Protein AF-A0AAD8ITE6-F1 (afdb_monomer_lite)

Sequence (537 aa):
MILILLFLSFSNVHRLISLLLCALVCVPQLCLFVGTVYSATFTLVNQCSYPVWPSLLSGAGTSPLSTTGFLLSPGTSNSLFVPLSWSGRIWGRTLCTLDSANKFTCATADCGSGTVECAGSGAIPPATLAEFTLNGADGLDFYDVSLVDGYNLPMIIVPSGGTAGNCSATGCSAELNGPCPMELKVIGGEGGSESVACKSACLAFGDAKYCCNGEYGTPDTCKPTMYSEFFKNACPHAYSYAYDDGTSTFMCASADYTITFCPSPAPRNLVCVYSKKHMNDDPELVDMKKRANTRSLKEMAMLLRYKKMEACITPYAKSNTEAETYLEDNRNWRKHIHAYKRINKIIDSGSTFQRITMVCSVSRTGRHLQKFNKGRRLVVGCIPYRYKNGKDGNMLIEDNGEYELEVLVVSSQKGQKMMFPKGGWELDESVEEAASRESLEEAGVLGHVQNELGTWCYKSKSSEIYHEGYMFPLLVTEQLELWPEKDLRQRVWMSVDEAKEACEHSSWMKEALDILVNRLSLSRKQKREDVSVTVSS

pLDDT: mean 75.16, std 21.62, range [26.98, 98.75]

Foldseek 3Di:
DVVVVVVVVVVVVVVVVVVVVCCVVVVVVPDDPPVVQDWFKEKEFEQDPAKWKKAWAWDPPADDFPFGIDIDGHGDMDIGTHGQQTWTKMWIFPPWDQDPVRFIAGLAQGQPPSDRTNPNGGTDDPTWMWTWGGLPPPGKIKIFIACQRFYQFWKKKQWDPFDDFPRDIFTFLDDAFQVADPLQFDAPDDPGPGGRTGGQPCRRPVDCLQQCDDQSVDLVRNDDAPRLVSVCVRGVQHHSHDNNPPRHMTITHSIHMYMYTNDDPPPPLALEADDPVRLPPDVVCNVVNVVSNVVSVVVVVVVVVVPDDPRDYDYDDDPDDDPVVVVVVVVVVVVVVVVVVVVVVVVPPDDDDDDADDDPDAQDDDCPFFDDDPNAFEKEAEFEKEWDDDPDPDPDPDPDDDGFIKTKWKAALVRDAIDTQMDTDGNNDDRQVRHQSSCCAGFVFHFDWDDWLDWDWDADPPDNHIHIYIYTYGHTPDHHPDGNCVVRMDMDIDGLVVQCVRHVVDPVSNVSSVSVVVVVVVVVVVVVVVVVVVVVD

Radius of gyration: 33.75 Å; chains: 1; bounding box: 87×79×126 Å

Organism: NCBI:txid360622

Structure (mmCIF, N/CA/C/O backbone):
data_AF-A0AAD8ITE6-F1
#
_entry.id   AF-A0AAD8ITE6-F1
#
loop_
_atom_site.group_PDB
_atom_site.id
_atom_site.type_symbol
_atom_site.label_atom_id
_atom_site.label_alt_id
_atom_site.label_comp_id
_atom_site.label_asym_id
_atom_site.label_entity_id
_atom_site.label_seq_id
_atom_site.pdbx_PDB_ins_code
_atom_site.Cartn_x
_atom_site.Cartn_y
_atom_site.Cartn_z
_atom_site.occupancy
_atom_site.B_iso_or_equiv
_atom_site.auth_seq_id
_atom_site.auth_comp_id
_atom_site.auth_asym_id
_atom_site.auth_atom_id
_atom_site.pdbx_PDB_model_num
ATOM 1 N N . MET A 1 1 ? 47.480 -8.122 -87.153 1.00 53.44 1 MET A N 1
ATOM 2 C CA . MET A 1 1 ? 46.849 -9.024 -86.157 1.00 53.44 1 MET A CA 1
ATOM 3 C C . MET A 1 1 ? 47.410 -8.875 -84.742 1.00 53.44 1 MET A C 1
ATOM 5 O O . MET A 1 1 ? 46.613 -8.834 -83.819 1.00 53.44 1 MET A O 1
ATOM 9 N N . ILE A 1 2 ? 48.728 -8.732 -84.543 1.00 52.56 2 ILE A N 1
ATOM 10 C CA . ILE A 1 2 ? 49.341 -8.659 -83.197 1.00 52.56 2 ILE A CA 1
ATOM 11 C C . ILE A 1 2 ? 48.968 -7.373 -82.422 1.00 52.56 2 ILE A C 1
ATOM 13 O O . ILE A 1 2 ? 48.702 -7.439 -81.227 1.00 52.56 2 ILE A O 1
ATOM 17 N N . LEU A 1 3 ? 48.830 -6.221 -83.095 1.00 49.69 3 LEU A N 1
ATOM 18 C CA . LEU A 1 3 ? 48.419 -4.967 -82.437 1.00 49.69 3 LEU A CA 1
ATOM 19 C C . LEU A 1 3 ? 46.972 -4.987 -81.903 1.00 49.69 3 LEU A C 1
ATOM 21 O O . LEU A 1 3 ? 46.692 -4.388 -80.873 1.00 49.69 3 LEU A O 1
ATOM 25 N N . ILE A 1 4 ? 46.055 -5.696 -82.568 1.00 53.94 4 ILE A N 1
ATOM 26 C CA . ILE A 1 4 ? 44.634 -5.747 -82.172 1.00 53.94 4 ILE A CA 1
ATOM 27 C C . ILE A 1 4 ? 44.448 -6.641 -80.934 1.00 53.94 4 ILE A C 1
ATOM 29 O O . ILE A 1 4 ? 43.652 -6.323 -80.053 1.00 53.94 4 ILE A O 1
ATOM 33 N N . LEU A 1 5 ? 45.242 -7.710 -80.817 1.00 49.47 5 LEU A N 1
ATOM 34 C CA . LEU A 1 5 ? 45.255 -8.582 -79.638 1.00 49.47 5 LEU A CA 1
ATOM 35 C C . LEU A 1 5 ? 45.836 -7.878 -78.399 1.00 49.47 5 LEU A C 1
ATOM 37 O O . LEU A 1 5 ? 45.335 -8.080 -77.295 1.00 49.47 5 LEU A O 1
ATOM 41 N N . LEU A 1 6 ? 46.819 -6.988 -78.575 1.00 50.34 6 LEU A N 1
ATOM 42 C CA . LEU A 1 6 ? 47.362 -6.169 -77.483 1.00 50.34 6 LEU A CA 1
ATOM 43 C C . LEU A 1 6 ? 46.348 -5.127 -76.977 1.00 50.34 6 LEU A C 1
ATOM 45 O O . LEU A 1 6 ? 46.189 -4.974 -75.767 1.00 50.34 6 LEU A O 1
ATOM 49 N N . PHE A 1 7 ? 45.589 -4.478 -77.867 1.00 50.41 7 PHE A N 1
ATOM 50 C CA . PHE A 1 7 ? 44.542 -3.522 -77.471 1.00 50.41 7 PHE A CA 1
ATOM 51 C C . PHE A 1 7 ? 43.363 -4.184 -76.735 1.00 50.41 7 PHE A C 1
ATOM 53 O O . PHE A 1 7 ? 42.853 -3.629 -75.759 1.00 50.41 7 PHE A O 1
ATOM 60 N N . LEU A 1 8 ? 42.965 -5.395 -77.141 1.00 46.78 8 LEU A N 1
ATOM 61 C CA . LEU A 1 8 ? 41.923 -6.173 -76.457 1.00 46.78 8 LEU A CA 1
ATOM 62 C C . LEU A 1 8 ? 42.376 -6.683 -75.076 1.00 46.78 8 LEU A C 1
ATOM 64 O O . LEU A 1 8 ? 41.562 -6.771 -74.156 1.00 46.78 8 LEU A O 1
ATOM 68 N N . SER A 1 9 ? 43.673 -6.954 -74.897 1.00 52.03 9 SER A N 1
ATOM 69 C CA . SER A 1 9 ? 44.238 -7.347 -73.600 1.00 52.03 9 SER A CA 1
ATOM 70 C C . SER A 1 9 ? 44.327 -6.167 -72.623 1.00 52.03 9 SER A C 1
ATOM 72 O O . SER A 1 9 ? 44.008 -6.326 -71.448 1.00 52.03 9 SER A O 1
ATOM 74 N N . PHE A 1 10 ? 44.674 -4.962 -73.091 1.00 53.38 10 PHE A N 1
ATOM 75 C CA . PHE A 1 10 ? 44.729 -3.762 -72.241 1.00 53.38 10 PHE A CA 1
ATOM 76 C C . PHE A 1 10 ? 43.342 -3.289 -71.778 1.00 53.38 10 PHE A C 1
ATOM 78 O O . PHE A 1 10 ? 43.182 -2.892 -70.624 1.00 53.38 10 PHE A O 1
ATOM 85 N N . SER A 1 11 ? 42.318 -3.379 -72.634 1.00 56.38 11 SER A N 1
ATOM 86 C CA . SER A 1 11 ? 40.951 -2.956 -72.286 1.00 56.38 11 SER A CA 1
ATOM 87 C C . SER A 1 11 ? 40.293 -3.866 -71.236 1.00 56.38 11 SER A C 1
ATOM 89 O O . SER A 1 11 ? 39.580 -3.390 -70.351 1.00 56.38 11 SER A O 1
ATOM 91 N N . ASN A 1 12 ? 40.583 -5.172 -71.278 1.00 55.59 12 ASN A N 1
ATOM 92 C CA . ASN A 1 12 ? 40.082 -6.130 -70.290 1.00 55.59 12 ASN A CA 1
ATOM 93 C C . ASN A 1 12 ? 40.799 -6.018 -68.941 1.00 55.59 12 ASN A C 1
ATOM 95 O O . ASN A 1 12 ? 40.142 -6.104 -67.906 1.00 55.59 12 ASN A O 1
ATOM 99 N N . VAL A 1 13 ? 42.107 -5.743 -68.930 1.00 63.72 13 VAL A N 1
ATOM 100 C CA . VAL A 1 13 ? 42.869 -5.516 -67.690 1.00 63.72 13 VAL A CA 1
ATOM 101 C C . VAL A 1 13 ? 42.415 -4.229 -66.996 1.00 63.72 13 VAL A C 1
ATOM 103 O O . VAL A 1 13 ? 42.231 -4.228 -65.782 1.00 63.72 13 VAL A O 1
ATOM 106 N N . HIS A 1 14 ? 42.122 -3.163 -67.747 1.00 61.31 14 HIS A N 1
ATOM 107 C CA . HIS A 1 14 ? 41.606 -1.920 -67.165 1.00 61.31 14 HIS A CA 1
ATOM 108 C C . HIS A 1 14 ? 40.203 -2.084 -66.560 1.00 61.31 14 HIS A C 1
ATOM 110 O O . HIS A 1 14 ? 39.928 -1.530 -65.496 1.00 61.31 14 HIS A O 1
ATOM 116 N N . ARG A 1 15 ? 39.330 -2.880 -67.196 1.00 59.78 15 ARG A N 1
ATOM 117 C CA . ARG A 1 15 ? 38.008 -3.231 -66.648 1.00 59.78 15 ARG A CA 1
ATOM 118 C C . ARG A 1 15 ? 38.116 -4.124 -65.413 1.00 59.78 15 ARG A C 1
ATOM 120 O O . ARG A 1 15 ? 37.386 -3.889 -64.457 1.00 59.78 15 ARG A O 1
ATOM 127 N N . LEU A 1 16 ? 39.046 -5.083 -65.395 1.00 62.12 16 LEU A N 1
ATOM 128 C CA . LEU A 1 16 ? 39.289 -5.948 -64.235 1.00 62.12 16 LEU A CA 1
ATOM 129 C C . LEU A 1 16 ? 39.842 -5.157 -63.044 1.00 62.12 16 LEU A C 1
ATOM 131 O O . LEU A 1 16 ? 39.359 -5.322 -61.931 1.00 62.12 16 LEU A O 1
ATOM 135 N N . ILE A 1 17 ? 40.804 -4.259 -63.282 1.00 66.12 17 ILE A N 1
ATOM 136 C CA . ILE A 1 17 ? 41.377 -3.371 -62.260 1.00 66.12 17 ILE A CA 1
ATOM 137 C C . ILE A 1 17 ? 40.318 -2.390 -61.749 1.00 66.12 17 ILE A C 1
ATOM 139 O O . ILE A 1 17 ? 40.236 -2.167 -60.547 1.00 66.12 17 ILE A O 1
ATOM 143 N N . SER A 1 18 ? 39.458 -1.858 -62.624 1.00 62.09 18 SER A N 1
ATOM 144 C CA . SER A 1 18 ? 38.356 -0.979 -62.216 1.00 62.09 18 SER A CA 1
ATOM 145 C C . SER A 1 18 ? 37.278 -1.719 -61.414 1.00 62.09 18 SER A C 1
ATOM 147 O O . SER A 1 18 ? 36.736 -1.140 -60.480 1.00 62.09 18 SER A O 1
ATOM 149 N N . LEU A 1 19 ? 36.985 -2.988 -61.729 1.00 61.09 19 LEU A N 1
ATOM 150 C CA . LEU A 1 19 ? 36.067 -3.842 -60.960 1.00 61.09 19 LEU A CA 1
ATOM 151 C C . LEU A 1 19 ? 36.669 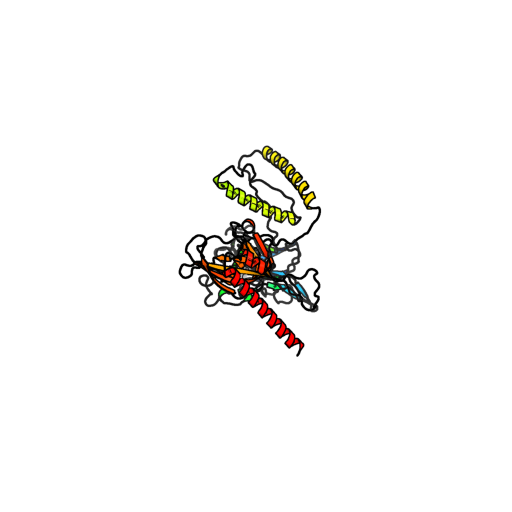-4.275 -59.613 1.00 61.09 19 LEU A C 1
ATOM 153 O O . LEU A 1 19 ? 35.961 -4.269 -58.612 1.00 61.09 19 LEU A O 1
ATOM 157 N N . LEU A 1 20 ? 37.970 -4.583 -59.562 1.00 62.59 20 LEU A N 1
ATOM 158 C CA . LEU A 1 20 ? 38.701 -4.903 -58.328 1.00 62.59 20 LEU A CA 1
ATOM 159 C C . LEU A 1 20 ? 38.855 -3.683 -57.412 1.00 62.59 20 LEU A C 1
ATOM 161 O O . LEU A 1 20 ? 38.669 -3.815 -56.208 1.00 62.59 20 LEU A O 1
ATOM 165 N N . LEU A 1 21 ? 39.128 -2.495 -57.961 1.00 61.28 21 LEU A N 1
ATOM 166 C CA . LEU A 1 21 ? 39.141 -1.234 -57.209 1.00 61.28 21 LEU A CA 1
ATOM 167 C C . LEU A 1 21 ? 37.739 -0.856 -56.724 1.00 61.28 21 LEU A C 1
ATOM 169 O O . LEU A 1 21 ? 37.596 -0.413 -55.592 1.00 61.28 21 LEU A O 1
ATOM 173 N N . CYS A 1 22 ? 36.694 -1.080 -57.528 1.00 57.38 22 CYS A N 1
ATOM 174 C CA . CYS A 1 22 ? 35.315 -0.856 -57.096 1.00 57.38 22 CYS A CA 1
ATOM 175 C C . CYS A 1 22 ? 34.907 -1.855 -55.998 1.00 57.38 22 CYS A C 1
ATOM 177 O O . CYS A 1 22 ? 34.295 -1.449 -55.021 1.00 57.38 22 CYS A O 1
ATOM 179 N N . ALA A 1 23 ? 35.335 -3.121 -56.067 1.00 58.88 23 ALA A N 1
ATOM 180 C CA . ALA A 1 23 ? 35.134 -4.095 -54.991 1.00 58.88 23 ALA A CA 1
ATOM 181 C C . ALA A 1 23 ? 35.944 -3.756 -53.721 1.00 58.88 23 ALA A C 1
ATOM 183 O O . ALA A 1 23 ? 35.414 -3.851 -52.622 1.00 58.88 23 ALA A O 1
ATOM 184 N N . LEU A 1 24 ? 37.191 -3.287 -53.839 1.00 57.56 24 LEU A N 1
ATOM 185 C CA . LEU A 1 24 ? 38.019 -2.871 -52.694 1.00 57.56 24 LEU A CA 1
ATOM 186 C C . LEU A 1 24 ? 37.531 -1.570 -52.032 1.00 57.56 24 LEU A C 1
ATOM 188 O O . LEU A 1 24 ? 37.723 -1.398 -50.832 1.00 57.56 24 LEU A O 1
ATOM 192 N N . VAL A 1 25 ? 36.877 -0.677 -52.784 1.00 58.16 25 VAL A N 1
ATOM 193 C CA . VAL A 1 25 ? 36.300 0.581 -52.270 1.00 58.16 25 VAL A CA 1
ATOM 194 C C . VAL A 1 25 ? 34.849 0.407 -51.794 1.00 58.16 25 VAL A C 1
ATOM 196 O O . VAL A 1 25 ? 34.407 1.143 -50.918 1.00 58.16 25 VAL A O 1
ATOM 199 N N . CYS A 1 26 ? 34.102 -0.573 -52.315 1.00 50.72 26 CYS A N 1
ATOM 200 C CA . CYS A 1 26 ? 32.691 -0.792 -51.965 1.00 50.72 26 CYS A CA 1
ATOM 201 C C . CYS A 1 26 ? 32.488 -1.837 -50.844 1.00 50.72 26 CYS A C 1
ATOM 203 O O . CYS A 1 26 ? 31.409 -1.900 -50.262 1.00 50.72 26 CYS A O 1
ATOM 205 N N . VAL A 1 27 ? 33.519 -2.615 -50.479 1.00 53.34 27 VAL A N 1
ATOM 206 C CA . VAL A 1 27 ? 33.436 -3.647 -49.423 1.00 53.34 27 VAL A CA 1
ATOM 207 C C . VAL A 1 27 ? 33.623 -3.144 -47.970 1.00 53.34 27 VAL A C 1
ATOM 209 O O . VAL A 1 27 ? 33.107 -3.826 -47.090 1.00 53.34 27 VAL A O 1
ATOM 212 N N . PRO A 1 28 ? 34.200 -1.963 -47.636 1.00 47.16 28 PRO A N 1
ATOM 213 C CA . PRO A 1 28 ? 34.154 -1.456 -46.260 1.00 47.16 28 PRO A CA 1
ATOM 214 C C . PRO A 1 28 ? 33.043 -0.417 -46.009 1.00 47.16 28 PRO A C 1
ATOM 216 O O . PRO A 1 28 ? 32.981 0.138 -44.917 1.00 47.16 28 PRO A O 1
ATOM 219 N N . GLN A 1 29 ? 32.156 -0.139 -46.978 1.00 52.53 29 GLN A N 1
ATOM 220 C CA . GLN A 1 29 ? 31.023 0.788 -46.781 1.00 52.53 29 GLN A CA 1
ATOM 221 C C . GLN A 1 29 ? 29.728 0.074 -46.346 1.00 52.53 29 GLN A C 1
ATOM 223 O O . GLN A 1 29 ? 28.713 0.719 -46.081 1.00 52.53 29 GLN A O 1
ATOM 228 N N . LEU A 1 30 ? 29.756 -1.258 -46.254 1.00 53.41 30 LEU A N 1
ATOM 229 C CA . LEU A 1 30 ? 28.695 -2.063 -45.665 1.00 53.41 30 LEU A CA 1
ATOM 230 C C . LEU A 1 30 ? 29.196 -2.557 -44.300 1.00 53.41 30 LEU A C 1
ATOM 232 O O . LEU A 1 30 ? 30.154 -3.318 -44.239 1.00 53.41 30 LEU A O 1
ATOM 236 N N . CYS A 1 31 ? 28.532 -2.111 -43.231 1.00 54.12 31 CYS A N 1
ATOM 237 C CA . CYS A 1 31 ? 28.765 -2.459 -41.820 1.00 54.12 31 CYS A CA 1
ATOM 238 C C . CYS A 1 31 ? 29.818 -1.647 -41.048 1.00 54.12 31 CYS A C 1
ATOM 240 O O . CYS A 1 31 ? 30.783 -2.215 -40.562 1.00 54.12 31 CYS A O 1
ATOM 242 N N . LEU A 1 32 ? 29.537 -0.365 -40.788 1.00 48.56 32 LEU A N 1
ATOM 243 C CA . LEU A 1 32 ? 29.718 0.240 -39.454 1.00 48.56 32 LEU A CA 1
ATOM 244 C C . LEU A 1 32 ? 28.668 1.350 -39.237 1.00 48.56 32 LEU A C 1
ATOM 246 O O . LEU A 1 32 ? 28.990 2.477 -38.874 1.00 48.56 32 LEU A O 1
ATOM 250 N N . PHE A 1 33 ? 27.378 1.037 -39.411 1.00 42.12 33 PHE A N 1
ATOM 251 C CA . PHE A 1 33 ? 26.389 1.701 -38.561 1.00 42.12 33 PHE A CA 1
ATOM 252 C C . PHE A 1 33 ? 26.541 1.060 -37.185 1.00 42.12 33 PHE A C 1
ATOM 254 O O . PHE A 1 33 ? 25.854 0.096 -36.856 1.00 42.12 33 PHE A O 1
ATOM 261 N N . VAL A 1 34 ? 27.488 1.561 -36.390 1.00 47.31 34 VAL A N 1
ATOM 262 C CA . VAL A 1 34 ? 27.401 1.399 -34.941 1.00 47.31 34 VAL A CA 1
ATOM 263 C C . VAL A 1 34 ? 26.216 2.272 -34.552 1.00 47.31 34 VAL A C 1
ATOM 265 O O . VAL A 1 34 ? 26.373 3.451 -34.253 1.00 47.31 34 VAL A O 1
ATOM 268 N N . GLY A 1 35 ? 25.004 1.732 -34.701 1.00 42.75 35 GLY A N 1
ATOM 269 C CA . GLY A 1 35 ? 23.836 2.331 -34.086 1.00 42.75 35 GLY A CA 1
ATOM 270 C C . GLY A 1 35 ? 24.186 2.435 -32.616 1.00 42.75 35 GLY A C 1
ATOM 271 O O . GLY A 1 35 ? 24.403 1.415 -31.964 1.00 42.75 35 GLY A O 1
ATOM 272 N N . THR A 1 36 ? 24.362 3.655 -32.123 1.00 44.84 36 THR A N 1
ATOM 273 C CA . THR A 1 36 ? 24.462 3.899 -30.693 1.00 44.84 36 THR A CA 1
ATOM 274 C C . THR A 1 36 ? 23.188 3.323 -30.099 1.00 44.84 36 THR A C 1
ATOM 276 O O . THR A 1 36 ? 22.103 3.861 -30.314 1.00 44.84 36 THR A O 1
ATOM 279 N N . VAL A 1 37 ? 23.299 2.162 -29.451 1.00 53.50 37 VAL A N 1
ATOM 280 C CA . VAL A 1 37 ? 22.182 1.571 -28.724 1.00 53.50 37 VAL A CA 1
ATOM 281 C C . VAL A 1 37 ? 21.980 2.481 -27.530 1.00 53.50 37 VAL A C 1
ATOM 283 O O . VAL A 1 37 ? 22.724 2.418 -26.555 1.00 53.50 37 VAL A O 1
ATOM 286 N N . TYR A 1 38 ? 21.038 3.406 -27.656 1.00 65.88 38 TYR A N 1
ATOM 287 C CA . TYR A 1 38 ? 20.618 4.205 -26.527 1.00 65.88 38 TYR A CA 1
ATOM 288 C C . TYR A 1 38 ? 19.899 3.274 -25.544 1.00 65.88 38 TYR A C 1
ATOM 290 O O . TYR A 1 38 ? 19.067 2.449 -25.936 1.00 65.88 38 TYR A O 1
ATOM 298 N N . SER A 1 39 ? 20.251 3.386 -24.271 1.00 79.56 39 SER A N 1
ATOM 299 C CA . SER A 1 39 ? 19.659 2.628 -23.172 1.00 79.56 39 SER A CA 1
ATOM 300 C C . SER A 1 39 ? 19.475 3.555 -21.982 1.00 79.56 39 SER A C 1
ATOM 302 O O . SER A 1 39 ? 20.355 4.375 -21.721 1.00 79.56 39 SER A O 1
ATOM 304 N N . ALA A 1 40 ? 18.380 3.388 -21.250 1.00 91.06 40 ALA A N 1
ATOM 305 C CA . ALA A 1 40 ? 18.212 4.000 -19.942 1.00 91.06 40 ALA A CA 1
ATOM 306 C C . ALA A 1 40 ? 18.988 3.190 -18.895 1.00 91.06 40 ALA A C 1
ATOM 308 O O . ALA A 1 40 ? 19.090 1.962 -18.993 1.00 91.06 40 ALA A O 1
ATOM 309 N N . THR A 1 41 ? 19.523 3.858 -17.880 1.00 95.12 41 THR A N 1
ATOM 310 C CA . THR A 1 41 ? 20.177 3.199 -16.747 1.00 95.12 41 THR A CA 1
ATOM 311 C C . THR A 1 41 ? 19.189 3.056 -15.603 1.00 95.12 41 THR A C 1
ATOM 313 O O . THR A 1 41 ? 18.670 4.040 -15.078 1.00 95.12 41 THR A O 1
ATOM 316 N N . PHE A 1 42 ? 18.943 1.819 -15.185 1.00 97.19 42 PHE A N 1
ATOM 317 C CA . PHE A 1 42 ? 18.116 1.512 -14.025 1.00 97.19 42 PHE A CA 1
ATOM 318 C C . PHE A 1 42 ? 19.026 1.147 -12.859 1.00 97.19 42 PHE A C 1
ATOM 320 O O . PHE A 1 42 ? 19.764 0.169 -12.934 1.00 97.19 42 PHE A O 1
ATOM 327 N N . THR A 1 43 ? 18.976 1.917 -11.776 1.00 97.31 43 THR A N 1
ATOM 328 C CA . THR A 1 43 ? 19.739 1.664 -10.549 1.00 97.31 43 THR A CA 1
ATOM 329 C C . THR A 1 43 ? 18.807 1.152 -9.465 1.00 97.31 43 THR A C 1
ATOM 331 O O . THR A 1 43 ? 17.969 1.891 -8.956 1.00 97.31 43 THR A O 1
ATOM 334 N N . LEU A 1 44 ? 18.958 -0.116 -9.097 1.00 98.25 44 LEU A N 1
ATOM 335 C CA . LEU A 1 44 ? 18.201 -0.745 -8.024 1.00 98.25 44 LEU A CA 1
ATOM 336 C C . LEU A 1 44 ? 18.999 -0.631 -6.725 1.00 98.25 44 LEU A C 1
ATOM 338 O O . LEU A 1 44 ? 20.148 -1.065 -6.668 1.00 98.25 44 LEU A O 1
ATOM 342 N N . VAL A 1 45 ? 18.399 -0.057 -5.685 1.00 96.94 45 VAL A N 1
ATOM 343 C CA . VAL A 1 45 ? 19.045 0.235 -4.397 1.00 96.94 45 VAL A CA 1
ATOM 344 C C . VAL A 1 45 ? 18.295 -0.473 -3.277 1.00 96.94 45 VAL A C 1
ATOM 346 O O . VAL A 1 45 ? 17.091 -0.281 -3.122 1.00 96.94 45 VAL A O 1
ATOM 349 N N . ASN A 1 46 ? 19.000 -1.252 -2.459 1.00 95.44 46 ASN A N 1
ATOM 350 C CA . ASN A 1 46 ? 18.427 -1.846 -1.257 1.00 95.44 46 ASN A CA 1
ATOM 351 C C . ASN A 1 46 ? 18.777 -0.998 -0.026 1.00 95.44 46 ASN A C 1
ATOM 353 O O . ASN A 1 46 ? 19.912 -1.024 0.447 1.00 95.44 46 ASN A O 1
ATOM 357 N N . GLN A 1 47 ? 17.803 -0.265 0.515 1.00 92.12 47 GLN A N 1
ATOM 358 C CA . GLN A 1 47 ? 17.929 0.446 1.796 1.00 92.12 47 GLN A CA 1
ATOM 359 C C . GLN A 1 47 ? 17.251 -0.295 2.959 1.00 92.12 47 GLN A C 1
ATOM 361 O O . GLN A 1 47 ? 17.229 0.207 4.084 1.00 92.12 47 GLN A O 1
ATOM 366 N N . CYS A 1 48 ? 16.728 -1.498 2.718 1.00 85.69 48 CYS A N 1
ATOM 367 C CA . CYS A 1 48 ? 16.205 -2.357 3.768 1.00 85.69 48 CYS A CA 1
ATOM 368 C C . CYS A 1 48 ? 17.347 -2.823 4.686 1.00 85.69 48 CYS A C 1
ATOM 370 O O . CYS A 1 48 ? 18.509 -2.920 4.286 1.00 85.69 48 CYS A O 1
ATOM 372 N N . SER A 1 49 ? 17.013 -3.178 5.928 1.00 86.75 49 SER A N 1
ATOM 373 C CA . SER A 1 49 ? 17.952 -3.808 6.869 1.00 86.75 49 SER A CA 1
ATOM 374 C C . SER A 1 49 ? 18.213 -5.293 6.570 1.00 86.75 49 SER A C 1
ATOM 376 O O . SER A 1 49 ? 18.996 -5.932 7.270 1.00 86.75 49 SER A O 1
ATOM 378 N N . TYR A 1 50 ? 17.566 -5.840 5.539 1.00 84.75 50 TYR A N 1
ATOM 379 C CA . TYR A 1 50 ? 17.581 -7.247 5.149 1.00 84.75 50 TYR A CA 1
ATOM 380 C C . TYR A 1 50 ? 17.824 -7.404 3.635 1.00 84.75 50 TYR A C 1
ATOM 382 O O . TYR A 1 50 ? 17.607 -6.457 2.871 1.00 84.75 50 TYR A O 1
ATOM 390 N N . PRO A 1 51 ? 18.322 -8.570 3.179 1.00 89.38 51 PRO A N 1
ATOM 391 C CA . PRO A 1 51 ? 18.521 -8.824 1.756 1.00 89.38 51 PRO A CA 1
ATOM 392 C C . PRO A 1 51 ? 17.188 -8.851 1.002 1.00 89.38 51 PRO A C 1
ATOM 394 O O . PRO A 1 51 ? 16.196 -9.402 1.483 1.00 89.38 51 PRO A O 1
ATOM 397 N N . VAL A 1 52 ? 17.195 -8.281 -0.199 1.00 97.94 52 VAL A N 1
ATOM 398 C CA . VAL A 1 52 ? 16.082 -8.317 -1.153 1.00 97.94 52 VAL A CA 1
ATOM 399 C C . VAL A 1 52 ? 16.578 -9.034 -2.401 1.00 97.94 52 VAL A C 1
ATOM 401 O O . VAL A 1 52 ? 17.749 -8.907 -2.764 1.00 97.94 52 VAL A O 1
ATOM 404 N N . TRP A 1 53 ? 15.702 -9.773 -3.076 1.00 98.44 53 TRP A N 1
ATOM 405 C CA . TRP A 1 53 ? 16.007 -10.372 -4.375 1.00 98.44 53 TRP A CA 1
ATOM 406 C C . TRP A 1 53 ? 15.175 -9.704 -5.467 1.00 98.44 53 TRP A C 1
ATOM 408 O O . TRP A 1 53 ? 14.076 -10.195 -5.773 1.00 98.44 53 TRP A O 1
ATOM 418 N N . PRO A 1 54 ? 15.658 -8.579 -6.035 1.00 98.38 54 PRO A N 1
ATOM 419 C CA . PRO A 1 54 ? 14.996 -7.933 -7.152 1.00 98.38 54 PRO A CA 1
ATOM 420 C C . PRO A 1 54 ? 14.751 -8.912 -8.290 1.00 98.38 54 PRO A C 1
ATOM 422 O O . PRO A 1 54 ? 15.561 -9.808 -8.538 1.00 98.38 54 PRO A O 1
ATOM 425 N N . SER A 1 55 ? 13.618 -8.740 -8.953 1.00 97.88 55 SER A N 1
ATOM 426 C CA . SER A 1 55 ? 13.190 -9.544 -10.090 1.00 97.88 55 SER A CA 1
ATOM 427 C C . SER A 1 55 ? 12.610 -8.634 -11.156 1.00 97.88 55 SER A C 1
ATOM 429 O O . SER A 1 55 ? 12.006 -7.609 -10.834 1.00 97.88 55 SER A O 1
ATOM 431 N N . LEU A 1 56 ? 12.846 -8.989 -12.414 1.00 97.12 56 LEU A N 1
ATOM 432 C CA . LEU A 1 56 ? 12.506 -8.173 -13.569 1.00 97.12 56 LEU A CA 1
ATOM 433 C C . LEU A 1 56 ? 11.785 -9.029 -14.602 1.00 97.12 56 LEU A C 1
ATOM 435 O O . LEU A 1 56 ? 12.237 -10.125 -14.943 1.00 97.12 56 LEU A O 1
ATOM 439 N N . LEU A 1 57 ? 10.690 -8.495 -15.130 1.00 96.38 57 LEU A N 1
ATOM 440 C CA . LEU A 1 57 ? 9.903 -9.113 -16.184 1.00 96.38 57 LEU A CA 1
ATOM 441 C C . LEU A 1 57 ? 9.783 -8.149 -17.362 1.00 96.38 57 LEU A C 1
ATOM 443 O O . LEU A 1 57 ? 9.157 -7.099 -17.235 1.00 96.38 57 LEU A O 1
ATOM 447 N N . SER A 1 58 ? 10.348 -8.523 -18.512 1.00 95.06 58 SER A N 1
ATOM 448 C CA . SER A 1 58 ? 10.069 -7.849 -19.784 1.00 95.06 58 SER A CA 1
ATOM 449 C C . SER A 1 58 ? 8.658 -8.195 -20.261 1.00 95.06 58 SER A C 1
ATOM 451 O O . SER A 1 58 ? 8.274 -9.365 -20.286 1.00 95.06 58 SER A O 1
ATOM 453 N N . GLY A 1 59 ? 7.893 -7.180 -20.656 1.00 90.69 59 GLY A N 1
ATOM 454 C CA . GLY A 1 59 ? 6.582 -7.329 -21.277 1.00 90.69 59 GLY A CA 1
ATOM 455 C C . GLY A 1 59 ? 6.652 -7.961 -22.671 1.00 90.69 59 GLY A C 1
ATOM 456 O O . GLY A 1 59 ? 7.706 -8.036 -23.305 1.00 90.69 59 GLY A O 1
ATOM 457 N N . ALA A 1 60 ? 5.502 -8.415 -23.169 1.00 84.81 60 ALA A N 1
ATOM 458 C CA . ALA A 1 60 ? 5.414 -9.017 -24.494 1.00 84.81 60 ALA A CA 1
ATOM 459 C C . ALA A 1 60 ? 5.867 -8.030 -25.586 1.00 84.81 60 ALA A C 1
ATOM 461 O O . ALA A 1 60 ? 5.446 -6.877 -25.611 1.00 84.81 60 ALA A O 1
ATOM 462 N N . GLY A 1 61 ? 6.712 -8.501 -26.507 1.00 81.44 61 GLY A N 1
ATOM 463 C CA . GLY A 1 61 ? 7.203 -7.693 -27.627 1.00 81.44 61 GLY A CA 1
ATOM 464 C C . GLY A 1 61 ? 8.401 -6.794 -27.307 1.00 81.44 61 GLY A C 1
ATOM 465 O O . GLY A 1 61 ? 8.840 -6.066 -28.195 1.00 81.44 61 GLY A O 1
ATOM 466 N N . THR A 1 62 ? 8.962 -6.856 -26.095 1.00 86.06 62 THR A N 1
ATOM 467 C CA . THR A 1 62 ? 10.176 -6.111 -25.727 1.00 86.06 62 THR A CA 1
ATOM 468 C C . THR A 1 62 ? 11.365 -7.046 -25.528 1.00 86.06 62 THR A C 1
ATOM 470 O O . THR A 1 62 ? 11.212 -8.235 -25.237 1.00 86.06 62 THR A O 1
ATOM 473 N N . SER A 1 63 ? 12.577 -6.528 -25.739 1.00 85.50 63 SER A N 1
ATOM 474 C CA . SER A 1 63 ? 13.791 -7.329 -25.582 1.00 85.50 63 SER A CA 1
ATOM 475 C C . SER A 1 63 ? 13.956 -7.801 -24.129 1.00 85.50 63 SER A C 1
ATOM 477 O O . SER A 1 63 ? 13.720 -7.023 -23.194 1.00 85.50 63 SER A O 1
ATOM 479 N N . PRO A 1 64 ? 14.386 -9.055 -23.905 1.00 85.69 64 PRO A N 1
ATOM 480 C CA . PRO A 1 64 ? 14.722 -9.523 -22.569 1.00 85.69 64 PRO A CA 1
ATOM 481 C C . PRO A 1 64 ? 15.913 -8.733 -22.016 1.00 85.69 64 PRO A C 1
ATOM 483 O O . PRO A 1 64 ? 16.821 -8.346 -22.755 1.00 85.69 64 PRO A O 1
ATOM 486 N N . LEU A 1 65 ? 15.901 -8.498 -20.707 1.00 91.12 65 LEU A N 1
ATOM 487 C CA . LEU A 1 65 ? 17.032 -7.908 -19.997 1.00 91.12 65 LEU A CA 1
ATOM 488 C C . LEU A 1 65 ? 18.131 -8.954 -19.760 1.00 91.12 65 LEU A C 1
ATOM 490 O O . LEU A 1 65 ? 17.904 -10.157 -19.875 1.00 91.12 65 LEU A O 1
ATOM 494 N N . SER A 1 66 ? 19.334 -8.492 -19.410 1.00 90.88 66 SER A N 1
ATOM 495 C CA . SER A 1 66 ? 20.490 -9.361 -19.1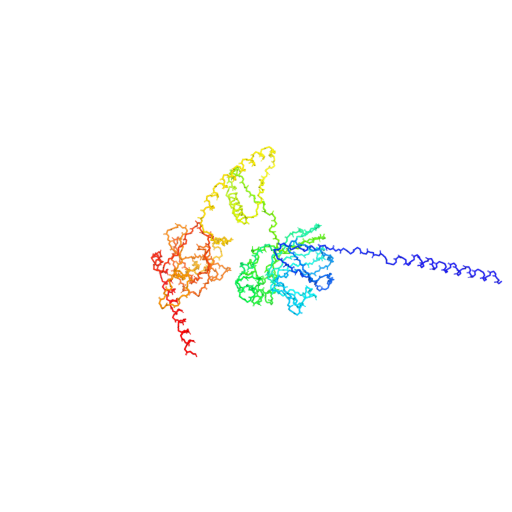38 1.00 90.88 66 SER A CA 1
ATOM 496 C C . SER A 1 66 ? 20.322 -10.255 -17.903 1.00 90.88 66 SER A C 1
ATOM 498 O O . SER A 1 66 ? 21.026 -11.252 -17.776 1.00 90.88 66 SER A O 1
ATOM 500 N N . THR A 1 67 ? 19.403 -9.901 -17.005 1.00 95.06 67 THR A N 1
ATOM 501 C CA . THR A 1 67 ? 19.012 -10.671 -15.822 1.00 95.06 67 THR A CA 1
ATOM 502 C C . THR A 1 67 ? 17.525 -10.458 -15.547 1.00 95.06 67 THR A C 1
ATOM 504 O O . THR A 1 67 ? 16.966 -9.395 -15.829 1.00 95.06 67 THR A O 1
ATOM 507 N N . THR A 1 68 ? 16.887 -11.478 -14.994 1.00 96.56 68 THR A N 1
ATOM 508 C CA . THR A 1 68 ? 15.497 -11.494 -14.519 1.00 96.56 68 THR A CA 1
ATOM 509 C C . THR A 1 68 ? 15.407 -11.616 -12.998 1.00 96.56 68 THR A C 1
ATOM 511 O O . THR A 1 68 ? 14.313 -11.514 -12.447 1.00 96.56 68 THR A O 1
ATOM 514 N N . GLY A 1 69 ? 16.530 -11.796 -12.298 1.00 96.88 69 GLY A N 1
ATOM 515 C CA . GLY A 1 69 ? 16.585 -11.718 -10.846 1.00 96.88 69 GLY A CA 1
ATOM 516 C C . GLY A 1 69 ? 17.979 -11.935 -10.265 1.00 96.88 69 GLY A C 1
ATOM 517 O O . GLY A 1 69 ? 18.774 -12.715 -10.777 1.00 96.88 69 GLY A O 1
ATOM 518 N N . PHE A 1 70 ? 18.275 -11.253 -9.161 1.00 97.31 70 PHE A N 1
ATOM 519 C CA . PHE A 1 70 ? 19.571 -11.326 -8.476 1.00 97.31 70 PHE A CA 1
ATOM 520 C C . PHE A 1 70 ? 19.431 -11.014 -6.982 1.00 97.31 70 PHE A C 1
ATOM 522 O O . PHE A 1 70 ? 18.390 -10.543 -6.535 1.00 97.31 70 PHE A O 1
ATOM 529 N N . LEU A 1 71 ? 20.477 -11.283 -6.195 1.00 97.06 71 LEU A N 1
ATOM 530 C CA . LEU A 1 71 ? 20.557 -10.891 -4.784 1.00 97.06 71 LEU A CA 1
ATOM 531 C C . LEU A 1 71 ? 21.034 -9.440 -4.661 1.00 97.06 71 LEU A C 1
ATOM 533 O O . LEU A 1 71 ? 22.053 -9.069 -5.245 1.00 97.06 71 LEU A O 1
ATOM 537 N N . LEU A 1 72 ? 20.359 -8.655 -3.826 1.00 96.75 72 LEU A N 1
ATOM 538 C CA . LEU A 1 72 ? 20.775 -7.312 -3.446 1.00 96.75 72 LEU A CA 1
ATOM 539 C C . LEU A 1 72 ? 20.873 -7.203 -1.915 1.00 96.75 72 LEU A C 1
ATOM 541 O O . LEU A 1 72 ? 19.869 -7.178 -1.200 1.00 96.75 72 LEU A O 1
ATOM 545 N N . SER A 1 73 ? 22.102 -7.166 -1.400 1.00 93.75 73 SER A N 1
ATOM 546 C CA . SER A 1 73 ? 22.395 -7.070 0.037 1.00 93.75 73 SER A CA 1
ATOM 547 C C . SER A 1 73 ? 21.991 -5.711 0.639 1.00 93.75 73 SER A C 1
ATOM 549 O O . SER A 1 73 ? 21.888 -4.723 -0.088 1.00 93.75 73 SER A O 1
ATOM 551 N N . PRO A 1 74 ? 21.788 -5.618 1.969 1.00 91.94 74 PRO A N 1
ATOM 552 C CA . PRO A 1 74 ? 21.502 -4.347 2.636 1.00 91.94 74 PRO A CA 1
ATOM 553 C C . PRO A 1 74 ? 22.531 -3.258 2.310 1.00 91.94 74 PRO A C 1
ATOM 555 O O . PRO A 1 74 ? 23.738 -3.477 2.433 1.00 91.94 74 PRO A O 1
ATOM 558 N N . GLY A 1 75 ? 22.056 -2.074 1.925 1.00 86.38 75 GLY A N 1
ATOM 559 C CA . GLY A 1 75 ? 22.883 -0.904 1.624 1.00 86.38 75 GLY A CA 1
ATOM 560 C C . GLY A 1 75 ? 23.607 -0.946 0.276 1.00 86.38 75 GLY A C 1
ATOM 561 O O . GLY A 1 75 ? 24.361 -0.018 -0.019 1.00 86.38 75 GLY A O 1
ATOM 562 N N . THR A 1 76 ? 23.414 -1.988 -0.540 1.00 90.75 76 THR A N 1
ATOM 563 C CA . THR A 1 76 ? 24.050 -2.092 -1.858 1.00 90.75 76 THR A CA 1
ATOM 564 C C . THR A 1 76 ? 23.123 -1.634 -2.982 1.00 90.75 76 THR A C 1
ATOM 566 O O . THR A 1 76 ? 21.913 -1.462 -2.811 1.00 90.75 76 THR A O 1
ATOM 569 N N . SER A 1 77 ? 23.713 -1.409 -4.155 1.00 95.56 77 SER A N 1
ATOM 570 C CA . SER A 1 77 ? 22.987 -1.089 -5.380 1.00 95.56 77 SER A CA 1
ATOM 571 C C . SER A 1 77 ? 23.535 -1.886 -6.558 1.00 95.56 77 SER A C 1
ATOM 573 O O . SER A 1 77 ? 24.668 -2.370 -6.510 1.00 95.56 77 SER A O 1
ATOM 575 N N . ASN A 1 78 ? 22.714 -2.048 -7.591 1.00 95.31 78 ASN A N 1
ATOM 576 C CA . ASN A 1 78 ? 23.099 -2.648 -8.860 1.00 95.31 78 ASN A CA 1
ATOM 577 C C . ASN A 1 78 ? 22.481 -1.848 -10.010 1.00 95.31 78 ASN A C 1
ATOM 579 O O . ASN A 1 78 ? 21.340 -1.398 -9.896 1.00 95.31 78 ASN A O 1
ATOM 583 N N . SER A 1 79 ? 23.215 -1.694 -11.107 1.00 96.25 79 SER A N 1
ATOM 584 C CA . SER A 1 79 ? 22.785 -0.899 -12.257 1.00 96.25 79 SER A CA 1
ATOM 585 C C . SER A 1 79 ? 22.657 -1.772 -13.499 1.00 96.25 79 SER A C 1
ATOM 587 O O . SER A 1 79 ? 23.509 -2.616 -13.773 1.00 96.25 79 SER A O 1
ATOM 589 N N . LEU A 1 80 ? 21.582 -1.560 -14.252 1.00 94.00 80 LEU A N 1
ATOM 590 C CA . LEU A 1 80 ? 21.227 -2.316 -15.447 1.00 94.00 80 LEU A CA 1
ATOM 591 C C . LEU A 1 80 ? 20.998 -1.355 -16.611 1.00 94.00 80 LEU A C 1
ATOM 593 O O . LEU A 1 80 ? 20.405 -0.292 -16.437 1.00 94.00 80 LEU A O 1
ATOM 597 N N . PHE A 1 81 ? 21.429 -1.759 -17.802 1.00 94.06 81 PHE A N 1
ATOM 598 C CA . PHE A 1 81 ? 21.108 -1.056 -19.039 1.00 94.06 81 PHE A CA 1
ATOM 599 C C . PHE A 1 81 ? 19.807 -1.611 -19.611 1.00 94.06 81 PHE A C 1
ATOM 601 O O . PHE A 1 81 ? 19.702 -2.807 -19.893 1.00 94.06 81 PHE A O 1
ATOM 608 N N . VAL A 1 82 ? 18.822 -0.736 -19.772 1.00 93.75 82 VAL A N 1
ATOM 609 C CA . VAL A 1 82 ? 17.473 -1.067 -20.226 1.00 93.75 82 VAL A CA 1
ATOM 610 C C . VAL A 1 82 ? 17.250 -0.451 -21.613 1.00 93.75 82 VAL A C 1
ATOM 612 O O . VAL A 1 82 ? 17.512 0.739 -21.794 1.00 93.75 82 VAL A O 1
ATOM 615 N N . PRO A 1 83 ? 16.794 -1.220 -22.620 1.00 92.44 83 PRO A N 1
ATOM 616 C CA . PRO A 1 83 ? 16.494 -0.676 -23.945 1.00 92.44 83 PRO A CA 1
ATOM 617 C C . PRO A 1 83 ? 15.473 0.470 -23.879 1.00 92.44 83 PRO A C 1
ATOM 619 O O . PRO A 1 83 ? 14.504 0.374 -23.134 1.00 92.44 83 PRO A O 1
ATOM 622 N N . LEU A 1 84 ? 15.632 1.522 -24.692 1.00 86.44 84 LEU A N 1
ATOM 623 C CA . LEU A 1 84 ? 14.725 2.685 -24.655 1.00 86.44 84 LEU A CA 1
ATOM 624 C C . LEU A 1 84 ? 13.260 2.383 -25.002 1.00 86.44 84 LEU A C 1
ATOM 626 O O . LEU A 1 84 ? 12.401 3.193 -24.702 1.00 86.44 84 LEU A O 1
ATOM 630 N N . SER A 1 85 ? 12.964 1.250 -25.637 1.00 88.69 85 SER A N 1
ATOM 631 C CA . SER A 1 85 ? 11.598 0.808 -25.951 1.00 88.69 85 SER A CA 1
ATOM 632 C C . SER A 1 85 ? 11.136 -0.335 -25.040 1.00 88.69 85 SER A C 1
ATOM 634 O O . SER A 1 85 ? 10.371 -1.206 -25.462 1.00 88.69 85 SER A O 1
ATOM 636 N N . TRP A 1 86 ? 11.703 -0.432 -23.837 1.00 94.31 86 TRP A N 1
ATOM 637 C CA . TRP A 1 86 ? 11.371 -1.492 -22.896 1.00 94.31 86 TRP A CA 1
ATOM 638 C C . TRP A 1 86 ? 10.095 -1.156 -22.127 1.00 94.31 86 TRP A C 1
ATOM 640 O O . TRP A 1 86 ? 9.875 -0.031 -21.689 1.00 94.31 86 TRP A O 1
ATOM 650 N N . SER A 1 87 ? 9.270 -2.172 -21.933 1.00 95.19 87 SER A N 1
ATOM 651 C CA . SER A 1 87 ? 8.096 -2.140 -21.075 1.00 95.19 87 SER A CA 1
ATOM 652 C C . SER A 1 87 ? 8.126 -3.401 -20.237 1.00 95.19 87 SER A C 1
ATOM 654 O O . SER A 1 87 ? 8.480 -4.472 -20.746 1.00 95.19 87 SER A O 1
ATOM 656 N N . GLY A 1 88 ? 7.806 -3.275 -18.959 1.00 95.75 88 GLY A N 1
ATOM 657 C CA . GLY A 1 88 ? 7.928 -4.373 -18.021 1.00 95.75 88 GLY A CA 1
ATOM 658 C C . GLY A 1 88 ? 7.757 -3.944 -16.577 1.00 95.75 88 GLY A C 1
ATOM 659 O O . GLY A 1 88 ? 7.359 -2.817 -16.277 1.00 95.75 88 GLY A O 1
ATOM 660 N N . ARG A 1 89 ? 8.041 -4.885 -15.678 1.00 96.75 89 ARG A N 1
ATOM 661 C CA . ARG A 1 89 ? 7.804 -4.735 -14.241 1.00 96.75 89 ARG A CA 1
ATOM 662 C C . ARG A 1 89 ? 9.011 -5.173 -13.433 1.00 96.75 89 ARG A C 1
ATOM 664 O O . ARG A 1 89 ? 9.718 -6.108 -13.816 1.00 96.75 89 ARG A O 1
ATOM 671 N N . ILE A 1 90 ? 9.212 -4.517 -12.299 1.00 98.44 90 ILE A N 1
ATOM 672 C CA . ILE A 1 90 ? 10.279 -4.799 -11.342 1.00 98.44 90 ILE A CA 1
ATOM 673 C C . ILE A 1 90 ? 9.662 -4.936 -9.953 1.00 98.44 90 ILE A C 1
ATOM 675 O O . ILE A 1 90 ? 8.819 -4.133 -9.564 1.00 98.44 90 ILE A O 1
ATOM 679 N N . TRP A 1 91 ? 10.091 -5.935 -9.187 1.00 98.75 91 TRP A N 1
ATOM 680 C CA . TRP A 1 91 ? 9.662 -6.120 -7.799 1.00 98.75 91 TRP A CA 1
ATOM 681 C C . TRP A 1 91 ? 10.789 -6.686 -6.938 1.00 98.75 91 TRP A C 1
ATOM 683 O O . TRP A 1 91 ? 11.802 -7.163 -7.450 1.00 98.75 91 TRP A O 1
ATOM 693 N N . GLY A 1 92 ? 10.629 -6.629 -5.617 1.00 98.38 92 GLY A N 1
ATOM 694 C CA . GLY A 1 92 ? 11.571 -7.220 -4.667 1.00 98.38 92 GLY A CA 1
ATOM 695 C C . GLY A 1 92 ? 10.966 -8.429 -3.962 1.00 98.38 92 GLY A C 1
ATOM 696 O O . GLY A 1 92 ? 9.887 -8.323 -3.385 1.00 98.38 92 GLY A O 1
ATOM 697 N N . ARG A 1 93 ? 11.664 -9.568 -3.978 1.00 98.44 93 ARG A N 1
ATOM 698 C CA . ARG A 1 93 ? 11.310 -10.745 -3.167 1.00 98.44 93 ARG A CA 1
ATOM 699 C C . ARG A 1 93 ? 11.961 -10.669 -1.790 1.00 98.44 93 ARG A C 1
ATOM 701 O O . ARG A 1 93 ? 13.102 -10.207 -1.678 1.00 98.44 93 ARG A O 1
ATOM 708 N N . THR A 1 94 ? 11.271 -11.159 -0.761 1.00 95.31 94 THR A N 1
ATOM 709 C CA . THR A 1 94 ? 11.784 -11.186 0.621 1.00 95.31 94 THR A CA 1
ATOM 710 C C . THR A 1 94 ? 11.661 -12.568 1.250 1.00 95.31 94 THR A C 1
ATOM 712 O O . THR A 1 94 ? 10.883 -13.411 0.796 1.00 95.31 94 THR A O 1
ATOM 715 N N . LEU A 1 95 ? 12.444 -12.785 2.315 1.00 92.06 95 LEU A N 1
ATOM 716 C CA . LEU A 1 95 ? 12.459 -14.030 3.092 1.00 92.06 95 LEU A CA 1
ATOM 717 C C . LEU A 1 95 ? 12.712 -15.259 2.204 1.00 92.06 95 LEU A C 1
ATOM 719 O O . LEU A 1 95 ? 12.018 -16.269 2.300 1.00 92.06 95 LEU A O 1
ATOM 723 N N . CYS A 1 96 ? 13.686 -15.135 1.302 1.00 93.69 96 CYS A N 1
ATOM 724 C CA . CYS A 1 96 ? 14.048 -16.196 0.381 1.00 93.69 96 CYS A CA 1
ATOM 725 C C . CYS A 1 96 ? 15.002 -17.200 1.018 1.00 93.69 96 CYS A C 1
ATOM 727 O O . CYS A 1 96 ? 15.958 -16.828 1.705 1.00 93.69 96 CYS A O 1
ATOM 729 N N . THR A 1 97 ? 14.762 -18.474 0.745 1.00 92.62 97 THR A N 1
ATOM 730 C CA . THR A 1 97 ? 15.560 -19.596 1.225 1.00 92.62 97 THR A CA 1
ATOM 731 C C . THR A 1 97 ? 15.891 -20.542 0.079 1.00 92.62 97 THR A C 1
ATOM 733 O O . THR A 1 97 ? 15.228 -20.568 -0.959 1.00 92.62 97 THR A O 1
ATOM 736 N N . LEU A 1 98 ? 16.964 -21.301 0.278 1.00 92.56 98 LEU A N 1
ATOM 737 C CA . LEU A 1 98 ? 17.337 -22.422 -0.567 1.00 92.56 98 LEU A CA 1
ATOM 738 C C . LEU A 1 98 ? 17.048 -23.696 0.226 1.00 92.56 98 LEU A C 1
ATOM 740 O O . LEU A 1 98 ? 17.555 -23.843 1.342 1.00 92.56 98 LEU A O 1
ATOM 744 N N . ASP A 1 99 ? 16.213 -24.581 -0.308 1.00 88.06 99 ASP A N 1
ATOM 745 C CA . ASP A 1 99 ? 15.932 -25.858 0.343 1.00 88.06 99 ASP A CA 1
ATOM 746 C C . ASP A 1 99 ? 17.067 -26.881 0.133 1.00 88.06 99 ASP A C 1
ATOM 748 O O . ASP A 1 99 ? 18.059 -26.636 -0.560 1.00 88.06 99 ASP A O 1
ATOM 752 N N . SER A 1 100 ? 16.929 -28.060 0.743 1.00 87.62 100 SER A N 1
ATOM 753 C CA . SER A 1 100 ? 17.906 -29.152 0.627 1.00 87.62 100 SER A CA 1
ATOM 754 C C . SER A 1 100 ? 18.035 -29.729 -0.790 1.00 87.62 100 SER A C 1
ATOM 756 O O . SER A 1 100 ? 19.002 -30.439 -1.066 1.00 87.62 100 SER A O 1
ATOM 758 N N . ALA A 1 101 ? 17.098 -29.419 -1.690 1.00 90.56 101 ALA A N 1
ATOM 759 C CA . ALA A 1 101 ? 17.120 -29.789 -3.100 1.00 90.56 101 ALA A CA 1
ATOM 760 C C . ALA A 1 101 ? 17.663 -28.661 -4.003 1.00 90.56 101 ALA A C 1
ATOM 762 O O . ALA A 1 101 ? 17.589 -28.773 -5.227 1.00 90.56 101 ALA A O 1
ATOM 763 N N . ASN A 1 102 ? 18.237 -27.597 -3.425 1.00 90.31 102 ASN A N 1
ATOM 764 C CA . ASN A 1 102 ? 18.670 -26.379 -4.118 1.00 90.31 102 ASN A CA 1
ATOM 765 C C . ASN A 1 102 ? 17.540 -25.632 -4.844 1.00 90.31 102 ASN A C 1
ATOM 767 O O . ASN A 1 102 ? 17.798 -24.878 -5.786 1.00 90.31 102 ASN A O 1
ATOM 771 N N . LYS A 1 103 ? 16.290 -25.809 -4.415 1.00 94.12 103 LYS A N 1
ATOM 772 C CA . LYS A 1 103 ? 15.167 -25.019 -4.907 1.00 94.12 103 LYS A CA 1
ATOM 773 C C . LYS A 1 103 ? 15.119 -23.703 -4.142 1.00 94.12 103 LYS A C 1
ATOM 775 O O . LYS A 1 103 ? 15.082 -23.678 -2.912 1.00 94.12 103 LYS A O 1
ATOM 780 N N . PHE A 1 104 ? 15.132 -22.608 -4.886 1.00 95.81 104 PHE A N 1
ATOM 781 C CA . PHE A 1 104 ? 15.013 -21.261 -4.349 1.00 95.81 104 PHE A CA 1
ATOM 782 C C . PHE A 1 104 ? 13.538 -20.866 -4.249 1.00 95.81 104 PHE A C 1
ATOM 784 O O . PHE A 1 104 ? 12.812 -20.946 -5.242 1.00 95.81 104 PHE A O 1
ATOM 791 N N . THR A 1 105 ? 13.104 -20.445 -3.062 1.00 95.88 105 THR A N 1
ATOM 792 C CA . THR A 1 105 ? 11.722 -20.020 -2.792 1.00 95.88 105 THR A CA 1
ATOM 793 C C . THR A 1 105 ? 11.691 -18.828 -1.851 1.00 95.88 105 THR A C 1
ATOM 795 O O . THR A 1 105 ? 12.455 -18.788 -0.888 1.00 95.88 105 THR A O 1
ATOM 798 N N . CYS A 1 106 ? 10.777 -17.894 -2.082 1.00 95.69 106 CYS A N 1
ATOM 799 C CA . CYS A 1 106 ? 10.565 -16.713 -1.250 1.00 95.69 106 CYS A CA 1
ATOM 800 C C . CYS A 1 106 ? 9.191 -16.717 -0.579 1.00 95.69 106 CYS A C 1
ATOM 802 O O . CYS A 1 106 ? 8.218 -17.213 -1.141 1.00 95.69 106 CYS A O 1
ATOM 804 N N . ALA A 1 107 ? 9.095 -16.135 0.621 1.00 92.69 107 ALA A N 1
ATOM 805 C CA . ALA A 1 107 ? 7.806 -16.029 1.310 1.00 92.69 107 ALA A CA 1
ATOM 806 C C . ALA A 1 107 ? 6.891 -14.968 0.680 1.00 92.69 107 ALA A C 1
ATOM 808 O O . ALA A 1 107 ? 5.671 -15.093 0.750 1.00 92.69 107 ALA A O 1
ATOM 809 N N . THR A 1 108 ? 7.465 -13.920 0.077 1.00 96.06 108 THR A N 1
ATOM 810 C CA . THR A 1 108 ? 6.700 -12.866 -0.605 1.00 96.06 108 THR A CA 1
ATOM 811 C C . THR A 1 108 ? 7.212 -12.635 -2.020 1.00 96.06 108 THR A C 1
ATOM 813 O O . THR A 1 108 ? 8.421 -12.701 -2.273 1.00 96.06 108 THR A O 1
ATOM 816 N N . ALA A 1 109 ? 6.274 -12.346 -2.926 1.00 97.62 109 ALA A N 1
ATOM 817 C CA . ALA A 1 109 ? 6.516 -12.005 -4.325 1.00 97.62 109 ALA A CA 1
ATOM 818 C C . ALA A 1 109 ? 7.361 -13.026 -5.119 1.00 97.62 109 ALA A C 1
ATOM 820 O O . ALA A 1 109 ? 8.004 -12.663 -6.109 1.00 97.62 109 ALA A O 1
ATOM 821 N N . ASP A 1 110 ? 7.392 -14.292 -4.684 1.00 97.69 110 ASP A N 1
ATOM 822 C CA . ASP A 1 110 ? 8.119 -15.369 -5.363 1.00 97.69 110 ASP A CA 1
ATOM 823 C C . ASP A 1 110 ? 7.672 -15.500 -6.820 1.00 97.69 110 ASP A C 1
ATOM 825 O O . ASP A 1 110 ? 6.523 -15.226 -7.134 1.00 97.69 110 ASP A O 1
ATOM 829 N N . CYS A 1 111 ? 8.557 -15.911 -7.722 1.00 97.00 111 CYS A N 1
ATOM 830 C CA . CYS A 1 111 ? 8.217 -16.045 -9.141 1.00 97.00 111 CYS A CA 1
ATOM 831 C C . CYS A 1 111 ? 8.054 -17.495 -9.603 1.00 97.00 111 CYS A C 1
ATOM 833 O O . CYS A 1 111 ? 7.906 -17.749 -10.794 1.00 97.00 111 CYS A O 1
ATOM 835 N N . GLY A 1 112 ? 8.107 -18.464 -8.687 1.00 95.75 112 GLY A N 1
ATOM 836 C CA . GLY A 1 112 ? 7.825 -19.871 -8.962 1.00 95.75 112 GLY A CA 1
ATOM 837 C C . GLY A 1 112 ? 8.856 -20.591 -9.834 1.00 95.75 112 GLY A C 1
ATOM 838 O O . GLY A 1 112 ? 8.677 -21.774 -10.114 1.00 95.75 112 GLY A O 1
ATOM 839 N N . SER A 1 113 ? 9.944 -19.930 -10.245 1.00 95.81 113 SER A N 1
ATOM 840 C CA . SER A 1 113 ? 10.970 -20.527 -11.113 1.00 95.81 113 SER A CA 1
ATOM 841 C C . SER A 1 113 ? 11.823 -21.582 -10.402 1.00 95.81 113 SER A C 1
ATOM 843 O O . SER A 1 113 ? 12.506 -22.371 -11.052 1.00 95.81 113 SER A O 1
ATOM 845 N N . GLY A 1 114 ? 11.822 -21.586 -9.064 1.00 95.56 114 GLY A N 1
ATOM 846 C CA . GLY A 1 114 ? 12.699 -22.430 -8.255 1.00 95.56 114 GLY A CA 1
ATOM 847 C C . GLY A 1 114 ? 14.167 -21.995 -8.276 1.00 95.56 114 GLY A C 1
ATOM 848 O O . GLY A 1 114 ? 15.009 -22.709 -7.734 1.00 95.56 114 GLY A O 1
ATOM 849 N N . THR A 1 115 ? 14.494 -20.847 -8.882 1.00 96.00 115 THR A N 1
ATOM 850 C CA . THR A 1 115 ? 15.852 -20.285 -8.931 1.00 96.00 115 THR A CA 1
ATOM 851 C C . THR A 1 115 ? 15.834 -18.779 -8.650 1.00 96.00 115 THR A C 1
ATOM 853 O O . THR A 1 115 ? 14.778 -18.150 -8.572 1.00 96.00 115 THR A O 1
ATOM 856 N N . VAL A 1 116 ? 17.012 -18.171 -8.488 1.00 96.19 116 VAL A N 1
ATOM 857 C CA . VAL A 1 116 ? 17.112 -16.713 -8.320 1.00 96.19 116 VAL A CA 1
ATOM 858 C C . VAL A 1 116 ? 16.625 -15.978 -9.575 1.00 96.19 116 VAL A C 1
ATOM 860 O O . VAL A 1 116 ? 15.967 -14.951 -9.457 1.00 96.19 116 VAL A O 1
ATOM 863 N N . GLU A 1 117 ? 16.876 -16.510 -10.766 1.00 96.94 117 GLU A N 1
ATOM 864 C CA . GLU A 1 117 ? 16.368 -15.953 -12.021 1.00 96.94 117 GLU A CA 1
ATOM 865 C C . GLU A 1 117 ? 14.886 -16.329 -12.204 1.00 96.94 117 GLU A C 1
ATOM 867 O O . GLU A 1 117 ? 14.494 -17.480 -12.005 1.00 96.94 117 GLU A O 1
ATOM 872 N N . CYS A 1 118 ? 14.033 -15.377 -12.584 1.00 96.00 118 CYS A N 1
ATOM 873 C CA . CYS A 1 118 ? 12.599 -15.631 -12.771 1.00 96.00 118 CYS A CA 1
ATOM 874 C C . CYS A 1 118 ? 12.245 -16.177 -14.160 1.00 96.00 118 CYS A C 1
ATOM 876 O O . CYS A 1 118 ? 11.146 -16.698 -14.346 1.00 96.00 118 CYS A O 1
ATOM 878 N N . ALA A 1 119 ? 13.168 -16.102 -15.124 1.00 88.81 119 ALA A N 1
ATOM 879 C CA . ALA A 1 119 ? 13.051 -16.727 -16.444 1.00 88.81 119 ALA A CA 1
ATOM 880 C C . ALA A 1 119 ? 11.732 -16.395 -17.179 1.00 88.81 119 ALA A C 1
ATOM 882 O O . ALA A 1 119 ? 11.140 -17.248 -17.835 1.00 88.81 119 ALA A O 1
ATOM 883 N N . GLY A 1 120 ? 11.258 -15.150 -17.049 1.00 86.56 120 GLY A N 1
ATOM 884 C CA . GLY A 1 120 ? 10.009 -14.683 -17.663 1.00 86.56 120 GLY A CA 1
ATOM 885 C C . GLY A 1 120 ? 8.739 -14.960 -16.849 1.00 86.56 120 GLY A C 1
ATOM 886 O O . GLY A 1 120 ? 7.649 -14.620 -17.303 1.00 86.56 120 GLY A O 1
ATOM 887 N N . SER A 1 121 ? 8.857 -15.533 -15.649 1.00 92.38 121 SER A N 1
ATOM 888 C CA . SER A 1 121 ? 7.737 -15.678 -14.711 1.00 92.38 121 SER A CA 1
ATOM 889 C C . SER A 1 121 ? 7.522 -14.383 -13.923 1.00 92.38 121 SER A C 1
ATOM 891 O O . SER A 1 121 ? 8.482 -13.755 -13.474 1.00 92.38 121 SER A O 1
ATOM 893 N N . GLY A 1 122 ? 6.261 -13.978 -13.758 1.00 94.44 122 GLY A N 1
ATOM 894 C CA . GLY A 1 122 ? 5.886 -12.823 -12.938 1.00 94.44 122 GLY A CA 1
ATOM 895 C C . GLY A 1 122 ? 5.884 -13.126 -11.440 1.00 94.44 122 GLY A C 1
ATOM 896 O O . GLY A 1 122 ? 6.006 -14.278 -11.026 1.00 94.44 122 GLY A O 1
ATOM 897 N N . ALA A 1 123 ? 5.729 -12.080 -10.629 1.00 97.25 123 ALA A N 1
ATOM 898 C CA . ALA A 1 123 ? 5.536 -12.220 -9.191 1.00 97.25 123 ALA A CA 1
ATOM 899 C C . ALA A 1 123 ? 4.239 -12.981 -8.883 1.00 97.25 123 ALA A C 1
ATOM 901 O O . ALA A 1 123 ? 3.201 -12.712 -9.486 1.00 97.25 123 ALA A O 1
ATOM 902 N N . ILE A 1 124 ? 4.283 -13.875 -7.899 1.00 97.81 124 ILE A N 1
ATOM 903 C CA . ILE A 1 124 ? 3.114 -14.426 -7.220 1.00 97.81 124 ILE A CA 1
ATOM 904 C C . ILE A 1 124 ? 2.712 -13.402 -6.148 1.00 97.81 124 ILE A C 1
ATOM 906 O O . ILE A 1 124 ? 3.478 -13.190 -5.201 1.00 97.81 124 ILE A O 1
ATOM 910 N N . PRO A 1 125 ? 1.549 -12.739 -6.275 1.00 97.31 125 PRO A N 1
ATOM 911 C CA . PRO A 1 125 ? 1.148 -11.692 -5.344 1.00 97.31 125 PRO A CA 1
ATOM 912 C C . PRO A 1 125 ? 0.920 -12.209 -3.907 1.00 97.31 125 PRO A C 1
ATOM 914 O O . PRO A 1 125 ? 0.595 -13.386 -3.721 1.00 97.31 125 PRO A O 1
ATOM 917 N N . PRO A 1 126 ? 1.005 -11.347 -2.874 1.00 97.88 126 PRO A N 1
ATOM 918 C CA . PRO A 1 126 ? 1.144 -9.892 -2.958 1.00 97.88 126 PRO A CA 1
ATOM 919 C C . PRO A 1 126 ? 2.562 -9.388 -3.257 1.00 97.88 126 PRO A C 1
ATOM 921 O O . PRO A 1 126 ? 3.540 -9.890 -2.697 1.00 97.88 126 PRO A O 1
ATOM 924 N N . ALA A 1 127 ? 2.660 -8.361 -4.102 1.00 98.31 127 ALA A N 1
ATOM 925 C CA . ALA A 1 127 ? 3.923 -7.746 -4.497 1.00 98.31 127 ALA A CA 1
ATOM 926 C C . ALA A 1 127 ? 3.749 -6.255 -4.813 1.00 98.31 127 ALA A C 1
ATOM 928 O O . ALA A 1 127 ? 2.911 -5.894 -5.633 1.00 98.31 127 ALA A O 1
ATOM 929 N N . THR A 1 128 ? 4.593 -5.406 -4.220 1.00 98.62 128 THR A N 1
ATOM 930 C CA . THR A 1 128 ? 4.737 -4.012 -4.660 1.00 98.62 128 THR A CA 1
ATOM 931 C C . THR A 1 128 ? 5.462 -4.001 -6.007 1.00 98.62 128 THR A C 1
ATOM 933 O O . THR A 1 128 ? 6.576 -4.531 -6.101 1.00 98.62 128 THR A O 1
ATOM 936 N N . LEU A 1 129 ? 4.868 -3.398 -7.037 1.00 98.44 129 LEU A N 1
ATOM 937 C CA . LEU A 1 129 ? 5.415 -3.398 -8.398 1.00 98.44 129 LEU A CA 1
ATOM 938 C C . LEU A 1 129 ? 5.897 -2.005 -8.800 1.00 98.44 129 LEU A C 1
ATOM 940 O O . LEU A 1 129 ? 5.223 -1.021 -8.529 1.00 98.44 129 LEU A O 1
ATOM 944 N N . ALA A 1 130 ? 7.043 -1.927 -9.468 1.00 98.12 130 ALA A N 1
ATOM 945 C CA . ALA A 1 130 ? 7.447 -0.775 -10.264 1.00 98.12 130 ALA A CA 1
ATOM 946 C C . ALA A 1 130 ? 7.209 -1.102 -11.741 1.00 98.12 130 ALA A C 1
ATOM 948 O O . ALA A 1 130 ? 7.800 -2.054 -12.262 1.00 98.12 130 ALA A O 1
ATOM 949 N N . GLU A 1 131 ? 6.345 -0.341 -12.401 1.00 96.62 131 GLU A N 1
ATOM 950 C CA . GLU A 1 131 ? 5.926 -0.574 -13.783 1.00 96.62 131 GLU A CA 1
ATOM 951 C C . GLU A 1 131 ? 6.485 0.519 -14.692 1.00 96.62 131 GLU A C 1
ATOM 953 O O . GLU A 1 131 ? 6.584 1.683 -14.302 1.00 96.62 131 GLU A O 1
ATOM 958 N N . PHE A 1 132 ? 6.907 0.130 -15.897 1.00 95.69 132 PHE A N 1
ATOM 959 C CA . PHE A 1 132 ? 7.507 1.038 -16.869 1.00 95.69 132 PHE A CA 1
ATOM 960 C C . PHE A 1 132 ? 7.010 0.747 -18.281 1.00 95.69 132 PHE A C 1
ATOM 962 O O . PHE A 1 132 ? 6.846 -0.406 -18.684 1.00 95.69 132 PHE A O 1
ATOM 969 N N . THR A 1 133 ? 6.865 1.808 -19.065 1.00 94.44 133 THR A N 1
ATOM 970 C CA . THR A 1 133 ? 6.769 1.794 -20.524 1.00 94.44 133 THR A CA 1
ATOM 971 C C . THR A 1 133 ? 7.630 2.933 -21.053 1.00 94.44 133 THR A C 1
ATOM 973 O O . THR A 1 133 ? 7.216 4.089 -21.024 1.00 94.44 133 THR A O 1
ATOM 976 N N . LEU A 1 134 ? 8.847 2.612 -21.486 1.00 93.75 134 LEU A N 1
ATOM 977 C CA . LEU A 1 134 ? 9.815 3.585 -21.989 1.00 93.75 134 LEU A CA 1
ATOM 978 C C . LEU A 1 134 ? 9.525 3.945 -23.447 1.00 93.75 134 LEU A C 1
ATOM 980 O O . LEU A 1 134 ? 9.144 3.076 -24.240 1.00 93.75 134 LEU A O 1
ATOM 984 N N . ASN A 1 135 ? 9.722 5.221 -23.788 1.00 90.06 135 ASN A N 1
ATOM 985 C CA . ASN A 1 135 ? 9.468 5.781 -25.117 1.00 90.06 135 ASN A CA 1
ATOM 986 C C . ASN A 1 135 ? 8.085 5.379 -25.678 1.00 90.06 135 ASN A C 1
ATOM 988 O O . ASN A 1 135 ? 7.963 4.899 -26.809 1.00 90.06 135 ASN A O 1
ATOM 992 N N . GLY A 1 136 ? 7.055 5.523 -24.841 1.00 87.69 136 GLY A N 1
ATOM 993 C CA . GLY A 1 136 ? 5.659 5.250 -25.156 1.00 87.69 136 GLY A CA 1
ATOM 994 C C . GLY A 1 136 ? 5.010 6.371 -25.973 1.00 87.69 136 GLY A C 1
ATOM 995 O O . GLY A 1 136 ? 5.580 6.885 -26.937 1.00 87.69 136 GLY A O 1
ATOM 996 N N . ALA A 1 137 ? 3.781 6.744 -25.605 1.00 85.75 137 ALA A N 1
ATOM 997 C CA . ALA A 1 137 ? 3.063 7.831 -26.268 1.00 85.75 137 ALA A CA 1
ATOM 998 C C . ALA A 1 137 ? 3.868 9.143 -26.218 1.00 85.75 137 ALA A C 1
ATOM 1000 O O . ALA A 1 137 ? 4.454 9.487 -25.194 1.00 85.75 137 ALA A O 1
ATOM 1001 N N . ASP A 1 138 ? 3.919 9.847 -27.350 1.00 87.44 138 ASP A N 1
ATOM 1002 C CA . ASP A 1 138 ? 4.660 11.104 -27.533 1.00 87.44 138 ASP A CA 1
ATOM 1003 C C . ASP A 1 138 ? 6.168 11.032 -27.212 1.00 87.44 138 ASP A C 1
ATOM 1005 O O . ASP A 1 138 ? 6.813 12.056 -26.985 1.00 87.44 138 ASP A O 1
ATOM 1009 N N . GLY A 1 139 ? 6.752 9.827 -27.216 1.00 87.38 139 GLY A N 1
ATOM 1010 C CA . GLY A 1 139 ? 8.153 9.611 -26.847 1.00 87.38 139 GLY A CA 1
ATOM 1011 C C . GLY A 1 139 ? 8.430 9.802 -25.352 1.00 87.38 139 GLY A C 1
ATOM 1012 O O . GLY A 1 139 ? 9.580 9.997 -24.958 1.00 87.38 139 GLY A O 1
ATOM 1013 N N . LEU A 1 140 ? 7.381 9.774 -24.524 1.00 91.00 140 LEU A N 1
ATOM 1014 C CA . LEU A 1 140 ? 7.476 9.844 -23.071 1.00 91.00 140 LEU A CA 1
ATOM 1015 C C . LEU A 1 140 ? 7.582 8.445 -22.466 1.00 91.00 140 LEU A C 1
ATOM 1017 O O . LEU A 1 140 ? 6.929 7.496 -22.897 1.00 91.00 140 LEU A O 1
ATOM 1021 N N . ASP A 1 141 ? 8.375 8.345 -21.416 1.00 93.50 141 ASP A N 1
ATOM 1022 C CA . ASP A 1 141 ? 8.395 7.223 -20.501 1.00 93.50 141 ASP A CA 1
ATOM 1023 C C . ASP A 1 141 ? 7.220 7.350 -19.529 1.00 93.50 141 ASP A C 1
ATOM 1025 O O . ASP A 1 141 ? 7.033 8.399 -18.910 1.00 93.50 141 ASP A O 1
ATOM 1029 N N . PHE A 1 142 ? 6.468 6.269 -19.359 1.00 93.19 142 PHE A N 1
ATOM 1030 C CA . PHE A 1 142 ? 5.409 6.138 -18.363 1.00 93.19 142 PHE A CA 1
ATOM 1031 C C . PHE A 1 142 ? 5.898 5.204 -17.270 1.00 93.19 142 PHE A C 1
ATOM 1033 O O . PHE A 1 142 ? 6.366 4.104 -17.569 1.00 93.19 142 PHE A O 1
ATOM 1040 N N . TYR A 1 143 ? 5.815 5.639 -16.019 1.00 94.38 143 TYR A N 1
ATOM 1041 C CA . TYR A 1 143 ? 6.244 4.833 -14.887 1.00 94.38 143 TYR A CA 1
ATOM 1042 C C . TYR A 1 143 ? 5.404 5.104 -13.648 1.00 94.38 143 TYR A C 1
ATOM 1044 O O . TYR A 1 143 ? 4.907 6.214 -13.423 1.00 94.38 143 TYR A O 1
ATOM 1052 N N . ASP A 1 144 ? 5.291 4.078 -12.819 1.00 95.31 144 ASP A N 1
ATOM 1053 C CA . ASP A 1 144 ? 4.525 4.124 -11.589 1.00 95.31 144 ASP A CA 1
ATOM 1054 C C . ASP A 1 144 ? 4.953 3.027 -10.614 1.00 95.31 144 ASP A C 1
ATOM 1056 O O . ASP A 1 144 ? 5.663 2.078 -10.957 1.00 95.31 144 ASP A O 1
ATOM 1060 N N . VAL A 1 145 ? 4.538 3.199 -9.361 1.00 97.00 145 VAL A N 1
ATOM 1061 C CA . VAL A 1 145 ? 4.514 2.109 -8.392 1.00 97.00 145 VAL A CA 1
ATOM 1062 C C . VAL A 1 145 ? 3.067 1.698 -8.188 1.00 97.00 145 VAL A C 1
ATOM 1064 O O . VAL A 1 145 ? 2.210 2.543 -7.914 1.00 97.00 145 VAL A O 1
ATOM 1067 N N . SER A 1 146 ? 2.821 0.398 -8.248 1.00 97.19 146 SER A N 1
ATOM 1068 C CA . SER A 1 146 ? 1.496 -0.190 -8.206 1.00 97.19 146 SER A CA 1
ATOM 1069 C C . SER A 1 146 ? 1.336 -1.141 -7.028 1.00 97.19 146 SER A C 1
ATOM 1071 O O . SER A 1 146 ? 2.177 -2.006 -6.769 1.00 97.19 146 SER A O 1
ATOM 1073 N N . LEU A 1 147 ? 0.238 -0.940 -6.298 1.00 97.44 147 LEU A N 1
ATOM 1074 C CA . LEU A 1 147 ? -0.244 -1.769 -5.191 1.00 97.44 147 LEU A CA 1
ATOM 1075 C C . LEU A 1 147 ? -1.512 -2.545 -5.582 1.00 97.44 147 LEU A C 1
ATOM 1077 O O . LEU A 1 147 ? -2.191 -3.113 -4.725 1.00 97.44 147 LEU A O 1
ATOM 1081 N N . VAL A 1 148 ? -1.839 -2.581 -6.880 1.00 96.94 148 VAL A N 1
ATOM 1082 C CA . VAL A 1 148 ? -2.965 -3.354 -7.432 1.00 96.94 148 VAL A CA 1
ATOM 1083 C C . VAL A 1 148 ? -2.800 -4.842 -7.117 1.00 96.94 148 VAL A C 1
ATOM 1085 O O . VAL A 1 148 ? -3.755 -5.501 -6.698 1.00 96.94 148 VAL A O 1
ATOM 1088 N N . ASP A 1 149 ? -1.562 -5.331 -7.196 1.00 97.56 149 ASP A N 1
ATOM 1089 C CA . ASP A 1 149 ? -1.167 -6.691 -6.823 1.00 97.56 149 ASP A CA 1
ATOM 1090 C C . ASP A 1 149 ? -0.757 -6.786 -5.339 1.00 97.56 149 ASP A C 1
ATOM 1092 O O . ASP A 1 149 ? -0.085 -7.723 -4.918 1.00 97.56 149 ASP A O 1
ATOM 1096 N N . GLY A 1 150 ? -1.191 -5.841 -4.504 1.00 97.56 150 GLY A N 1
ATOM 1097 C CA . GLY A 1 150 ? -0.889 -5.795 -3.078 1.00 97.56 150 GLY A CA 1
ATOM 1098 C C . GLY A 1 150 ? 0.469 -5.170 -2.759 1.00 97.56 150 GLY A C 1
ATOM 1099 O O . GLY A 1 150 ? 1.072 -4.461 -3.556 1.00 97.56 150 GLY A O 1
ATOM 1100 N N . TYR A 1 151 ? 0.934 -5.403 -1.539 1.00 98.31 151 TYR A N 1
ATOM 1101 C CA . TYR A 1 151 ? 2.135 -4.799 -0.978 1.00 98.31 151 TYR A CA 1
ATOM 1102 C C . TYR A 1 151 ? 2.943 -5.855 -0.234 1.00 98.31 151 TYR A C 1
ATOM 1104 O O . TYR A 1 151 ? 2.379 -6.643 0.520 1.00 98.31 151 TYR A O 1
ATOM 1112 N N . ASN A 1 152 ? 4.263 -5.845 -0.375 1.00 97.69 152 ASN A N 1
ATOM 1113 C CA . ASN A 1 152 ? 5.151 -6.648 0.474 1.00 97.69 152 ASN A CA 1
ATOM 1114 C C . ASN A 1 152 ? 6.270 -5.821 1.115 1.00 97.69 152 ASN A C 1
ATOM 1116 O O . ASN A 1 152 ? 6.665 -6.096 2.247 1.00 97.69 152 ASN A O 1
ATOM 1120 N N . LEU A 1 153 ? 6.770 -4.800 0.418 1.00 96.81 153 LEU A N 1
ATOM 1121 C CA . LEU A 1 153 ? 7.820 -3.914 0.917 1.00 96.81 153 LEU A CA 1
ATOM 1122 C C . LEU A 1 153 ? 7.709 -2.502 0.303 1.00 96.81 153 LEU A C 1
ATOM 1124 O O . LEU A 1 153 ? 7.165 -2.360 -0.800 1.00 96.81 153 LEU A O 1
ATOM 1128 N N . PRO A 1 154 ? 8.226 -1.451 0.972 1.00 96.62 154 PRO A N 1
ATOM 1129 C CA . PRO A 1 154 ? 8.140 -0.085 0.467 1.00 96.62 154 PRO A CA 1
ATOM 1130 C C . PRO A 1 154 ? 9.078 0.140 -0.725 1.00 96.62 154 PRO A C 1
ATOM 1132 O O . PRO A 1 154 ? 10.223 -0.316 -0.723 1.00 96.62 154 PRO A O 1
ATOM 1135 N N . MET A 1 155 ? 8.624 0.884 -1.732 1.00 97.81 155 MET A N 1
ATOM 1136 C CA . MET A 1 155 ? 9.361 1.107 -2.977 1.00 97.81 155 MET A CA 1
ATOM 1137 C C . MET A 1 155 ? 9.113 2.507 -3.530 1.00 97.81 155 MET A C 1
ATOM 1139 O O . MET A 1 155 ? 7.978 2.978 -3.520 1.00 97.81 155 MET A O 1
ATOM 1143 N N . ILE A 1 156 ? 10.156 3.163 -4.040 1.00 96.12 156 ILE A N 1
ATOM 1144 C CA . ILE A 1 156 ? 10.031 4.412 -4.809 1.00 96.12 156 ILE A CA 1
ATOM 1145 C C . ILE A 1 156 ? 10.820 4.345 -6.111 1.00 96.12 156 ILE A C 1
ATOM 1147 O O . ILE A 1 156 ? 11.847 3.667 -6.185 1.00 96.12 156 ILE A O 1
ATOM 1151 N N . ILE A 1 157 ? 10.369 5.116 -7.093 1.00 96.50 157 ILE A N 1
ATOM 1152 C CA . ILE A 1 157 ? 11.048 5.376 -8.358 1.00 96.50 157 ILE A CA 1
ATOM 1153 C C . ILE A 1 157 ? 11.387 6.864 -8.403 1.00 96.50 157 ILE A C 1
ATOM 1155 O O . ILE A 1 157 ? 10.521 7.719 -8.197 1.00 96.50 157 ILE A O 1
ATOM 1159 N N . VAL A 1 158 ? 12.650 7.176 -8.679 1.00 94.94 158 VAL A N 1
ATOM 1160 C CA . VAL A 1 158 ? 13.133 8.547 -8.855 1.00 94.94 158 VAL A CA 1
ATOM 1161 C C . VAL A 1 158 ? 13.815 8.656 -10.220 1.00 94.94 158 VAL A C 1
ATOM 1163 O O . VAL A 1 158 ? 14.864 8.033 -10.406 1.00 94.94 158 VAL A O 1
ATOM 1166 N N . PRO A 1 159 ? 13.254 9.419 -11.174 1.00 93.88 159 PRO A N 1
ATOM 1167 C CA . PRO A 1 159 ? 13.920 9.698 -12.442 1.00 93.88 159 PRO A CA 1
ATOM 1168 C C . PRO A 1 159 ? 15.067 10.707 -12.264 1.00 93.88 159 PRO A C 1
ATOM 1170 O O . PRO A 1 159 ? 15.049 11.551 -11.365 1.00 93.88 159 PRO A O 1
ATOM 1173 N N . SER A 1 160 ? 16.055 10.654 -13.152 1.00 92.56 160 SER A N 1
ATOM 1174 C CA . SER A 1 160 ? 17.213 11.549 -13.198 1.00 92.56 160 SER A CA 1
ATOM 1175 C C . SER A 1 160 ? 17.552 11.912 -14.643 1.00 92.56 160 SER A C 1
ATOM 1177 O O . SER A 1 160 ? 17.444 11.081 -15.538 1.00 92.56 160 SER A O 1
ATOM 1179 N N . GLY A 1 161 ? 17.962 13.162 -14.880 1.00 87.25 161 GLY A N 1
ATOM 1180 C CA . GLY A 1 161 ? 18.395 13.632 -16.205 1.00 87.25 161 GLY A CA 1
ATOM 1181 C C . GLY A 1 161 ? 17.275 13.843 -17.233 1.00 87.25 161 GLY A C 1
ATOM 1182 O O . GLY A 1 161 ? 17.565 14.187 -18.374 1.00 87.25 161 GLY A O 1
ATOM 1183 N N . GLY A 1 162 ? 16.014 13.672 -16.830 1.00 88.00 162 GLY A N 1
ATOM 1184 C CA . GLY A 1 162 ? 14.860 13.797 -17.711 1.00 88.00 162 GLY A CA 1
ATOM 1185 C C . GLY A 1 162 ? 14.693 15.178 -18.346 1.00 88.00 162 GLY A C 1
ATOM 1186 O O . GLY A 1 162 ? 15.004 16.209 -17.749 1.00 88.00 162 GLY A O 1
ATOM 1187 N N . THR A 1 163 ? 14.165 15.184 -19.566 1.00 86.31 163 THR A N 1
ATOM 1188 C CA . THR A 1 163 ? 14.090 16.366 -20.442 1.00 86.31 163 THR A CA 1
ATOM 1189 C C . THR A 1 163 ? 12.674 16.931 -20.610 1.00 86.31 163 THR A C 1
ATOM 1191 O O . THR A 1 163 ? 12.526 18.096 -20.976 1.00 86.31 163 THR A O 1
ATOM 1194 N N . ALA A 1 164 ? 11.633 16.144 -20.311 1.00 85.12 164 ALA A N 1
ATOM 1195 C CA . ALA A 1 164 ? 10.218 16.531 -20.377 1.00 85.12 164 ALA A CA 1
ATOM 1196 C C . ALA A 1 164 ? 9.354 15.625 -19.473 1.00 85.12 164 ALA A C 1
ATOM 1198 O O . ALA A 1 164 ? 9.845 14.606 -19.009 1.00 85.12 164 ALA A O 1
ATOM 1199 N N . GLY A 1 165 ? 8.079 15.969 -19.226 1.00 78.81 165 GLY A N 1
ATOM 1200 C CA . GLY A 1 165 ? 7.102 15.074 -18.568 1.00 78.81 165 GLY A CA 1
ATOM 1201 C C . GLY A 1 165 ? 6.839 15.283 -17.066 1.00 78.81 165 GLY A C 1
ATOM 1202 O O . GLY A 1 165 ? 6.065 14.533 -16.493 1.00 78.81 165 GLY A O 1
ATOM 1203 N N . ASN A 1 166 ? 7.401 16.319 -16.428 1.00 81.62 166 ASN A N 1
ATOM 1204 C CA . ASN A 1 166 ? 7.346 16.593 -14.972 1.00 81.62 166 ASN A CA 1
ATOM 1205 C C . ASN A 1 166 ? 8.254 15.688 -14.111 1.00 81.62 166 ASN A C 1
ATOM 1207 O O . ASN A 1 166 ? 8.632 16.114 -13.022 1.00 81.62 166 ASN A O 1
ATOM 1211 N N . CYS A 1 167 ? 8.666 14.503 -14.591 1.00 88.94 167 CYS A N 1
ATOM 1212 C CA . CYS A 1 167 ? 9.749 13.676 -14.027 1.00 88.94 167 CYS A CA 1
ATOM 1213 C C . CYS A 1 167 ? 9.742 13.610 -12.491 1.00 88.94 167 CYS A C 1
ATOM 1215 O O . CYS A 1 167 ? 10.757 13.821 -11.827 1.00 88.94 167 CYS A O 1
ATOM 1217 N N . SER A 1 168 ? 8.566 13.392 -11.908 1.00 89.69 168 SER A N 1
ATOM 1218 C CA . SER A 1 168 ? 8.402 13.399 -10.458 1.00 89.69 168 SER A CA 1
ATOM 1219 C C . SER A 1 168 ? 8.684 12.020 -9.873 1.00 89.69 168 SER A C 1
ATOM 1221 O O . SER A 1 168 ? 8.484 10.995 -10.526 1.00 89.69 168 SER A O 1
ATOM 1223 N N . ALA A 1 169 ? 9.152 11.995 -8.626 1.00 90.00 169 ALA A N 1
ATOM 1224 C CA . ALA A 1 169 ? 9.281 10.752 -7.884 1.00 90.00 169 ALA A CA 1
ATOM 1225 C C . ALA A 1 169 ? 7.896 10.172 -7.563 1.00 90.00 169 ALA A C 1
ATOM 1227 O O . ALA A 1 169 ? 6.973 10.912 -7.218 1.00 90.00 169 ALA A O 1
ATOM 1228 N N . THR A 1 170 ? 7.783 8.851 -7.632 1.00 91.06 170 THR A N 1
ATOM 1229 C CA . THR A 1 170 ? 6.549 8.094 -7.389 1.00 91.06 170 THR A CA 1
ATOM 1230 C C . THR A 1 170 ? 6.835 6.907 -6.481 1.00 91.06 170 THR A C 1
ATOM 1232 O O . THR A 1 170 ? 7.983 6.459 -6.397 1.00 91.06 170 THR A O 1
ATOM 1235 N N . GLY A 1 171 ? 5.834 6.425 -5.747 1.00 92.19 171 GLY A N 1
ATOM 1236 C CA . GLY A 1 171 ? 6.021 5.288 -4.857 1.00 92.19 171 GLY A CA 1
ATOM 1237 C C . GLY A 1 171 ? 5.310 5.321 -3.521 1.00 92.19 171 GLY A C 1
ATOM 1238 O O . GLY A 1 171 ? 4.490 6.180 -3.199 1.00 92.19 171 GLY A O 1
ATOM 1239 N N . CYS A 1 172 ? 5.693 4.334 -2.723 1.00 91.88 172 CYS A N 1
ATOM 1240 C CA . CYS A 1 172 ? 5.157 4.024 -1.418 1.00 91.88 172 CYS A CA 1
ATOM 1241 C C . CYS A 1 172 ? 6.310 3.841 -0.426 1.00 91.88 172 CYS A C 1
ATOM 1243 O O . CYS A 1 172 ? 6.956 2.797 -0.389 1.00 91.88 172 CYS A O 1
ATOM 1245 N N . SER A 1 173 ? 6.588 4.871 0.380 1.00 91.06 173 SER A N 1
ATOM 1246 C CA . SER A 1 173 ? 7.619 4.821 1.430 1.00 91.06 173 SER A CA 1
ATOM 1247 C C . SER A 1 173 ? 7.084 4.371 2.794 1.00 91.06 173 SER A C 1
ATOM 1249 O O . SER A 1 173 ? 7.854 4.273 3.745 1.00 91.06 173 SER A O 1
ATOM 1251 N N . ALA A 1 174 ? 5.769 4.179 2.924 1.00 83.44 174 ALA A N 1
ATOM 1252 C CA . ALA A 1 174 ? 5.136 3.748 4.165 1.00 83.44 174 ALA A CA 1
ATOM 1253 C C . ALA A 1 174 ? 5.313 2.238 4.385 1.00 83.44 174 ALA A C 1
ATOM 1255 O O . ALA A 1 174 ? 5.361 1.476 3.422 1.00 83.44 174 ALA A O 1
ATOM 1256 N N . GLU A 1 175 ? 5.379 1.818 5.652 1.00 85.00 175 GLU A N 1
ATOM 1257 C CA . GLU A 1 175 ? 5.343 0.408 6.060 1.00 85.00 175 GLU A CA 1
ATOM 1258 C C . GLU A 1 175 ? 3.885 -0.033 6.241 1.00 85.00 175 GLU A C 1
ATOM 1260 O O . GLU A 1 175 ? 3.212 0.430 7.167 1.00 85.00 175 GLU A O 1
ATOM 1265 N N . LEU A 1 176 ? 3.387 -0.894 5.345 1.00 84.75 176 LEU A N 1
ATOM 1266 C CA . LEU A 1 176 ? 1.972 -1.289 5.318 1.00 84.75 176 LEU A CA 1
ATOM 1267 C C . LEU A 1 176 ? 1.701 -2.660 5.932 1.00 84.75 176 LEU A C 1
ATOM 1269 O O . LEU A 1 176 ? 0.545 -2.953 6.231 1.00 84.75 176 LEU A O 1
ATOM 1273 N N . ASN A 1 177 ? 2.716 -3.493 6.171 1.00 82.75 177 ASN A N 1
ATOM 1274 C CA . ASN A 1 177 ? 2.492 -4.864 6.630 1.00 82.75 177 ASN A CA 1
ATOM 1275 C C . ASN A 1 177 ? 1.871 -4.897 8.034 1.00 82.75 177 ASN A C 1
ATOM 1277 O O . ASN A 1 177 ? 0.892 -5.607 8.269 1.00 82.75 177 ASN A O 1
ATOM 1281 N N . GLY A 1 178 ? 2.376 -4.070 8.953 1.00 76.50 178 GLY A N 1
ATOM 1282 C CA . GLY A 1 178 ? 1.825 -3.915 10.305 1.00 76.50 178 GLY A CA 1
ATOM 1283 C C . GLY A 1 178 ? 0.351 -3.471 10.333 1.00 76.50 178 GLY A C 1
ATOM 1284 O O . GLY A 1 178 ? -0.483 -4.207 10.881 1.00 76.50 178 GLY A O 1
ATOM 1285 N N . PRO A 1 179 ? 0.017 -2.297 9.753 1.00 75.88 179 PRO A N 1
ATOM 1286 C CA . PRO A 1 179 ? -1.342 -1.748 9.750 1.00 75.88 179 PRO A CA 1
ATOM 1287 C C . PRO A 1 179 ? -2.292 -2.392 8.727 1.00 75.88 179 PRO A C 1
ATOM 1289 O O . PRO A 1 179 ? -3.457 -2.008 8.690 1.00 75.88 179 PRO A O 1
ATOM 1292 N N . CYS A 1 180 ? -1.826 -3.341 7.908 1.00 80.00 180 CYS A N 1
ATOM 1293 C CA . CYS A 1 180 ? -2.650 -4.058 6.935 1.00 80.00 180 CYS A CA 1
ATOM 1294 C C . CYS A 1 180 ? -3.951 -4.589 7.578 1.00 80.00 180 CYS A C 1
ATOM 1296 O O . CYS A 1 180 ? -3.877 -5.181 8.659 1.00 80.00 180 CYS A O 1
ATOM 1298 N N . PRO A 1 181 ? -5.133 -4.419 6.956 1.00 80.62 181 PRO A N 1
ATOM 1299 C CA . PRO A 1 181 ? -6.380 -5.014 7.439 1.00 80.62 181 PRO A CA 1
ATOM 1300 C C . PRO A 1 181 ? -6.256 -6.530 7.617 1.00 80.62 181 PRO A C 1
ATOM 1302 O O . PRO A 1 181 ? -5.596 -7.197 6.820 1.00 80.62 181 PRO A O 1
ATOM 1305 N N . MET A 1 182 ? -6.862 -7.084 8.669 1.00 80.88 182 MET A N 1
ATOM 1306 C CA . MET A 1 182 ? -6.645 -8.481 9.078 1.00 80.88 182 MET A CA 1
ATOM 1307 C C . MET A 1 182 ? -6.974 -9.491 7.974 1.00 80.88 182 MET A C 1
ATOM 1309 O O . MET A 1 182 ? -6.262 -10.476 7.803 1.00 80.88 182 MET A O 1
ATOM 1313 N N . GLU A 1 183 ? -8.011 -9.212 7.199 1.00 82.62 183 GLU A N 1
ATOM 1314 C CA . GLU A 1 183 ? -8.501 -10.005 6.081 1.00 82.62 183 GLU A CA 1
ATOM 1315 C C . GLU A 1 183 ? -7.595 -9.936 4.839 1.00 82.62 183 GLU A C 1
ATOM 1317 O O . GLU A 1 183 ? -7.698 -10.778 3.949 1.00 82.62 183 GLU A O 1
ATOM 1322 N N . LEU A 1 184 ? -6.666 -8.976 4.801 1.00 88.00 184 LEU A N 1
ATOM 1323 C CA . LEU A 1 184 ? -5.670 -8.812 3.742 1.00 88.00 184 LEU A CA 1
ATOM 1324 C C . LEU A 1 184 ? -4.270 -9.297 4.155 1.00 88.00 184 LEU A C 1
ATOM 1326 O O . LEU A 1 184 ? -3.392 -9.423 3.299 1.00 88.00 184 LEU A O 1
ATOM 1330 N N . LYS A 1 185 ? -4.030 -9.582 5.442 1.00 89.81 185 LYS A N 1
ATOM 1331 C CA . LYS A 1 185 ? -2.702 -9.967 5.946 1.00 89.81 185 LYS A CA 1
ATOM 1332 C C . LYS A 1 185 ? -2.227 -11.301 5.374 1.00 89.81 185 LYS A C 1
ATOM 1334 O O . LYS A 1 185 ? -2.967 -12.282 5.311 1.00 89.81 185 LYS A O 1
ATOM 1339 N N . VAL A 1 186 ? -0.938 -11.358 5.050 1.00 88.31 186 VAL A N 1
ATOM 1340 C CA . VAL A 1 186 ? -0.200 -12.604 4.824 1.00 88.31 186 VAL A CA 1
ATOM 1341 C C . VAL A 1 186 ? 0.703 -12.835 6.025 1.00 88.31 186 VAL A C 1
ATOM 1343 O O . VAL A 1 186 ? 1.591 -12.032 6.295 1.00 88.31 186 VAL A O 1
ATOM 1346 N N . ILE A 1 187 ? 0.472 -13.921 6.759 1.00 82.81 187 ILE A N 1
ATOM 1347 C CA . ILE A 1 187 ? 1.247 -14.272 7.954 1.00 82.81 187 ILE A CA 1
ATOM 1348 C C . ILE A 1 187 ? 2.453 -15.124 7.546 1.00 82.81 187 ILE A C 1
ATOM 1350 O O . ILE A 1 187 ? 2.310 -16.090 6.796 1.00 82.81 187 ILE A O 1
ATOM 1354 N N . GLY A 1 188 ? 3.643 -14.768 8.034 1.00 67.75 188 GLY A N 1
ATOM 1355 C CA . GLY A 1 188 ? 4.866 -15.524 7.762 1.00 67.75 188 GLY A CA 1
ATOM 1356 C C . GLY A 1 188 ? 5.031 -16.747 8.673 1.00 67.75 188 GLY A C 1
ATOM 1357 O O . GLY A 1 188 ? 5.190 -16.585 9.879 1.00 67.75 188 GLY A O 1
ATOM 1358 N N . GLY A 1 189 ? 5.080 -17.951 8.089 1.00 57.75 189 GLY A N 1
ATOM 1359 C CA . GLY A 1 189 ? 5.477 -19.203 8.758 1.00 57.75 189 GLY A CA 1
ATOM 1360 C C . GLY A 1 189 ? 4.439 -19.834 9.704 1.00 57.75 189 GLY A C 1
ATOM 1361 O O . GLY A 1 189 ? 3.467 -19.202 10.114 1.00 57.75 189 GLY A O 1
ATOM 1362 N N . GLU A 1 190 ? 4.654 -21.104 10.068 1.00 42.38 190 GLU A N 1
ATOM 1363 C CA . GLU A 1 190 ? 3.840 -21.809 11.070 1.00 42.38 190 GLU A CA 1
ATOM 1364 C C . GLU A 1 190 ? 4.102 -21.216 12.468 1.00 42.38 190 GLU A C 1
ATOM 1366 O O . GLU A 1 190 ? 5.144 -21.452 13.076 1.00 42.38 190 GLU A O 1
ATOM 1371 N N . GLY A 1 191 ? 3.164 -20.402 12.968 1.00 45.59 191 GLY A N 1
ATOM 1372 C CA . GLY A 1 191 ? 3.227 -19.784 14.301 1.00 45.59 191 GLY A CA 1
ATOM 1373 C C . GLY A 1 191 ? 3.670 -18.314 14.341 1.00 45.59 191 GLY A C 1
ATOM 1374 O O . GLY A 1 191 ? 3.814 -17.757 15.431 1.00 45.59 191 GLY A O 1
ATOM 1375 N N . GLY A 1 192 ? 3.868 -17.661 13.191 1.00 48.84 192 GLY A N 1
ATOM 1376 C CA . GLY A 1 192 ? 4.144 -16.223 13.134 1.00 48.84 192 GLY A CA 1
ATOM 1377 C C . GLY A 1 192 ? 2.920 -15.376 13.502 1.00 48.84 192 GLY A C 1
ATOM 1378 O O . GLY A 1 192 ? 1.794 -15.703 13.147 1.00 48.84 192 GLY A O 1
ATOM 1379 N N . SER A 1 193 ? 3.132 -14.266 14.214 1.00 53.16 193 SER A N 1
ATOM 1380 C CA . SER A 1 193 ? 2.087 -13.265 14.517 1.00 53.16 193 SER A CA 1
ATOM 1381 C C . SER A 1 193 ? 2.236 -11.976 13.698 1.00 53.16 193 SER A C 1
ATOM 1383 O O . SER A 1 193 ? 1.402 -11.075 13.795 1.00 53.16 193 SER A O 1
ATOM 1385 N N . GLU A 1 194 ? 3.291 -11.881 12.885 1.00 65.75 194 GLU A N 1
ATOM 1386 C CA . GLU A 1 194 ? 3.644 -10.688 12.122 1.00 65.75 194 GLU A CA 1
ATOM 1387 C C . GLU A 1 194 ? 3.274 -10.863 10.645 1.00 65.75 194 GLU A C 1
ATOM 1389 O O . GLU A 1 194 ? 3.546 -11.893 10.022 1.00 65.75 194 GLU A O 1
ATOM 1394 N N . SER A 1 195 ? 2.606 -9.846 10.102 1.00 82.00 195 SER A N 1
ATOM 1395 C CA . SER A 1 195 ? 2.264 -9.787 8.686 1.00 82.00 195 SER A CA 1
ATOM 1396 C C . SER A 1 195 ? 3.534 -9.540 7.880 1.00 82.00 195 SER A C 1
ATOM 1398 O O . SER A 1 195 ? 4.272 -8.606 8.186 1.00 82.00 195 SER A O 1
ATOM 1400 N N . VAL A 1 196 ? 3.785 -10.351 6.858 1.00 87.69 196 VAL A N 1
ATOM 1401 C CA . VAL A 1 196 ? 4.946 -10.213 5.962 1.00 87.69 196 VAL A CA 1
ATOM 1402 C C . VAL A 1 196 ? 4.585 -9.562 4.629 1.00 87.69 196 VAL A C 1
ATOM 1404 O O . VAL A 1 196 ? 5.475 -9.132 3.902 1.00 87.69 196 VAL A O 1
ATOM 1407 N N . ALA A 1 197 ? 3.292 -9.507 4.307 1.00 95.00 197 ALA A N 1
ATOM 1408 C CA . ALA A 1 197 ? 2.755 -8.843 3.129 1.00 95.00 197 ALA A CA 1
ATOM 1409 C C . ALA A 1 197 ? 1.263 -8.509 3.320 1.00 95.00 197 ALA A C 1
ATOM 1411 O O . ALA A 1 197 ? 0.597 -9.050 4.206 1.00 95.00 197 ALA A O 1
ATOM 1412 N N . CYS A 1 198 ? 0.722 -7.647 2.468 1.00 94.44 198 CYS A N 1
ATOM 1413 C CA . CYS A 1 198 ? -0.672 -7.224 2.457 1.00 94.44 198 CYS A CA 1
ATOM 1414 C C . CYS A 1 198 ? -1.280 -7.454 1.068 1.00 94.44 198 CYS A C 1
ATOM 1416 O O . CYS A 1 198 ? -0.840 -6.867 0.080 1.00 94.44 198 CYS A O 1
ATOM 1418 N N . LYS A 1 199 ? -2.291 -8.318 0.973 1.00 97.69 199 LYS A N 1
ATOM 1419 C CA . LYS A 1 199 ? -3.052 -8.553 -0.261 1.00 97.69 199 LYS A CA 1
ATOM 1420 C C . LYS A 1 199 ? -3.828 -7.303 -0.659 1.00 97.69 199 LYS A C 1
ATOM 1422 O O . LYS A 1 199 ? -4.293 -6.565 0.201 1.00 97.69 199 LYS A O 1
ATOM 1427 N N . SER A 1 200 ? -4.042 -7.101 -1.954 1.00 96.69 200 SER A N 1
ATOM 1428 C CA . SER A 1 200 ? -5.110 -6.210 -2.408 1.00 96.69 200 SER A CA 1
ATOM 1429 C C . SER A 1 200 ? -6.476 -6.878 -2.218 1.00 96.69 200 SER A C 1
ATOM 1431 O O . SER A 1 200 ? -6.578 -8.100 -2.071 1.00 96.69 200 SER A O 1
ATOM 1433 N N . ALA A 1 201 ? -7.551 -6.091 -2.254 1.00 92.50 201 ALA A N 1
ATOM 1434 C CA . ALA A 1 201 ? -8.905 -6.633 -2.148 1.00 92.50 201 ALA A CA 1
ATOM 1435 C C . ALA A 1 201 ? -9.251 -7.593 -3.297 1.00 92.50 201 ALA A C 1
ATOM 1437 O O . ALA A 1 201 ? -9.915 -8.601 -3.071 1.00 92.50 201 ALA A O 1
ATOM 1438 N N . CYS A 1 202 ? -8.755 -7.334 -4.513 1.00 97.00 202 CYS A N 1
ATOM 1439 C CA . CYS A 1 202 ? -8.947 -8.258 -5.629 1.00 97.00 202 CYS A CA 1
ATOM 1440 C C . CYS A 1 202 ? -8.335 -9.632 -5.319 1.00 97.00 202 CYS A C 1
ATOM 1442 O O . CYS A 1 202 ? -8.994 -10.653 -5.486 1.00 97.00 202 CYS A O 1
ATOM 1444 N N . LEU A 1 203 ? -7.112 -9.659 -4.780 1.00 96.44 203 LEU A N 1
ATOM 1445 C CA . LEU A 1 203 ? -6.428 -10.901 -4.411 1.00 96.44 203 LEU A CA 1
ATOM 1446 C C . LEU A 1 203 ? -7.073 -11.623 -3.224 1.00 96.44 203 LEU A C 1
ATOM 1448 O O . LEU A 1 203 ? -6.971 -12.845 -3.120 1.00 96.44 203 LEU A O 1
ATOM 1452 N N . ALA A 1 204 ? -7.681 -10.882 -2.299 1.00 94.81 204 ALA A N 1
ATOM 1453 C CA . ALA A 1 204 ? -8.309 -11.460 -1.117 1.00 94.81 204 ALA A CA 1
ATOM 1454 C C . ALA A 1 204 ? -9.712 -12.017 -1.398 1.00 94.81 204 ALA A C 1
ATOM 1456 O O . ALA A 1 204 ? -10.041 -13.089 -0.893 1.00 94.81 204 ALA A O 1
ATOM 1457 N N . PHE A 1 205 ? -10.518 -11.314 -2.198 1.00 93.69 205 PHE A N 1
ATOM 1458 C CA . PHE A 1 205 ? -11.944 -11.621 -2.360 1.00 93.69 205 PHE A CA 1
ATOM 1459 C C . PHE A 1 205 ? -12.327 -12.084 -3.767 1.00 93.69 205 PHE A C 1
ATOM 1461 O O . PHE A 1 205 ? -13.299 -12.815 -3.919 1.00 93.69 205 PHE A O 1
ATOM 1468 N N . GLY A 1 206 ? -11.597 -11.667 -4.805 1.00 95.38 206 GLY A N 1
ATOM 1469 C CA . GLY A 1 206 ? -11.897 -12.014 -6.199 1.00 95.38 206 GLY A CA 1
ATOM 1470 C C . GLY A 1 206 ? -13.153 -11.356 -6.788 1.00 95.38 206 GLY A C 1
ATOM 1471 O O . GLY A 1 206 ? -13.475 -11.613 -7.947 1.00 95.38 206 GLY A O 1
ATOM 1472 N N . ASP A 1 207 ? -13.865 -10.510 -6.033 1.00 93.69 207 ASP A N 1
ATOM 1473 C CA . ASP A 1 207 ? -15.078 -9.852 -6.526 1.00 93.69 207 ASP A CA 1
ATOM 1474 C C . ASP A 1 207 ? -14.782 -8.898 -7.692 1.00 93.69 207 ASP A C 1
ATOM 1476 O O . ASP A 1 207 ? -13.820 -8.123 -7.670 1.00 93.69 207 ASP A O 1
ATOM 1480 N N . ALA A 1 208 ? -15.698 -8.861 -8.664 1.00 93.44 208 ALA A N 1
ATOM 1481 C CA . ALA A 1 208 ? -15.598 -8.017 -9.856 1.00 93.44 208 ALA A CA 1
ATOM 1482 C C . ALA A 1 208 ? -15.391 -6.526 -9.535 1.00 93.44 208 ALA A C 1
ATOM 1484 O O . ALA A 1 208 ? -14.619 -5.852 -10.213 1.00 93.44 208 ALA A O 1
ATOM 1485 N N . LYS A 1 209 ? -16.009 -6.032 -8.451 1.00 91.56 209 LYS A N 1
ATOM 1486 C CA . LYS A 1 209 ? -15.862 -4.647 -7.968 1.00 91.56 209 LYS A CA 1
ATOM 1487 C C . LYS A 1 209 ? -14.451 -4.303 -7.479 1.00 91.56 209 LYS A C 1
ATOM 1489 O O . LYS A 1 209 ? -14.075 -3.141 -7.522 1.00 91.56 209 LYS A O 1
ATOM 1494 N N . TYR A 1 210 ? -13.686 -5.283 -6.991 1.00 93.00 210 TYR A N 1
ATOM 1495 C CA . TYR A 1 210 ? -12.308 -5.074 -6.531 1.00 93.00 210 TYR A CA 1
ATOM 1496 C C . TYR A 1 210 ? -11.298 -5.330 -7.647 1.00 93.00 210 TYR A C 1
ATOM 1498 O O . TYR A 1 210 ? -10.256 -4.684 -7.695 1.00 93.00 210 TYR A O 1
ATOM 1506 N N . CYS A 1 211 ? -11.608 -6.274 -8.536 1.00 96.12 211 CYS A N 1
ATOM 1507 C CA . CYS A 1 211 ? -10.759 -6.648 -9.663 1.00 96.12 211 CYS A CA 1
ATOM 1508 C C . CYS A 1 211 ? -11.018 -5.833 -10.936 1.00 96.12 211 CYS A C 1
ATOM 1510 O O . CYS A 1 211 ? -10.341 -6.055 -11.936 1.00 96.12 211 CYS A O 1
ATOM 1512 N N . CYS A 1 212 ? -11.999 -4.927 -10.913 1.00 95.25 212 CYS A N 1
ATOM 1513 C CA . CYS A 1 212 ? -12.398 -4.088 -12.038 1.00 95.25 212 CYS A CA 1
ATOM 1514 C C . CYS A 1 212 ? -12.613 -4.874 -13.340 1.00 95.25 212 CYS A C 1
ATOM 1516 O O . CYS A 1 212 ? -12.020 -4.584 -14.377 1.00 95.25 212 CYS A O 1
ATOM 1518 N N . ASN A 1 213 ? -13.452 -5.907 -13.278 1.00 94.56 213 ASN A N 1
ATOM 1519 C CA . ASN A 1 213 ? -13.791 -6.737 -14.433 1.00 94.56 213 ASN A CA 1
ATOM 1520 C C . ASN A 1 213 ? -15.313 -6.885 -14.594 1.00 94.56 213 ASN A C 1
ATOM 1522 O O . ASN A 1 213 ? -16.093 -6.458 -13.741 1.00 94.56 213 ASN A O 1
ATOM 1526 N N . GLY A 1 214 ? -15.747 -7.454 -15.723 1.00 94.00 214 GLY A N 1
ATOM 1527 C CA . GLY A 1 214 ? -17.170 -7.616 -16.029 1.00 94.00 214 GLY A CA 1
ATOM 1528 C C . GLY A 1 214 ? -17.908 -6.273 -16.044 1.00 94.00 214 GLY A C 1
ATOM 1529 O O . GLY A 1 214 ? -17.504 -5.352 -16.752 1.00 94.00 214 GLY A O 1
ATOM 1530 N N . GLU A 1 215 ? -18.966 -6.151 -15.239 1.00 92.38 215 GLU A N 1
ATOM 1531 C CA . GLU A 1 215 ? -19.752 -4.912 -15.095 1.00 92.38 215 GLU A CA 1
ATOM 1532 C C . GLU A 1 215 ? -18.959 -3.743 -14.485 1.00 92.38 215 GLU A C 1
ATOM 1534 O O . GLU A 1 215 ? -19.362 -2.594 -14.635 1.00 92.38 215 GLU A O 1
ATOM 1539 N N . TYR A 1 216 ? -17.820 -4.028 -13.846 1.00 93.38 216 TYR A N 1
ATOM 1540 C CA . TYR A 1 216 ? -16.895 -3.049 -13.271 1.00 93.38 216 TYR A CA 1
ATOM 1541 C C . TYR A 1 216 ? -15.657 -2.830 -14.158 1.00 93.38 216 TYR A C 1
ATOM 1543 O O . TYR A 1 216 ? -14.627 -2.354 -13.693 1.00 93.38 216 TYR A O 1
ATOM 1551 N N . GLY A 1 217 ? -15.713 -3.214 -15.436 1.00 92.88 217 GLY A N 1
ATOM 1552 C CA . GLY A 1 217 ? -14.587 -3.147 -16.375 1.00 92.88 217 GLY A CA 1
ATOM 1553 C C . GLY A 1 217 ? -14.288 -1.758 -16.946 1.00 92.88 217 GLY A C 1
ATOM 1554 O O . GLY A 1 217 ? -13.654 -1.666 -17.995 1.00 92.88 217 GLY A O 1
ATOM 1555 N N . THR A 1 218 ? -14.790 -0.681 -16.337 1.00 91.44 218 THR A N 1
ATOM 1556 C CA . THR A 1 218 ? -14.515 0.695 -16.776 1.00 91.44 218 THR A CA 1
ATOM 1557 C C . THR A 1 218 ? -14.210 1.610 -15.586 1.00 91.44 218 THR A C 1
ATOM 1559 O O . THR A 1 218 ? -14.725 1.368 -14.491 1.00 91.44 218 THR A O 1
ATOM 1562 N N . PRO A 1 219 ? -13.458 2.712 -15.779 1.00 89.00 219 PRO A N 1
ATOM 1563 C CA . PRO A 1 219 ? -13.240 3.718 -14.728 1.00 89.00 219 PRO A CA 1
ATOM 1564 C C . PRO A 1 219 ? -14.544 4.331 -14.180 1.00 89.00 219 PRO A C 1
ATOM 1566 O O . PRO A 1 219 ? -14.641 4.755 -13.024 1.00 89.00 219 PRO A O 1
ATOM 1569 N N . ASP A 1 220 ? -15.596 4.366 -15.002 1.00 90.25 220 ASP A N 1
ATOM 1570 C CA . ASP A 1 220 ? -16.908 4.873 -14.598 1.00 90.25 220 ASP A CA 1
ATOM 1571 C C . ASP A 1 220 ? -17.647 3.934 -13.644 1.00 90.25 220 ASP A C 1
ATOM 1573 O O . ASP A 1 220 ? -18.457 4.401 -12.844 1.00 90.25 220 ASP A O 1
ATOM 1577 N N . THR A 1 221 ? -17.351 2.637 -13.694 1.00 92.56 221 THR A N 1
ATOM 1578 C CA . THR A 1 221 ? -18.069 1.597 -12.948 1.00 92.56 221 THR A CA 1
ATOM 1579 C C . THR A 1 221 ? -17.251 1.038 -11.787 1.00 92.56 221 THR A C 1
ATOM 1581 O O . THR A 1 221 ? -17.809 0.835 -10.710 1.00 92.56 221 THR A O 1
ATOM 1584 N N . CYS A 1 222 ? -15.935 0.863 -11.939 1.00 92.56 222 CYS A N 1
ATOM 1585 C CA . CYS A 1 222 ? -15.050 0.499 -10.834 1.00 92.56 222 CYS A CA 1
ATOM 1586 C C . CYS A 1 222 ? -14.653 1.743 -10.040 1.00 92.56 222 CYS A C 1
ATOM 1588 O O . CYS A 1 222 ? -13.894 2.584 -10.522 1.00 92.56 222 CYS A O 1
ATOM 1590 N N . LYS A 1 223 ? -15.165 1.869 -8.817 1.00 91.06 223 LYS A N 1
ATOM 1591 C CA . LYS A 1 223 ? -14.862 2.996 -7.929 1.00 91.06 223 LYS A CA 1
ATOM 1592 C C . LYS A 1 223 ? -13.898 2.588 -6.815 1.00 91.06 223 LYS A C 1
ATOM 1594 O O . LYS A 1 223 ? -13.838 1.402 -6.484 1.00 91.06 223 LYS A O 1
ATOM 1599 N N . PRO A 1 224 ? -13.173 3.553 -6.216 1.00 87.75 224 PRO A N 1
ATOM 1600 C CA . PRO A 1 224 ? -12.395 3.301 -5.012 1.00 87.75 224 PRO A CA 1
ATOM 1601 C C . PRO A 1 224 ? -13.242 2.635 -3.921 1.00 87.75 224 PRO A C 1
ATOM 1603 O O . PRO A 1 224 ? -14.441 2.884 -3.792 1.00 87.75 224 PRO A O 1
ATOM 1606 N N . THR A 1 225 ? -12.603 1.775 -3.138 1.00 81.81 225 THR A N 1
ATOM 1607 C CA . THR A 1 225 ? -13.188 1.054 -2.002 1.00 81.81 225 THR A CA 1
ATOM 1608 C C . THR A 1 225 ? -12.375 1.333 -0.742 1.00 81.81 225 THR A C 1
ATOM 1610 O O . THR A 1 225 ? -11.230 1.770 -0.843 1.00 81.81 225 THR A O 1
ATOM 1613 N N . MET A 1 226 ? -12.900 0.990 0.439 1.00 80.69 226 MET A N 1
ATOM 1614 C CA . MET A 1 226 ? -12.162 1.108 1.710 1.00 80.69 226 MET A CA 1
ATOM 1615 C C . MET A 1 226 ? -10.750 0.492 1.652 1.00 80.69 226 MET A C 1
ATOM 1617 O O . MET A 1 226 ? -9.805 1.002 2.252 1.00 80.69 226 MET A O 1
ATOM 1621 N N . TYR A 1 227 ? -10.591 -0.598 0.893 1.00 78.31 227 TYR A N 1
ATOM 1622 C CA . TYR A 1 227 ? -9.329 -1.315 0.777 1.00 78.31 227 TYR A CA 1
ATOM 1623 C C . TYR A 1 227 ? -8.342 -0.601 -0.139 1.00 78.31 227 TYR A C 1
ATOM 1625 O O . TYR A 1 227 ? -7.172 -0.482 0.210 1.00 78.31 227 TYR A O 1
ATOM 1633 N N . SER A 1 228 ? -8.789 -0.086 -1.288 1.00 84.75 228 SER A N 1
ATOM 1634 C CA . SER A 1 228 ? -7.914 0.729 -2.139 1.00 84.75 228 SER A CA 1
ATOM 1635 C C . SER A 1 228 ? -7.583 2.059 -1.457 1.00 84.75 228 SER A C 1
ATOM 1637 O O . SER A 1 228 ? -6.446 2.514 -1.510 1.00 84.75 228 SER A O 1
ATOM 1639 N N . GLU A 1 229 ? -8.528 2.658 -0.729 1.00 82.44 229 GLU A N 1
ATOM 1640 C CA . GLU A 1 229 ? -8.284 3.877 0.047 1.00 82.44 229 GLU A CA 1
ATOM 1641 C C . GLU A 1 229 ? -7.274 3.666 1.178 1.00 82.44 229 GLU A C 1
ATOM 1643 O O . GLU A 1 229 ? -6.470 4.560 1.435 1.00 82.44 229 GLU A O 1
ATOM 1648 N N . PHE A 1 230 ? -7.234 2.489 1.813 1.00 83.56 230 PHE A N 1
ATOM 1649 C CA . PHE A 1 230 ? -6.170 2.142 2.761 1.00 83.56 230 PHE A CA 1
ATOM 1650 C C . PHE A 1 230 ? -4.778 2.289 2.122 1.00 83.56 230 PHE A C 1
ATOM 1652 O O . PHE A 1 230 ? -3.921 2.993 2.666 1.00 83.56 230 PHE A O 1
ATOM 1659 N N . PHE A 1 231 ? -4.569 1.697 0.941 1.00 86.25 231 PHE A N 1
ATOM 1660 C CA . PHE A 1 231 ? -3.309 1.828 0.206 1.00 86.25 231 PHE A CA 1
ATOM 1661 C C . PHE A 1 231 ? -3.066 3.271 -0.246 1.00 86.25 231 PHE A C 1
ATOM 1663 O O . PHE A 1 231 ? -1.963 3.792 -0.078 1.00 86.25 231 PHE A O 1
ATOM 1670 N N . LYS A 1 232 ? -4.099 3.949 -0.759 1.00 87.56 232 LYS A N 1
ATOM 1671 C CA . LYS A 1 232 ? -3.979 5.309 -1.294 1.00 87.56 232 LYS A CA 1
ATOM 1672 C C . LYS A 1 232 ? -3.638 6.342 -0.228 1.00 87.56 232 LYS A C 1
ATOM 1674 O O . LYS A 1 232 ? -2.795 7.206 -0.451 1.00 87.56 232 LYS A O 1
ATOM 1679 N N . ASN A 1 233 ? -4.261 6.244 0.942 1.00 80.44 233 ASN A N 1
ATOM 1680 C CA . ASN A 1 233 ? -4.026 7.164 2.052 1.00 80.44 233 ASN A CA 1
ATOM 1681 C C . ASN A 1 233 ? -2.600 7.044 2.591 1.00 80.44 233 ASN A C 1
ATOM 1683 O O . ASN A 1 233 ? -1.994 8.047 2.971 1.00 80.44 233 ASN A O 1
ATOM 1687 N N . ALA A 1 234 ? -2.052 5.829 2.610 1.00 80.94 234 ALA A N 1
ATOM 1688 C CA . ALA A 1 234 ? -0.676 5.613 3.024 1.00 80.94 234 ALA A CA 1
ATOM 1689 C C . ALA A 1 234 ? 0.333 5.983 1.923 1.00 80.94 234 ALA A C 1
ATOM 1691 O O . ALA A 1 234 ? 1.425 6.474 2.223 1.00 80.94 234 ALA A O 1
ATOM 1692 N N . CYS A 1 235 ? -0.035 5.768 0.658 1.00 87.56 235 CYS A N 1
ATOM 1693 C CA . CYS A 1 235 ? 0.827 5.929 -0.507 1.00 87.56 235 CYS A CA 1
ATOM 1694 C C . CYS A 1 235 ? 0.092 6.680 -1.636 1.00 87.56 235 CYS A C 1
ATOM 1696 O O . CYS A 1 235 ? -0.325 6.076 -2.623 1.00 87.56 235 CYS A O 1
ATOM 1698 N N . PRO A 1 236 ? -0.054 8.019 -1.523 1.00 86.88 236 PRO A N 1
ATOM 1699 C CA . PRO A 1 236 ? -0.859 8.824 -2.452 1.00 86.88 236 PRO A CA 1
ATOM 1700 C C . PRO A 1 236 ? -0.258 8.927 -3.858 1.00 86.88 236 PRO A C 1
ATOM 1702 O O . PRO A 1 236 ? -0.962 9.284 -4.797 1.00 86.88 236 PRO A O 1
ATOM 1705 N N . HIS A 1 237 ? 1.031 8.611 -3.994 1.00 86.25 237 HIS A N 1
ATOM 1706 C CA . HIS A 1 237 ? 1.769 8.584 -5.255 1.00 86.25 237 HIS A CA 1
ATOM 1707 C C . HIS A 1 237 ? 1.977 7.150 -5.761 1.00 86.25 237 HIS A C 1
ATOM 1709 O O . HIS A 1 237 ? 2.977 6.882 -6.406 1.00 86.25 237 HIS A O 1
ATOM 1715 N N . ALA A 1 238 ? 1.095 6.214 -5.423 1.00 91.88 238 ALA A N 1
ATOM 1716 C CA . ALA A 1 238 ? 1.090 4.863 -5.972 1.00 91.88 238 ALA A CA 1
ATOM 1717 C C . ALA A 1 238 ? -0.326 4.510 -6.445 1.00 91.88 238 ALA A C 1
ATOM 1719 O O . ALA A 1 238 ? -1.307 5.042 -5.907 1.00 91.88 238 ALA A O 1
ATOM 1720 N N . TYR A 1 239 ? -0.429 3.610 -7.425 1.00 92.44 239 TYR A N 1
ATOM 1721 C CA . TYR A 1 239 ? -1.707 3.017 -7.809 1.00 92.44 239 TYR A CA 1
ATOM 1722 C C . TYR A 1 239 ? -2.228 2.148 -6.672 1.00 92.44 239 TYR A C 1
ATOM 1724 O O . TYR A 1 239 ? -1.543 1.238 -6.208 1.00 92.44 239 TYR A O 1
ATOM 1732 N N . SER A 1 240 ? -3.455 2.408 -6.241 1.00 92.25 240 SER A N 1
ATOM 1733 C CA . SER A 1 240 ? -4.130 1.637 -5.193 1.00 92.25 240 SER A CA 1
ATOM 1734 C C . SER A 1 240 ? -5.131 0.604 -5.723 1.00 92.25 240 SER A C 1
ATOM 1736 O O . SER A 1 240 ? -5.481 -0.335 -5.008 1.00 92.25 240 SER A O 1
ATOM 1738 N N . TYR A 1 241 ? -5.606 0.777 -6.960 1.00 92.38 241 TYR A N 1
ATOM 1739 C CA . TYR A 1 241 ? -6.479 -0.142 -7.697 1.00 92.38 241 TYR A CA 1
ATOM 1740 C C . TYR A 1 241 ? -6.365 0.129 -9.212 1.00 92.38 241 TYR A C 1
ATOM 1742 O O . TYR A 1 241 ? -5.713 1.090 -9.622 1.00 92.38 241 TYR A O 1
ATOM 1750 N N . ALA A 1 242 ? -6.981 -0.717 -10.046 1.00 91.12 242 ALA A N 1
ATOM 1751 C CA . ALA A 1 242 ? -6.729 -0.761 -11.493 1.00 91.12 242 ALA A CA 1
ATOM 1752 C C . ALA A 1 242 ? -7.008 0.551 -12.261 1.00 91.12 242 ALA A C 1
ATOM 1754 O O . ALA A 1 242 ? -6.357 0.803 -13.270 1.00 91.12 242 ALA A O 1
ATOM 1755 N N . TYR A 1 243 ? -7.945 1.388 -11.798 1.00 87.81 243 TYR A N 1
ATOM 1756 C CA . TYR A 1 243 ? -8.313 2.653 -12.456 1.00 87.81 243 TYR A CA 1
ATOM 1757 C C . TYR A 1 243 ? -7.974 3.897 -11.610 1.00 87.81 243 TYR A C 1
ATOM 1759 O O . TYR A 1 243 ? -8.668 4.909 -11.658 1.00 87.81 243 TYR A O 1
ATOM 1767 N N . ASP A 1 244 ? -6.909 3.835 -10.807 1.00 83.25 244 ASP A N 1
ATOM 1768 C CA . ASP A 1 244 ? -6.402 4.962 -10.003 1.00 83.25 244 ASP A CA 1
ATOM 1769 C C . ASP A 1 244 ? -5.531 5.930 -10.834 1.00 83.25 244 ASP A C 1
ATOM 1771 O O . ASP A 1 244 ? -4.325 6.047 -10.621 1.00 83.25 244 ASP A O 1
ATOM 1775 N N . ASP A 1 245 ? -6.119 6.597 -11.826 1.00 69.81 245 ASP A N 1
ATOM 1776 C CA . ASP A 1 245 ? -5.390 7.344 -12.863 1.00 69.81 245 ASP A CA 1
ATOM 1777 C C . ASP A 1 245 ? -5.034 8.800 -12.496 1.00 69.81 245 ASP A C 1
ATOM 1779 O O . ASP A 1 245 ? -3.972 9.291 -12.874 1.00 69.81 245 ASP A O 1
ATOM 1783 N N . GLY A 1 246 ? -5.860 9.495 -11.711 1.00 61.97 246 GLY A N 1
ATOM 1784 C CA . GLY A 1 246 ? -5.738 10.949 -11.528 1.00 61.97 246 GLY A CA 1
ATOM 1785 C C . GLY A 1 246 ? -4.464 11.457 -10.829 1.00 61.97 246 GLY A C 1
ATOM 1786 O O . GLY A 1 246 ? -4.212 12.661 -10.849 1.00 61.97 246 GLY A O 1
ATOM 1787 N N . THR A 1 247 ? -3.668 10.589 -10.185 1.00 60.91 247 THR A N 1
ATOM 1788 C CA . THR A 1 247 ? -2.466 10.982 -9.403 1.00 60.91 247 THR A CA 1
ATOM 1789 C C . THR A 1 247 ? -1.289 9.998 -9.451 1.00 60.91 247 THR A C 1
ATOM 1791 O O . THR A 1 247 ? -0.278 10.246 -8.788 1.00 60.91 247 THR A O 1
ATOM 1794 N N . SER A 1 248 ? -1.405 8.890 -10.190 1.00 66.06 248 SER A N 1
ATOM 1795 C CA . SER A 1 248 ? -0.516 7.727 -10.019 1.00 66.06 248 SER A CA 1
ATOM 1796 C C . SER A 1 248 ? 0.354 7.401 -11.233 1.00 66.06 248 SER A C 1
ATOM 1798 O O . SER A 1 248 ? 1.364 6.725 -11.056 1.00 66.06 248 SER A O 1
ATOM 1800 N N . THR A 1 249 ? 0.023 7.897 -12.433 1.00 76.19 249 THR A N 1
ATOM 1801 C CA . THR A 1 249 ? 0.908 7.795 -13.607 1.00 76.19 249 THR A CA 1
ATOM 1802 C C . THR A 1 249 ? 1.859 8.975 -13.653 1.00 76.19 249 THR A C 1
ATOM 1804 O O . THR A 1 249 ? 1.431 10.133 -13.628 1.00 76.19 249 THR A O 1
ATOM 1807 N N . PHE A 1 250 ? 3.149 8.694 -13.796 1.00 82.88 250 PHE A N 1
ATOM 1808 C CA . PHE A 1 250 ? 4.163 9.722 -13.948 1.00 82.88 250 PHE A CA 1
ATOM 1809 C C . PHE A 1 250 ? 4.833 9.591 -15.302 1.00 82.88 250 PHE A C 1
ATOM 1811 O O . PHE A 1 250 ? 5.019 8.495 -15.827 1.00 82.88 250 PHE A O 1
ATOM 1818 N N . MET A 1 251 ? 5.153 10.745 -15.875 1.00 90.44 251 MET A N 1
ATOM 1819 C CA . MET A 1 251 ? 5.773 10.839 -17.182 1.00 90.44 251 MET A CA 1
ATOM 1820 C C . MET A 1 251 ? 7.172 11.426 -17.044 1.00 90.44 251 MET A C 1
ATOM 1822 O O . MET A 1 251 ? 7.446 12.269 -16.186 1.00 90.44 251 MET A O 1
ATOM 1826 N N . CYS A 1 252 ? 8.089 10.974 -17.880 1.00 91.31 252 CYS A N 1
ATOM 1827 C CA . CYS A 1 252 ? 9.391 11.603 -18.039 1.00 91.31 252 CYS A CA 1
ATOM 1828 C C . CYS A 1 252 ? 9.902 11.351 -19.462 1.00 91.31 252 CYS A C 1
ATOM 1830 O O . CYS A 1 252 ? 9.292 10.594 -20.201 1.00 91.31 252 CYS A O 1
ATOM 1832 N N . ALA A 1 253 ? 10.979 11.997 -19.896 1.00 90.25 253 ALA A N 1
ATOM 1833 C CA . ALA A 1 253 ? 11.547 11.758 -21.221 1.00 90.25 253 ALA A CA 1
ATOM 1834 C C . ALA A 1 253 ? 13.064 11.675 -21.144 1.00 90.25 253 ALA A C 1
ATOM 1836 O O . ALA A 1 253 ? 13.696 12.593 -20.612 1.00 90.25 253 ALA A O 1
ATOM 1837 N N . SER A 1 254 ? 13.645 10.637 -21.748 1.00 86.31 254 SER A N 1
ATOM 1838 C CA . SER A 1 254 ? 15.100 10.423 -21.797 1.00 86.31 254 SER A CA 1
ATOM 1839 C C . SER A 1 254 ? 15.752 10.444 -20.407 1.00 86.31 254 SER A C 1
ATOM 1841 O O . SER A 1 254 ? 16.732 11.158 -20.198 1.00 86.31 254 SER A O 1
ATOM 1843 N N . ALA A 1 255 ? 15.178 9.717 -19.446 1.00 91.75 255 ALA A N 1
ATOM 1844 C CA . ALA A 1 255 ? 15.673 9.682 -18.072 1.00 91.75 255 ALA A CA 1
ATOM 1845 C C . ALA A 1 255 ? 16.326 8.347 -17.701 1.00 91.75 255 ALA A C 1
ATOM 1847 O O . ALA A 1 255 ? 15.989 7.287 -18.225 1.00 91.75 255 ALA A O 1
ATOM 1848 N N . ASP A 1 256 ? 17.231 8.426 -16.731 1.00 94.94 256 ASP A N 1
ATOM 1849 C CA . ASP A 1 256 ? 17.670 7.285 -15.935 1.00 94.94 256 ASP A CA 1
ATOM 1850 C C . ASP A 1 256 ? 16.762 7.140 -14.708 1.00 94.94 256 ASP A C 1
ATOM 1852 O O . ASP A 1 256 ? 16.183 8.120 -14.236 1.00 94.94 256 ASP A O 1
ATOM 1856 N N . TYR A 1 257 ? 16.661 5.937 -14.144 1.00 96.50 257 TYR A N 1
ATOM 1857 C CA . TYR A 1 257 ? 15.730 5.652 -13.050 1.00 96.50 257 TYR A CA 1
ATOM 1858 C C . TYR A 1 257 ? 16.433 5.003 -11.867 1.00 96.50 257 TYR A C 1
ATOM 1860 O O . TYR A 1 257 ? 17.167 4.029 -12.012 1.00 96.50 257 TYR A O 1
ATOM 1868 N N . THR A 1 258 ? 16.178 5.517 -10.666 1.00 97.44 258 THR A N 1
ATOM 1869 C CA . THR A 1 258 ? 16.596 4.882 -9.413 1.00 97.44 258 THR A CA 1
ATOM 1870 C C . THR A 1 258 ? 15.388 4.266 -8.724 1.00 97.44 258 THR A C 1
ATOM 1872 O O . THR A 1 258 ? 14.484 4.984 -8.298 1.00 97.44 258 THR A O 1
ATOM 1875 N N . ILE A 1 259 ? 15.385 2.942 -8.587 1.00 98.38 259 ILE A N 1
ATOM 1876 C CA . ILE A 1 259 ? 14.362 2.174 -7.879 1.00 98.38 259 ILE A CA 1
ATOM 1877 C C . ILE A 1 259 ? 14.924 1.820 -6.507 1.00 98.38 259 ILE A C 1
ATOM 1879 O O . ILE A 1 259 ? 15.917 1.102 -6.401 1.00 98.38 259 ILE A O 1
ATOM 1883 N N . THR A 1 260 ? 14.317 2.339 -5.445 1.00 97.44 260 THR A N 1
ATOM 1884 C CA . THR A 1 260 ? 14.797 2.119 -4.074 1.00 97.44 260 THR A CA 1
ATOM 1885 C C . THR A 1 260 ? 13.814 1.262 -3.296 1.00 97.44 260 THR A C 1
ATOM 1887 O O . THR A 1 260 ? 12.655 1.643 -3.149 1.00 97.44 260 THR A O 1
ATOM 1890 N N . PHE A 1 261 ? 14.298 0.145 -2.756 1.00 97.31 261 PHE A N 1
ATOM 1891 C CA . PHE A 1 261 ? 13.590 -0.698 -1.795 1.00 97.31 261 PHE A CA 1
ATOM 1892 C C . PHE A 1 261 ? 13.828 -0.195 -0.371 1.00 97.31 261 PHE A C 1
ATOM 1894 O O . PHE A 1 261 ? 14.958 0.151 -0.018 1.00 97.31 261 PHE A O 1
ATOM 1901 N N . CYS A 1 262 ? 12.768 -0.169 0.437 1.00 91.94 262 CYS A N 1
ATOM 1902 C CA . CYS A 1 262 ? 12.724 0.437 1.768 1.00 91.94 262 CYS A CA 1
ATOM 1903 C C . CYS A 1 262 ? 13.393 1.816 1.806 1.00 91.94 262 CYS A C 1
ATOM 1905 O O . CYS A 1 262 ? 14.315 2.014 2.605 1.00 91.94 262 CYS A O 1
ATOM 1907 N N . PRO A 1 263 ? 12.988 2.762 0.934 1.00 88.19 263 PRO A N 1
ATOM 1908 C CA . PRO A 1 263 ? 13.560 4.092 0.960 1.00 88.19 263 PRO A CA 1
ATOM 1909 C C . PRO A 1 263 ? 13.456 4.624 2.380 1.00 88.19 263 PRO A C 1
ATOM 1911 O O . PRO A 1 263 ? 12.363 4.740 2.942 1.00 88.19 263 PRO A O 1
ATOM 1914 N N . SER A 1 264 ? 14.609 4.959 2.955 1.00 66.06 264 SER A N 1
ATOM 1915 C CA . SER A 1 264 ? 14.625 5.859 4.095 1.00 66.06 264 SER A CA 1
ATOM 1916 C C . SER A 1 264 ? 13.765 7.045 3.684 1.00 66.06 264 SER A C 1
ATOM 1918 O O . SER A 1 264 ? 13.919 7.498 2.541 1.00 66.06 264 SER A O 1
ATOM 1920 N N . PRO A 1 265 ? 12.857 7.544 4.541 1.00 52.28 265 PRO A N 1
ATOM 1921 C CA . PRO A 1 265 ? 12.177 8.791 4.249 1.00 52.28 265 PRO A CA 1
ATOM 1922 C C . PRO A 1 265 ? 13.271 9.752 3.796 1.00 52.28 265 PRO A C 1
ATOM 1924 O O . PRO A 1 265 ? 14.208 9.993 4.566 1.00 52.28 265 PRO A O 1
ATOM 1927 N N . ALA A 1 266 ? 13.236 10.190 2.524 1.00 34.34 266 ALA A N 1
ATOM 1928 C CA . ALA A 1 266 ? 14.183 11.180 2.015 1.00 34.34 266 ALA A CA 1
ATOM 1929 C C . ALA A 1 266 ? 14.307 12.241 3.105 1.00 34.34 266 ALA A C 1
ATOM 1931 O O . ALA A 1 266 ? 13.264 12.508 3.708 1.00 34.34 266 ALA A O 1
ATOM 1932 N N . PRO A 1 267 ? 15.495 12.788 3.428 1.00 34.59 267 PRO A N 1
ATOM 1933 C CA . PRO A 1 267 ? 15.648 13.699 4.551 1.00 34.59 267 PRO A CA 1
ATOM 1934 C C . PRO A 1 267 ? 14.768 14.941 4.350 1.00 34.59 267 PRO A C 1
ATOM 1936 O O . PRO A 1 267 ? 15.221 16.015 3.986 1.00 34.59 267 PRO A O 1
ATOM 1939 N N . ARG A 1 268 ? 13.496 14.810 4.715 1.00 35.47 268 ARG A N 1
ATOM 1940 C CA . ARG A 1 268 ? 12.593 15.832 5.204 1.00 35.47 268 ARG A CA 1
ATOM 1941 C C . ARG A 1 268 ? 12.906 16.063 6.683 1.00 35.47 268 ARG A C 1
ATOM 1943 O O . ARG A 1 268 ? 12.057 16.505 7.437 1.00 35.47 268 ARG A O 1
ATOM 1950 N N . ASN A 1 269 ? 14.147 15.805 7.105 1.00 40.62 269 ASN A N 1
ATOM 1951 C CA . ASN A 1 269 ? 14.652 16.192 8.416 1.00 40.62 269 ASN A CA 1
ATOM 1952 C C . ASN A 1 269 ? 14.985 17.693 8.462 1.00 40.62 269 ASN A C 1
ATOM 1954 O O . ASN A 1 269 ? 15.713 18.144 9.339 1.00 40.62 269 ASN A O 1
ATOM 1958 N N . LEU A 1 270 ? 14.438 18.484 7.537 1.00 35.81 270 LEU A N 1
ATOM 1959 C CA . LEU A 1 270 ? 14.164 19.888 7.782 1.00 35.81 270 LEU A CA 1
ATOM 1960 C C . LEU A 1 270 ? 12.757 19.991 8.366 1.00 35.81 270 LEU A C 1
ATOM 1962 O O . LEU A 1 270 ? 11.764 20.155 7.660 1.00 35.81 270 LEU A O 1
ATOM 1966 N N . VAL A 1 271 ? 12.686 19.898 9.691 1.00 42.38 271 VAL A N 1
ATOM 1967 C CA . VAL A 1 271 ? 11.491 20.319 10.411 1.00 42.38 271 VAL A CA 1
ATOM 1968 C C . VAL A 1 271 ? 11.516 21.843 10.487 1.00 42.38 271 VAL A C 1
ATOM 1970 O O . VAL A 1 271 ? 12.235 22.437 11.292 1.00 42.38 271 VAL A O 1
ATOM 1973 N N . CYS A 1 272 ? 10.739 22.486 9.621 1.00 40.28 272 CYS A N 1
ATOM 1974 C CA . CYS A 1 272 ? 10.586 23.935 9.618 1.00 40.28 272 CYS A CA 1
ATOM 1975 C C . CYS A 1 272 ? 9.670 24.363 10.772 1.00 40.28 272 CYS A C 1
ATOM 1977 O O . CYS A 1 272 ? 8.540 23.884 10.902 1.00 40.28 272 CYS A O 1
ATOM 1979 N N . VAL A 1 273 ? 10.153 25.288 11.605 1.00 46.22 273 VAL A N 1
ATOM 1980 C CA . VAL A 1 273 ? 9.365 25.930 12.663 1.00 46.22 273 VAL A CA 1
ATOM 1981 C C . VAL A 1 273 ? 9.423 27.448 12.519 1.00 46.22 273 VAL A C 1
ATOM 1983 O O . VAL A 1 273 ? 10.487 28.041 12.350 1.00 46.22 273 VAL A O 1
ATOM 1986 N N . TYR A 1 274 ? 8.269 28.098 12.620 1.00 48.47 274 TYR A N 1
ATOM 1987 C CA . TYR A 1 274 ? 8.154 29.541 12.761 1.00 48.47 274 TYR A CA 1
ATOM 1988 C C . TYR A 1 274 ? 8.766 29.971 14.099 1.00 48.47 274 TYR A C 1
ATOM 1990 O O . TYR A 1 274 ? 8.391 29.471 15.163 1.00 48.47 274 TYR A O 1
ATOM 1998 N N . SER A 1 275 ? 9.712 30.911 14.059 1.00 47.66 275 SER A N 1
ATOM 1999 C CA . SER A 1 275 ? 10.287 31.512 15.267 1.00 47.66 275 SER A CA 1
ATOM 2000 C C . SER A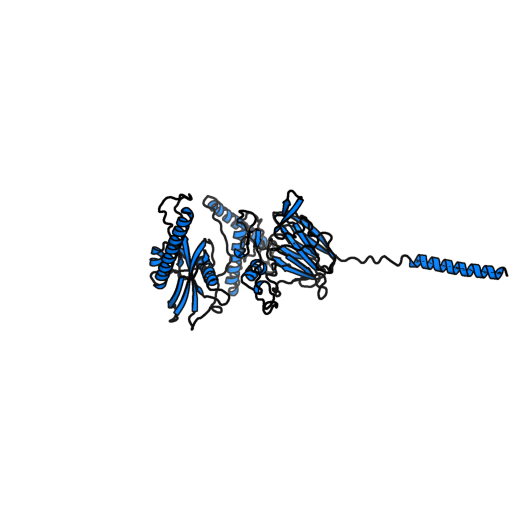 1 275 ? 9.209 32.223 16.087 1.00 47.66 275 SER A C 1
ATOM 2002 O O . SER A 1 275 ? 8.271 32.800 15.538 1.00 47.66 275 SER A O 1
ATOM 2004 N N . LYS A 1 276 ? 9.380 32.268 17.415 1.00 50.94 276 LYS A N 1
ATOM 2005 C CA . LYS A 1 276 ? 8.487 32.995 18.333 1.00 50.94 276 LYS A CA 1
ATOM 2006 C C . LYS A 1 276 ? 8.332 34.476 17.948 1.00 50.94 276 LYS A C 1
ATOM 2008 O O . LYS A 1 276 ? 7.269 35.045 18.174 1.00 50.94 276 LYS A O 1
ATOM 2013 N N . LYS A 1 277 ? 9.353 35.067 17.311 1.00 48.72 277 LYS A N 1
ATOM 2014 C CA . LYS A 1 277 ? 9.346 36.449 16.795 1.00 48.72 277 LYS A CA 1
ATOM 2015 C C . LYS A 1 277 ? 8.410 36.644 15.589 1.00 48.72 277 LYS A C 1
ATOM 2017 O O . LYS A 1 277 ? 7.875 37.728 15.417 1.00 48.72 277 LYS A O 1
ATOM 2022 N N . HIS A 1 278 ? 8.180 35.588 14.806 1.00 51.66 278 HIS A N 1
ATOM 2023 C CA . HIS A 1 278 ? 7.353 35.580 13.589 1.00 51.66 278 HIS A CA 1
ATOM 2024 C C . HIS A 1 278 ? 6.034 34.810 13.756 1.00 51.66 278 HIS A C 1
ATOM 2026 O O . HIS A 1 278 ? 5.317 34.559 12.794 1.00 51.66 278 HIS A O 1
ATOM 2032 N N . MET A 1 279 ? 5.711 34.397 14.983 1.00 58.19 279 MET A N 1
ATOM 2033 C CA . MET A 1 279 ? 4.478 33.662 15.267 1.00 58.19 279 MET A CA 1
ATOM 2034 C C . MET A 1 279 ? 3.246 34.574 15.224 1.00 58.19 279 MET A C 1
ATOM 2036 O O . MET A 1 279 ? 2.168 34.133 14.844 1.00 58.19 279 MET A O 1
ATOM 2040 N N . ASN A 1 280 ? 3.426 35.840 15.609 1.00 66.69 280 ASN A N 1
ATOM 2041 C CA . ASN A 1 280 ? 2.359 36.829 15.766 1.00 66.69 280 ASN A CA 1
ATOM 2042 C C . ASN A 1 280 ? 2.576 38.069 14.880 1.00 66.69 280 ASN A C 1
ATOM 2044 O O . ASN A 1 280 ? 1.996 39.114 15.151 1.00 66.69 280 ASN A O 1
ATOM 2048 N N . ASP A 1 281 ? 3.462 37.990 13.883 1.00 65.00 281 ASP A N 1
ATOM 2049 C CA . ASP A 1 281 ? 3.775 39.126 13.004 1.00 65.00 281 ASP A CA 1
ATOM 2050 C C . ASP A 1 281 ? 2.687 39.392 11.952 1.00 65.00 281 ASP A C 1
ATOM 2052 O O . ASP A 1 281 ? 2.638 40.479 11.389 1.00 65.00 281 ASP A O 1
ATOM 2056 N N . ASP A 1 282 ? 1.803 38.420 11.732 1.00 62.06 282 ASP A N 1
ATOM 2057 C CA . ASP A 1 282 ? 0.633 38.529 10.868 1.00 62.06 282 ASP A CA 1
ATOM 2058 C C . ASP A 1 282 ? -0.587 37.924 11.591 1.00 62.06 282 ASP A C 1
ATOM 2060 O O . ASP A 1 282 ? -0.623 36.696 11.749 1.00 62.06 282 ASP A O 1
ATOM 2064 N N . PRO A 1 283 ? -1.546 38.754 12.056 1.00 67.81 283 PRO A N 1
ATOM 2065 C CA . PRO A 1 283 ? -2.729 38.327 12.803 1.00 67.81 283 PRO A CA 1
ATOM 2066 C C . PRO A 1 283 ? -3.611 37.303 12.079 1.00 67.81 283 PRO A C 1
ATOM 2068 O O . PRO A 1 283 ? -4.201 36.453 12.746 1.00 67.81 283 PRO A O 1
ATOM 2071 N N . GLU A 1 284 ? -3.681 37.337 10.746 1.00 59.25 284 GLU A N 1
ATOM 2072 C CA . GLU A 1 284 ? -4.535 36.426 9.965 1.00 59.25 284 GLU A CA 1
ATOM 2073 C C . GLU A 1 284 ? -3.920 35.026 9.837 1.00 59.25 284 GLU A C 1
ATOM 2075 O O . GLU A 1 284 ? -4.626 34.028 9.691 1.00 59.25 284 GLU A O 1
ATOM 2080 N N . LEU A 1 285 ? -2.593 34.925 9.957 1.00 45.72 285 LEU A N 1
ATOM 2081 C CA . LEU A 1 285 ? -1.853 33.674 9.773 1.00 45.72 285 LEU A CA 1
ATOM 2082 C C . LEU A 1 285 ? -1.446 32.994 11.088 1.00 45.72 285 LEU A C 1
ATOM 2084 O O . LEU A 1 285 ? -0.844 31.917 11.054 1.00 45.72 285 LEU A O 1
ATOM 2088 N N . VAL A 1 286 ? -1.762 33.580 12.248 1.00 59.19 286 VAL A N 1
ATOM 2089 C CA . VAL A 1 286 ? -1.325 33.086 13.571 1.00 59.19 286 VAL A CA 1
ATOM 2090 C C . VAL A 1 286 ? -1.756 31.644 13.821 1.00 59.19 286 VAL A C 1
ATOM 2092 O O . VAL A 1 286 ? -0.944 30.817 14.240 1.00 59.19 286 VAL A O 1
ATOM 2095 N N . ASP A 1 287 ? -3.016 31.311 13.554 1.00 56.84 287 ASP A N 1
ATOM 2096 C CA . ASP A 1 287 ? -3.541 29.974 13.843 1.00 56.84 287 ASP A CA 1
ATOM 2097 C C . ASP A 1 287 ? -2.960 28.914 12.906 1.00 56.84 287 ASP A C 1
ATOM 2099 O O . ASP A 1 287 ? -2.653 27.801 13.340 1.00 56.84 287 ASP A O 1
ATOM 2103 N N . MET A 1 288 ? -2.721 29.273 11.644 1.00 60.53 288 MET A N 1
ATOM 2104 C CA . MET A 1 288 ? -2.026 28.416 10.686 1.00 60.53 288 MET A CA 1
ATOM 2105 C C . MET A 1 288 ? -0.571 28.179 11.118 1.00 60.53 288 MET A C 1
ATOM 2107 O O . MET A 1 288 ? -0.136 27.028 11.192 1.00 60.53 288 MET A O 1
ATOM 2111 N N . LYS A 1 289 ? 0.167 29.241 11.474 1.00 52.56 289 LYS A N 1
ATOM 2112 C CA . LYS A 1 289 ? 1.566 29.169 11.940 1.00 52.56 289 LYS A CA 1
ATOM 2113 C C . LYS A 1 289 ? 1.702 28.347 13.224 1.00 52.56 289 LYS A C 1
ATOM 2115 O O . LYS A 1 289 ? 2.616 27.530 13.338 1.00 52.56 289 LYS A O 1
ATOM 2120 N N . LYS A 1 290 ? 0.765 28.496 14.169 1.00 59.66 290 LYS A N 1
ATOM 2121 C CA . LYS A 1 290 ? 0.706 27.687 15.398 1.00 59.66 290 LYS A CA 1
ATOM 2122 C C . LYS A 1 290 ? 0.467 26.213 15.090 1.00 59.66 290 LYS A C 1
ATOM 2124 O O . LYS A 1 290 ? 1.221 25.377 15.581 1.00 59.66 290 LYS A O 1
ATOM 2129 N N . ARG A 1 291 ? -0.523 25.887 14.251 1.00 54.72 291 ARG A N 1
ATOM 2130 C CA . ARG A 1 291 ? -0.818 24.496 13.853 1.00 54.72 291 ARG A CA 1
ATOM 2131 C C . ARG A 1 291 ? 0.361 23.853 13.122 1.00 54.72 291 ARG A C 1
ATOM 2133 O O . ARG A 1 291 ? 0.707 22.715 13.435 1.00 54.72 291 ARG A O 1
ATOM 2140 N N . ALA A 1 292 ? 1.007 24.589 12.217 1.00 44.66 292 ALA A N 1
ATOM 2141 C CA . ALA A 1 292 ? 2.208 24.140 11.519 1.00 44.66 292 ALA A CA 1
ATOM 2142 C C . ALA A 1 292 ? 3.349 23.831 12.504 1.00 44.66 292 ALA A C 1
ATOM 2144 O O . ALA A 1 292 ? 3.898 22.734 12.473 1.00 44.66 292 ALA A O 1
ATOM 2145 N N . ASN A 1 293 ? 3.628 24.724 13.461 1.00 53.06 293 ASN A N 1
ATOM 2146 C CA . ASN A 1 293 ? 4.635 24.467 14.495 1.00 53.06 293 ASN A CA 1
ATOM 2147 C C . ASN A 1 293 ? 4.285 23.291 15.405 1.00 53.06 293 ASN A C 1
ATOM 2149 O O . ASN A 1 293 ? 5.170 22.519 15.763 1.00 53.06 293 ASN A O 1
ATOM 2153 N N . THR A 1 294 ? 3.019 23.132 15.790 1.00 57.41 294 THR A N 1
ATOM 2154 C CA . THR A 1 294 ? 2.581 21.986 16.596 1.00 57.41 294 THR A CA 1
ATOM 2155 C C . THR A 1 294 ? 2.785 20.671 15.845 1.00 57.41 294 THR A C 1
ATOM 2157 O O . THR A 1 294 ? 3.230 19.699 16.452 1.00 57.41 294 THR A O 1
ATOM 2160 N N . ARG A 1 295 ? 2.509 20.635 14.536 1.00 49.47 295 ARG A N 1
ATOM 2161 C CA . ARG A 1 295 ? 2.750 19.463 13.681 1.00 49.47 295 ARG A CA 1
ATOM 2162 C C . ARG A 1 295 ? 4.243 19.135 13.595 1.00 49.47 295 ARG A C 1
ATOM 2164 O O . ARG A 1 295 ? 4.639 18.031 13.953 1.00 49.47 295 ARG A O 1
ATOM 2171 N N . SER A 1 296 ? 5.059 20.133 13.267 1.00 50.81 296 SER A N 1
ATOM 2172 C CA . SER A 1 296 ? 6.523 20.050 13.227 1.00 50.81 296 SER A CA 1
ATOM 2173 C C . SER A 1 296 ? 7.134 19.558 14.553 1.00 50.81 296 SER A C 1
ATOM 2175 O O . SER A 1 296 ? 8.010 18.695 14.576 1.00 50.81 296 SER A O 1
ATOM 2177 N N . LEU A 1 297 ? 6.646 20.051 15.697 1.00 54.81 297 LEU A N 1
ATOM 2178 C CA . LEU A 1 297 ? 7.128 19.638 17.022 1.00 54.81 297 LEU A CA 1
ATOM 2179 C C . LEU A 1 297 ? 6.730 18.201 17.384 1.00 54.81 297 LEU A C 1
ATOM 2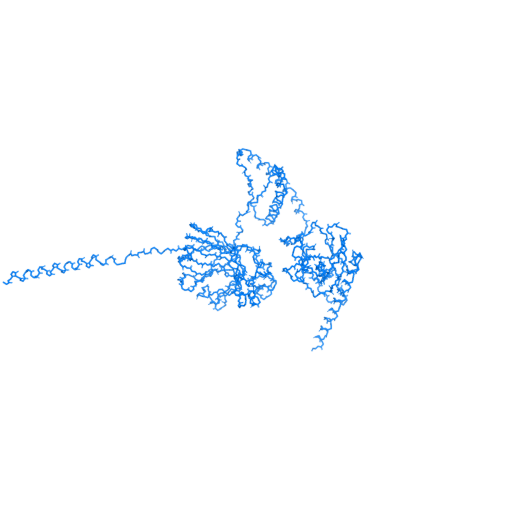181 O O . LEU A 1 297 ? 7.503 17.510 18.049 1.00 54.81 297 LEU A O 1
ATOM 2185 N N . LYS A 1 298 ? 5.553 17.740 16.944 1.00 53.41 298 LYS A N 1
ATOM 2186 C CA . LYS A 1 298 ? 5.131 16.339 17.101 1.00 53.41 298 LYS A CA 1
ATOM 2187 C C . LYS A 1 298 ? 6.026 15.404 16.283 1.00 53.41 298 LYS A C 1
ATOM 2189 O O . LYS A 1 298 ? 6.461 14.384 16.813 1.00 53.41 298 LYS A O 1
ATOM 2194 N N . GLU A 1 299 ? 6.377 15.792 15.058 1.00 48.16 299 GLU A N 1
ATOM 2195 C CA . GLU A 1 299 ? 7.324 15.057 14.207 1.00 48.16 299 GLU A CA 1
ATOM 2196 C C . GLU A 1 299 ? 8.732 15.004 14.833 1.00 48.16 299 GLU A C 1
ATOM 2198 O O . GLU A 1 299 ? 9.311 13.924 14.952 1.00 48.16 299 GLU A O 1
ATOM 2203 N N . MET A 1 300 ? 9.257 16.118 15.363 1.00 50.22 300 MET A N 1
ATOM 2204 C CA . MET A 1 300 ? 10.542 16.111 16.091 1.00 50.22 300 MET A CA 1
ATOM 2205 C C . MET A 1 300 ? 10.521 15.229 17.341 1.00 50.22 300 MET A C 1
ATOM 2207 O O . MET A 1 300 ? 11.489 14.514 17.603 1.00 50.22 300 MET A O 1
ATOM 2211 N N . ALA A 1 301 ? 9.446 15.279 18.131 1.00 52.34 301 ALA A N 1
ATOM 2212 C CA . ALA A 1 301 ? 9.317 14.464 19.338 1.00 52.34 301 ALA A CA 1
ATOM 2213 C C . ALA A 1 301 ? 9.283 12.962 19.013 1.00 52.34 301 ALA A C 1
ATOM 2215 O O . ALA A 1 301 ? 9.820 12.157 19.774 1.00 52.34 301 ALA A O 1
ATOM 2216 N N . MET A 1 302 ? 8.696 12.596 17.873 1.00 47.09 302 MET A N 1
ATOM 2217 C CA . MET A 1 302 ? 8.676 11.228 17.362 1.00 47.09 302 MET A CA 1
ATOM 2218 C C . MET A 1 302 ? 10.079 10.766 16.937 1.00 47.09 302 MET A C 1
ATOM 2220 O O . MET A 1 302 ? 10.524 9.695 17.348 1.00 47.09 302 MET A O 1
ATOM 2224 N N . LEU A 1 303 ? 10.816 11.605 16.201 1.00 44.84 303 LEU A N 1
ATOM 2225 C CA . LEU A 1 303 ? 12.163 11.295 15.699 1.00 44.84 303 LEU A CA 1
ATOM 2226 C C . LEU A 1 303 ? 13.223 11.219 16.813 1.00 44.84 303 LEU A C 1
ATOM 2228 O O . LEU A 1 303 ? 14.090 10.344 16.800 1.00 44.84 303 LEU A O 1
ATOM 2232 N N . LEU A 1 304 ? 13.141 12.089 17.826 1.00 45.88 304 LEU A N 1
ATOM 2233 C CA . LEU A 1 304 ? 14.078 12.100 18.958 1.00 45.88 304 LEU A CA 1
ATOM 2234 C C . LEU A 1 304 ? 13.946 10.865 19.867 1.00 45.88 304 LEU A C 1
ATOM 2236 O O . LEU A 1 304 ? 14.919 10.489 20.524 1.00 45.88 304 LEU A O 1
ATOM 2240 N N . ARG A 1 305 ? 12.782 10.202 19.885 1.00 47.84 305 ARG A N 1
ATOM 2241 C CA . ARG A 1 305 ? 12.554 8.964 20.654 1.00 47.84 305 ARG A CA 1
ATOM 2242 C C . ARG A 1 305 ? 13.262 7.737 20.066 1.00 47.84 305 ARG A C 1
ATOM 2244 O O . ARG A 1 305 ? 13.542 6.808 20.814 1.00 47.84 305 ARG A O 1
ATOM 2251 N N . TYR A 1 306 ? 13.624 7.753 18.781 1.00 37.72 306 TYR A N 1
ATOM 2252 C CA . TYR A 1 306 ? 14.242 6.617 18.078 1.00 37.72 306 TYR A CA 1
ATOM 2253 C C . TYR A 1 306 ? 15.783 6.678 17.965 1.00 37.72 306 TYR A C 1
ATOM 2255 O O . TYR A 1 306 ? 16.383 5.903 17.227 1.00 37.72 306 TYR A O 1
ATOM 2263 N N . LYS A 1 307 ? 16.457 7.557 18.727 1.00 40.69 307 LYS A N 1
ATOM 2264 C CA . LYS A 1 307 ? 17.936 7.655 18.822 1.00 40.69 307 LYS A CA 1
ATOM 2265 C C . LYS A 1 307 ? 18.681 7.646 17.472 1.00 40.69 307 LYS A C 1
ATOM 2267 O O . LYS A 1 307 ? 19.708 6.986 17.321 1.00 40.69 307 LYS A O 1
ATOM 2272 N N . LYS A 1 308 ? 18.246 8.457 16.506 1.00 36.22 308 LYS A N 1
ATOM 2273 C CA . LYS A 1 308 ? 19.103 8.809 15.363 1.00 36.22 308 LYS A CA 1
ATOM 2274 C C . LYS A 1 308 ? 18.726 10.169 14.779 1.00 36.22 308 LYS A C 1
ATOM 2276 O O . LYS A 1 308 ? 17.975 10.251 13.820 1.00 36.22 308 LYS A O 1
ATOM 2281 N N . MET A 1 309 ? 19.254 11.249 15.358 1.00 33.12 309 MET A N 1
ATOM 2282 C CA . MET A 1 309 ? 19.377 12.508 14.619 1.00 33.12 309 MET A CA 1
ATOM 2283 C C . MET A 1 309 ? 20.464 13.410 15.215 1.00 33.12 309 MET A C 1
ATOM 2285 O O . MET A 1 309 ? 20.391 13.798 16.382 1.00 33.12 309 MET A O 1
ATOM 2289 N N . GLU A 1 310 ? 21.437 13.791 14.389 1.00 30.95 310 GLU A N 1
ATOM 2290 C CA . GLU A 1 310 ? 22.117 15.079 14.526 1.00 30.95 310 GLU A CA 1
ATOM 2291 C C . GLU A 1 310 ? 21.172 16.148 13.962 1.00 30.95 310 GLU A C 1
ATOM 2293 O O . GLU A 1 310 ? 20.807 16.113 12.791 1.00 30.95 310 GLU A O 1
ATOM 2298 N N . ALA A 1 311 ? 20.693 17.057 14.812 1.00 31.47 311 ALA A N 1
ATOM 2299 C CA . ALA A 1 311 ? 19.726 18.076 14.417 1.00 31.47 311 ALA A CA 1
ATOM 2300 C C . ALA A 1 311 ? 20.434 19.327 13.865 1.00 31.47 311 ALA A C 1
ATOM 2302 O O . ALA A 1 311 ? 21.099 20.041 14.618 1.00 31.47 311 ALA A O 1
ATOM 2303 N N . CYS A 1 312 ? 20.221 19.640 12.586 1.00 26.98 312 CYS A N 1
ATOM 2304 C CA . CYS A 1 312 ? 20.489 20.955 12.001 1.00 26.98 312 CYS A CA 1
ATOM 2305 C C . CYS A 1 312 ? 19.149 21.629 11.679 1.00 26.98 312 CYS A C 1
ATOM 2307 O O . CYS A 1 312 ? 18.416 21.169 10.812 1.00 26.98 312 CYS A O 1
ATOM 2309 N N . ILE A 1 313 ? 18.818 22.711 12.391 1.00 35.69 313 ILE A N 1
ATOM 2310 C CA . ILE A 1 313 ? 17.601 23.504 12.161 1.00 35.69 313 ILE A CA 1
ATOM 2311 C C . ILE A 1 313 ? 18.021 24.786 11.440 1.00 35.69 313 ILE A C 1
ATOM 2313 O O . ILE A 1 313 ? 18.837 25.539 11.975 1.00 35.69 313 ILE A O 1
ATOM 2317 N N . THR A 1 314 ? 17.470 25.048 10.254 1.00 29.52 314 THR A N 1
ATOM 2318 C CA . THR A 1 314 ? 17.602 26.343 9.569 1.00 29.52 314 THR A CA 1
ATOM 2319 C C . THR A 1 314 ? 16.237 27.046 9.536 1.00 29.52 314 THR A C 1
ATOM 2321 O O . THR A 1 314 ? 15.224 26.420 9.223 1.00 29.52 314 THR A O 1
ATOM 2324 N N . PRO A 1 315 ? 16.152 28.331 9.919 1.00 30.31 315 PRO A N 1
ATOM 2325 C CA . PRO A 1 315 ? 14.934 29.118 9.766 1.00 30.31 315 PRO A CA 1
ATOM 2326 C C . PRO A 1 315 ? 14.760 29.595 8.317 1.00 30.31 315 PRO A C 1
ATOM 2328 O O . PRO A 1 315 ? 15.733 29.918 7.637 1.00 30.31 315 PRO A O 1
ATOM 2331 N N . TYR A 1 316 ? 13.506 29.691 7.868 1.00 28.86 316 TYR A N 1
ATOM 2332 C CA . TYR A 1 316 ? 13.143 30.318 6.596 1.00 28.86 316 TYR A CA 1
ATOM 2333 C C . TYR A 1 316 ? 13.554 31.799 6.636 1.00 28.86 316 TYR A C 1
ATOM 2335 O O . TYR A 1 316 ? 12.969 32.593 7.376 1.00 28.86 316 TYR A O 1
ATOM 2343 N N . ALA A 1 317 ? 14.596 32.164 5.888 1.00 28.97 317 ALA A N 1
ATOM 2344 C CA . ALA A 1 317 ? 15.040 33.545 5.770 1.00 28.97 317 ALA A CA 1
ATOM 2345 C C . ALA A 1 317 ? 14.033 34.334 4.921 1.00 28.97 317 ALA A C 1
ATOM 2347 O O . ALA A 1 317 ? 13.778 33.995 3.765 1.00 28.97 317 ALA A O 1
ATOM 2348 N N . LYS A 1 318 ? 13.482 35.422 5.473 1.00 32.28 318 LYS A N 1
ATOM 2349 C CA . LYS A 1 318 ? 13.015 36.528 4.629 1.00 32.28 318 LYS A CA 1
ATOM 2350 C C . LYS A 1 318 ? 14.246 37.076 3.902 1.00 32.28 318 LYS A C 1
ATOM 2352 O O . LYS A 1 318 ? 15.300 37.238 4.513 1.00 32.28 318 LYS A O 1
ATOM 2357 N N . SER A 1 319 ? 14.116 37.354 2.609 1.00 36.50 319 SER A N 1
ATOM 2358 C CA . SER A 1 319 ? 15.126 38.094 1.853 1.00 36.50 319 SER A CA 1
ATOM 2359 C C . SER A 1 319 ? 15.486 39.381 2.611 1.00 36.50 319 SER A C 1
ATOM 2361 O O . SER A 1 319 ? 14.586 40.173 2.891 1.00 36.50 319 SER A O 1
ATOM 2363 N N . ASN A 1 320 ? 16.778 39.565 2.917 1.00 39.62 320 ASN A N 1
ATOM 2364 C CA . ASN A 1 320 ? 17.416 40.741 3.546 1.00 39.62 320 ASN A CA 1
ATOM 2365 C C . ASN A 1 320 ? 17.642 40.724 5.074 1.00 39.62 320 ASN A C 1
ATOM 2367 O O . ASN A 1 320 ? 17.442 41.742 5.732 1.00 39.62 320 ASN A O 1
ATOM 2371 N N . THR A 1 321 ? 18.139 39.628 5.652 1.00 40.19 321 THR A N 1
ATOM 2372 C CA . THR A 1 321 ? 18.762 39.666 6.996 1.00 40.19 321 THR A CA 1
ATOM 2373 C C . THR A 1 321 ? 20.263 39.393 6.932 1.00 40.19 321 THR A C 1
ATOM 2375 O O . THR A 1 321 ? 20.687 38.424 6.306 1.00 40.19 321 THR A O 1
ATOM 2378 N N . GLU A 1 322 ? 21.053 40.250 7.582 1.00 43.84 322 GLU A N 1
ATOM 2379 C CA . GLU A 1 322 ? 22.518 40.188 7.633 1.00 43.84 322 GLU A CA 1
ATOM 2380 C C . GLU A 1 322 ? 23.021 38.962 8.422 1.00 43.84 322 GLU A C 1
ATOM 2382 O O . GLU A 1 322 ? 22.439 38.542 9.427 1.00 43.84 322 GLU A O 1
ATOM 2387 N N . ALA A 1 323 ? 24.125 38.368 7.958 1.00 37.56 323 ALA A N 1
ATOM 2388 C CA . ALA A 1 323 ? 24.642 37.082 8.440 1.00 37.56 323 ALA A CA 1
ATOM 2389 C C . ALA A 1 323 ? 25.067 37.079 9.925 1.00 37.56 323 ALA A C 1
ATOM 2391 O O . ALA A 1 323 ? 25.037 36.032 10.575 1.00 37.56 323 ALA A O 1
ATOM 2392 N N . GLU A 1 324 ? 25.432 38.231 10.492 1.00 43.53 324 GLU A N 1
ATOM 2393 C CA . GLU A 1 324 ? 25.823 38.334 11.905 1.00 43.53 324 GLU A CA 1
ATOM 2394 C C . GLU A 1 324 ? 24.635 38.165 12.857 1.00 43.53 324 GLU A C 1
ATOM 2396 O O . GLU A 1 324 ? 24.760 37.495 13.886 1.00 43.53 324 GLU A O 1
ATOM 2401 N N . THR A 1 325 ? 23.455 38.672 12.487 1.00 44.47 325 THR A N 1
ATOM 2402 C CA . THR A 1 325 ? 22.230 38.523 13.289 1.00 44.47 325 THR A CA 1
ATOM 2403 C C . THR A 1 325 ? 21.779 37.057 13.342 1.00 44.47 325 THR A C 1
ATOM 2405 O O . THR A 1 325 ? 21.338 36.570 14.382 1.00 44.47 325 THR A O 1
ATOM 2408 N N . TYR A 1 326 ? 21.979 36.320 12.244 1.00 37.12 326 TYR A N 1
ATOM 2409 C CA . TYR A 1 326 ? 21.701 34.883 12.133 1.00 37.12 326 TYR A CA 1
ATOM 2410 C C . TYR A 1 326 ? 22.574 34.025 13.068 1.00 37.12 326 TYR A C 1
ATOM 2412 O O . TYR A 1 326 ? 22.092 33.070 13.685 1.00 37.12 326 TYR A O 1
ATOM 2420 N N . LEU A 1 327 ? 23.861 34.360 13.208 1.00 41.59 327 LEU A N 1
ATOM 2421 C CA . LEU A 1 327 ? 24.795 33.608 14.055 1.00 41.59 327 LEU A CA 1
ATOM 2422 C C . LEU A 1 327 ? 24.546 33.835 15.554 1.00 41.59 327 LEU A C 1
ATOM 2424 O O . LEU A 1 327 ? 24.698 32.901 16.347 1.00 41.59 327 LEU A O 1
ATOM 2428 N N . GLU A 1 328 ? 24.134 35.041 15.945 1.00 48.69 328 GLU A N 1
ATOM 2429 C CA . GLU A 1 328 ? 23.799 35.380 17.334 1.00 48.69 328 GLU A CA 1
ATOM 2430 C C . GLU A 1 328 ? 22.527 34.649 17.813 1.00 48.69 328 GLU A C 1
ATOM 2432 O O . GLU A 1 328 ? 22.515 34.052 18.896 1.00 48.69 328 GLU A O 1
ATOM 2437 N N . ASP A 1 329 ? 21.489 34.583 16.973 1.00 44.53 329 ASP A N 1
ATOM 2438 C CA . ASP A 1 329 ? 20.248 33.852 17.271 1.00 44.53 329 ASP A CA 1
ATOM 2439 C C . ASP A 1 329 ? 20.489 32.339 17.423 1.00 44.53 329 ASP A C 1
ATOM 2441 O O . ASP A 1 329 ? 19.965 31.696 18.343 1.00 44.53 329 ASP A O 1
ATOM 2445 N N . ASN A 1 330 ? 21.365 31.767 16.593 1.00 39.94 330 ASN A N 1
ATOM 2446 C CA . ASN A 1 330 ? 21.722 30.348 16.660 1.00 39.94 330 ASN A CA 1
ATOM 2447 C C . ASN A 1 330 ? 22.519 30.009 17.943 1.00 39.94 330 ASN A C 1
ATOM 2449 O O . ASN A 1 330 ? 22.329 28.952 18.560 1.00 39.94 330 ASN A O 1
ATOM 2453 N N . ARG A 1 331 ? 23.364 30.938 18.423 1.00 48.97 331 ARG A N 1
ATOM 2454 C CA . ARG A 1 331 ? 24.067 30.821 19.718 1.00 48.97 331 ARG A CA 1
ATOM 2455 C C . ARG A 1 331 ? 23.105 30.855 20.908 1.00 48.97 331 ARG A C 1
ATOM 2457 O O . ARG A 1 331 ? 23.269 30.069 21.847 1.00 48.97 331 ARG A O 1
ATOM 2464 N N . ASN A 1 332 ? 22.092 31.718 20.876 1.00 45.25 332 ASN A N 1
ATOM 2465 C CA . ASN A 1 332 ? 21.101 31.831 21.952 1.00 45.25 332 ASN A CA 1
ATOM 2466 C C . ASN A 1 332 ? 20.139 30.630 22.011 1.00 45.25 332 ASN A C 1
ATOM 2468 O O . ASN A 1 332 ? 19.719 30.224 23.100 1.00 45.25 332 ASN A O 1
ATOM 2472 N N . TRP A 1 333 ? 19.865 29.987 20.873 1.00 38.75 333 TRP A N 1
ATOM 2473 C CA . TRP A 1 333 ? 19.043 28.776 20.811 1.00 38.75 333 TRP A CA 1
ATOM 2474 C C . TRP A 1 333 ? 19.736 27.530 21.389 1.00 38.75 333 TRP A C 1
ATOM 2476 O O . TRP A 1 333 ? 19.124 26.761 22.136 1.00 38.75 333 TRP A O 1
ATOM 2486 N N . ARG A 1 334 ? 21.046 27.354 21.156 1.00 38.22 334 ARG A N 1
ATOM 2487 C CA . ARG A 1 334 ? 21.825 26.243 21.751 1.00 38.22 334 ARG A CA 1
ATOM 2488 C C . ARG A 1 334 ? 21.772 26.225 23.285 1.00 38.22 334 ARG A C 1
ATOM 2490 O O . ARG A 1 334 ? 21.767 25.149 23.888 1.00 38.22 334 ARG A O 1
ATOM 2497 N N . LYS A 1 335 ? 21.660 27.396 23.922 1.00 41.34 335 LYS A N 1
ATOM 2498 C CA . LYS A 1 335 ? 21.496 27.525 25.382 1.00 41.34 335 LYS A CA 1
ATOM 2499 C C . LYS A 1 335 ? 20.149 26.961 25.869 1.00 41.34 335 LYS A C 1
ATOM 2501 O O . LYS A 1 335 ? 20.112 26.314 26.914 1.00 41.34 335 LYS A O 1
ATOM 2506 N N . HIS A 1 336 ? 19.071 27.110 25.091 1.00 40.91 336 HIS A N 1
ATOM 2507 C CA . HIS A 1 336 ? 17.755 26.529 25.404 1.00 40.91 336 HIS A CA 1
ATOM 2508 C C . HIS A 1 336 ? 17.751 24.996 25.307 1.00 40.91 336 HIS A C 1
ATOM 2510 O O . HIS A 1 336 ? 17.167 24.329 26.161 1.00 40.91 336 HIS A O 1
ATOM 2516 N N . ILE A 1 337 ? 18.466 24.418 24.335 1.00 40.78 337 ILE A N 1
ATOM 2517 C CA . ILE A 1 337 ? 18.606 22.955 24.198 1.00 40.78 337 ILE A CA 1
ATOM 2518 C C . ILE A 1 337 ? 19.309 22.348 25.425 1.00 40.78 337 ILE A C 1
ATOM 2520 O O . ILE A 1 337 ? 18.905 21.295 25.921 1.00 40.78 337 ILE A O 1
ATOM 2524 N N . HIS A 1 338 ? 20.333 23.017 25.961 1.00 41.44 338 HIS A N 1
ATOM 2525 C CA . HIS A 1 338 ? 21.019 22.563 27.176 1.00 41.44 338 HIS A CA 1
ATOM 2526 C C . HIS A 1 338 ? 20.144 22.649 28.437 1.00 41.44 338 HIS A C 1
ATOM 2528 O O . HIS A 1 338 ? 20.232 21.768 29.296 1.00 41.44 338 HIS A O 1
ATOM 2534 N N . ALA A 1 339 ? 19.273 23.658 28.537 1.00 36.09 339 ALA A N 1
ATOM 2535 C CA . ALA A 1 339 ? 18.287 23.758 29.614 1.00 36.09 339 ALA A CA 1
ATOM 2536 C C . ALA A 1 339 ? 17.249 22.618 29.550 1.00 36.09 339 ALA A C 1
ATOM 2538 O O . ALA A 1 339 ? 16.921 22.030 30.579 1.00 36.09 339 ALA A O 1
ATOM 2539 N N . TYR A 1 340 ? 16.823 22.224 28.345 1.00 37.75 340 TYR A N 1
ATOM 2540 C CA . TYR A 1 340 ? 15.916 21.088 28.130 1.00 37.75 340 TYR A CA 1
ATOM 2541 C C . TYR A 1 340 ? 16.559 19.722 28.428 1.00 37.75 340 TYR A C 1
ATOM 2543 O O . TYR A 1 340 ? 15.920 18.855 29.022 1.00 37.75 340 TYR A O 1
ATOM 2551 N N . LYS A 1 341 ? 17.851 19.532 28.115 1.00 39.16 341 LYS A N 1
ATOM 2552 C CA . LYS A 1 341 ? 18.595 18.304 28.475 1.00 39.16 341 LYS A CA 1
ATOM 2553 C C . LYS A 1 341 ? 18.695 18.077 29.991 1.00 39.16 341 LYS A C 1
ATOM 2555 O O . LYS A 1 341 ? 18.753 16.932 30.429 1.00 39.16 341 LYS A O 1
ATOM 2560 N N . ARG A 1 342 ? 18.692 19.143 30.801 1.00 40.00 342 ARG A N 1
ATOM 2561 C CA . ARG A 1 342 ? 18.683 19.041 32.273 1.00 40.00 342 ARG A CA 1
ATOM 2562 C C . ARG A 1 342 ? 17.353 18.525 32.829 1.00 40.00 342 ARG A C 1
ATOM 2564 O O . ARG A 1 342 ? 17.378 17.800 33.815 1.00 40.00 342 ARG A O 1
ATOM 2571 N N . ILE A 1 343 ? 16.232 18.846 32.182 1.00 34.75 343 ILE A N 1
ATOM 2572 C CA . ILE A 1 343 ? 14.896 18.359 32.562 1.00 34.75 343 ILE A CA 1
ATOM 2573 C C . ILE A 1 343 ? 14.746 16.871 32.207 1.00 34.75 343 ILE A C 1
ATOM 2575 O O . ILE A 1 343 ? 14.233 16.100 33.009 1.00 34.75 343 ILE A O 1
ATOM 2579 N N . ASN A 1 344 ? 15.298 16.424 31.075 1.00 36.94 344 ASN A N 1
ATOM 2580 C CA . ASN A 1 344 ? 15.251 15.005 30.695 1.00 36.94 344 ASN A CA 1
ATOM 2581 C C . ASN A 1 344 ? 16.081 14.089 31.610 1.00 36.94 344 ASN A C 1
ATOM 2583 O O . ASN A 1 344 ? 15.734 12.926 31.768 1.00 36.94 344 ASN A O 1
ATOM 2587 N N . LYS A 1 345 ? 17.105 14.610 32.301 1.00 36.41 345 LYS A N 1
ATOM 2588 C CA . LYS A 1 345 ? 17.847 13.840 33.317 1.00 36.41 345 LYS A CA 1
ATOM 2589 C C . LYS A 1 345 ? 16.991 13.487 34.551 1.00 36.41 345 LYS A C 1
ATOM 2591 O O . LYS A 1 345 ? 17.349 12.576 35.285 1.00 36.41 345 LYS A O 1
ATOM 2596 N N . ILE A 1 346 ? 15.877 14.197 34.764 1.00 34.75 346 ILE A N 1
ATOM 2597 C CA . ILE A 1 346 ? 14.862 13.910 35.797 1.00 34.75 346 ILE A CA 1
ATOM 2598 C C . ILE A 1 346 ? 13.825 12.895 35.273 1.00 34.75 346 ILE A C 1
ATOM 2600 O O . ILE A 1 346 ? 13.241 12.152 36.051 1.00 34.75 346 ILE A O 1
ATOM 2604 N N . ILE A 1 347 ? 13.630 12.820 33.952 1.00 34.09 347 ILE A N 1
ATOM 2605 C CA . ILE A 1 347 ? 12.733 11.854 33.293 1.00 34.09 347 ILE A CA 1
ATOM 2606 C C . ILE A 1 347 ? 13.414 10.479 33.140 1.00 34.09 347 ILE A C 1
ATOM 2608 O O . ILE A 1 347 ? 12.743 9.454 33.197 1.00 34.09 347 ILE A O 1
ATOM 2612 N N . ASP A 1 348 ? 14.747 10.440 33.037 1.00 33.38 348 ASP A N 1
ATOM 2613 C CA . ASP A 1 348 ? 15.537 9.199 32.971 1.00 33.38 348 ASP A CA 1
ATOM 2614 C C . ASP A 1 348 ? 15.664 8.459 34.323 1.00 33.38 348 ASP A C 1
ATOM 2616 O O . ASP A 1 348 ? 16.120 7.314 34.356 1.00 33.38 348 ASP A O 1
ATOM 2620 N N . SER A 1 349 ? 15.234 9.046 35.448 1.00 33.84 349 SER A N 1
ATOM 2621 C CA . SER A 1 349 ? 15.148 8.334 36.732 1.00 33.84 349 SER A CA 1
ATOM 2622 C C . SER A 1 349 ? 13.792 7.636 36.900 1.00 33.84 349 SER A C 1
ATOM 2624 O O . SER A 1 349 ? 12.968 8.054 37.703 1.00 33.84 349 SER A O 1
ATOM 2626 N N . GLY A 1 350 ? 13.599 6.561 36.130 1.00 30.88 350 GLY A N 1
ATOM 2627 C CA . GLY A 1 350 ? 12.787 5.387 36.477 1.00 30.88 350 GLY A CA 1
ATOM 2628 C C . GLY A 1 350 ? 11.269 5.550 36.649 1.00 30.88 350 GLY A C 1
ATOM 2629 O O . GLY A 1 350 ? 10.792 5.853 37.736 1.00 30.88 350 GLY A O 1
ATOM 2630 N N . SER A 1 351 ? 10.494 5.172 35.625 1.00 26.98 351 SER A N 1
ATOM 2631 C CA . SER A 1 351 ? 9.439 4.135 35.718 1.00 26.98 351 SER A CA 1
ATOM 2632 C C . SER A 1 351 ? 8.672 3.967 34.391 1.00 26.98 351 SER A C 1
ATOM 2634 O O . SER A 1 351 ? 8.168 4.919 33.811 1.00 26.98 351 SER A O 1
ATOM 2636 N N . THR A 1 352 ? 8.613 2.708 33.947 1.00 27.39 352 THR A N 1
ATOM 2637 C CA . THR A 1 352 ? 7.628 2.082 33.043 1.00 27.39 352 THR A CA 1
ATOM 2638 C C . THR A 1 352 ? 7.524 2.582 31.592 1.00 27.39 352 THR A C 1
ATOM 2640 O O . THR A 1 352 ? 6.784 3.493 31.239 1.00 27.39 352 THR A O 1
ATOM 2643 N N . PHE A 1 353 ? 8.235 1.860 30.725 1.00 28.98 353 PHE A N 1
ATOM 2644 C CA . PHE A 1 353 ? 8.063 1.806 29.274 1.00 28.98 353 PHE A CA 1
ATOM 2645 C C . PHE A 1 353 ? 6.700 1.179 28.926 1.00 28.98 353 PHE A C 1
ATOM 2647 O O . PHE A 1 353 ? 6.457 0.026 29.283 1.00 28.98 353 PHE A O 1
ATOM 2654 N N . GLN A 1 354 ? 5.842 1.883 28.184 1.00 28.30 354 GLN A N 1
ATOM 2655 C CA . GLN A 1 354 ? 4.655 1.292 27.559 1.00 28.30 354 GLN A CA 1
ATOM 2656 C C . GLN A 1 354 ? 4.524 1.780 26.104 1.00 28.30 354 GLN A C 1
ATOM 2658 O O . GLN A 1 354 ? 4.862 2.916 25.771 1.00 28.30 354 GLN A O 1
ATOM 2663 N N . ARG A 1 355 ? 4.183 0.833 25.219 1.00 30.20 355 ARG A N 1
ATOM 2664 C CA . ARG A 1 355 ? 4.123 0.948 23.751 1.00 30.20 355 ARG A CA 1
ATOM 2665 C C . ARG A 1 355 ? 3.130 2.035 23.321 1.00 30.20 355 ARG A C 1
ATOM 2667 O O . ARG A 1 355 ? 1.946 1.921 23.606 1.00 30.20 355 ARG A O 1
ATOM 2674 N N . ILE A 1 356 ? 3.594 3.013 22.544 1.00 29.06 356 ILE A N 1
ATOM 2675 C CA . ILE A 1 356 ? 2.735 4.024 21.910 1.00 29.06 356 ILE A CA 1
ATOM 2676 C C . ILE A 1 356 ? 2.491 3.624 20.453 1.00 29.06 356 ILE A C 1
ATOM 2678 O O . ILE A 1 356 ? 3.337 3.867 19.592 1.00 29.06 356 ILE A O 1
ATOM 2682 N N . THR A 1 357 ? 1.327 3.037 20.176 1.00 29.23 357 THR A N 1
ATOM 2683 C CA . THR A 1 357 ? 0.740 2.996 18.829 1.00 29.23 357 THR A CA 1
ATOM 2684 C C . THR A 1 357 ? 0.111 4.371 18.569 1.00 29.23 357 THR A C 1
ATOM 2686 O O . THR A 1 357 ? -0.840 4.760 19.248 1.00 29.23 357 THR A O 1
ATOM 2689 N N . MET A 1 358 ? 0.670 5.163 17.649 1.00 30.23 358 MET A N 1
ATOM 2690 C CA . MET A 1 358 ? 0.142 6.485 17.285 1.00 30.23 358 MET A CA 1
ATOM 2691 C C . MET A 1 358 ? -0.644 6.368 15.974 1.00 30.23 358 MET A C 1
ATOM 2693 O O . MET A 1 358 ? -0.045 6.282 14.907 1.00 30.23 358 MET A O 1
ATOM 2697 N N . VAL A 1 359 ? -1.977 6.376 16.051 1.00 32.81 359 VAL A N 1
ATOM 2698 C CA . VAL A 1 359 ? -2.855 6.430 14.872 1.00 32.81 359 VAL A CA 1
ATOM 2699 C C . VAL A 1 359 ? -3.077 7.899 14.500 1.00 32.81 359 VAL A C 1
ATOM 2701 O O . VAL A 1 359 ? -3.573 8.687 15.305 1.00 32.81 359 VAL A O 1
ATOM 2704 N N . CYS A 1 360 ? -2.678 8.293 13.288 1.00 29.80 360 CYS A N 1
ATOM 2705 C CA . CYS A 1 360 ? -2.864 9.643 12.750 1.00 29.80 360 CYS A CA 1
ATOM 2706 C C . CYS A 1 360 ? -4.245 9.783 12.080 1.00 29.80 360 CYS A C 1
ATOM 2708 O O . CYS A 1 360 ? -4.336 10.124 10.906 1.00 29.80 360 CYS A O 1
ATOM 2710 N N . SER A 1 361 ? -5.323 9.491 12.812 1.00 40.38 361 SER A N 1
ATOM 2711 C CA . SER A 1 361 ? -6.691 9.731 12.334 1.00 40.38 361 SER A CA 1
ATOM 2712 C C . SER A 1 361 ? -7.166 11.108 12.798 1.00 40.38 361 SER A C 1
ATOM 2714 O O . SER A 1 361 ? -6.943 11.504 13.942 1.00 40.38 361 SER A O 1
ATOM 2716 N N . VAL A 1 362 ? -7.806 11.859 11.905 1.00 48.84 362 VAL A N 1
ATOM 2717 C CA . VAL A 1 362 ? -8.537 13.089 12.243 1.00 48.84 362 VAL A CA 1
ATOM 2718 C C . VAL A 1 362 ? -9.999 12.694 12.418 1.00 48.84 362 VAL A C 1
ATOM 2720 O 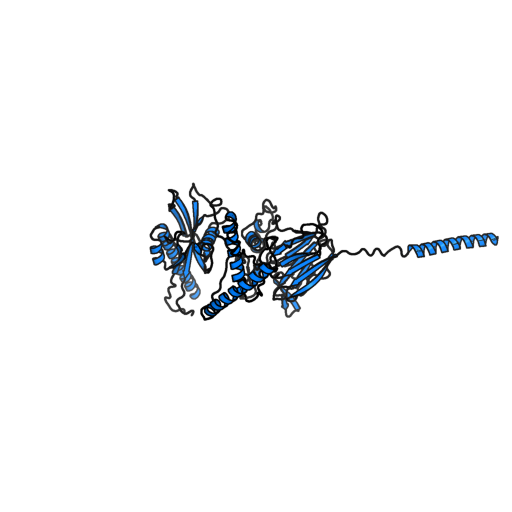O . VAL A 1 362 ? -10.500 11.929 11.598 1.00 48.84 362 VAL A O 1
ATOM 2723 N N . SER A 1 363 ? -10.673 13.173 13.469 1.00 59.12 363 SER A N 1
ATOM 2724 C CA . SER A 1 363 ? -12.102 12.892 13.635 1.00 59.12 363 SER A CA 1
ATOM 2725 C C . SER A 1 363 ? -12.901 13.483 12.477 1.00 59.12 363 SER A C 1
ATOM 2727 O O . SER A 1 363 ? -12.587 14.580 11.990 1.00 59.12 363 SER A O 1
ATOM 2729 N N . ARG A 1 364 ? -13.923 12.763 12.007 1.00 69.69 364 ARG A N 1
ATOM 2730 C CA . ARG A 1 364 ? -14.768 13.266 10.920 1.00 69.69 364 ARG A CA 1
ATOM 2731 C C . ARG A 1 364 ? -15.529 14.504 11.397 1.00 69.69 364 ARG A C 1
ATOM 2733 O O . ARG A 1 364 ? -16.001 14.593 12.531 1.00 69.69 364 ARG A O 1
ATOM 2740 N N . THR A 1 365 ? -15.646 15.502 10.521 1.00 67.81 365 THR A N 1
ATOM 2741 C CA . THR A 1 365 ? -16.363 16.749 10.824 1.00 67.81 365 THR A CA 1
ATOM 2742 C C . THR A 1 365 ? -17.349 17.101 9.717 1.00 67.81 365 THR A C 1
ATOM 2744 O O . THR A 1 365 ? -17.093 16.902 8.534 1.00 67.81 365 THR A O 1
ATOM 2747 N N . GLY A 1 366 ? -18.497 17.661 10.106 1.00 65.19 366 GLY A N 1
ATOM 2748 C CA . GLY A 1 366 ? -19.566 18.047 9.181 1.00 65.19 366 GLY A CA 1
ATOM 2749 C C . GLY A 1 366 ? -20.820 17.176 9.298 1.00 65.19 366 GLY A C 1
ATOM 2750 O O . GLY A 1 366 ? -20.916 16.298 10.150 1.00 65.19 366 GLY A O 1
ATOM 2751 N N . ARG A 1 367 ? -21.848 17.498 8.498 1.00 73.56 367 ARG A N 1
ATOM 2752 C CA . ARG A 1 367 ? -23.131 16.758 8.452 1.00 73.56 367 ARG A CA 1
ATOM 2753 C C . ARG A 1 367 ? -23.623 16.452 7.034 1.00 73.56 367 ARG A C 1
ATOM 2755 O O . ARG A 1 367 ? -24.732 15.965 6.873 1.00 73.56 367 ARG A O 1
ATOM 2762 N N . HIS A 1 368 ? -22.832 16.792 6.019 1.00 72.94 368 HIS A N 1
ATOM 2763 C CA . HIS A 1 368 ? -23.243 16.757 4.614 1.00 72.94 368 HIS A CA 1
ATOM 2764 C C . HIS A 1 368 ? -23.368 15.327 4.069 1.00 72.94 368 HIS A C 1
ATOM 2766 O O . HIS A 1 368 ? -24.227 15.084 3.231 1.00 72.94 368 HIS A O 1
ATOM 2772 N N . LEU A 1 369 ? -22.579 14.385 4.598 1.00 76.25 369 LEU A N 1
ATOM 2773 C CA . LEU A 1 369 ? -22.635 12.965 4.238 1.00 76.25 369 LEU A CA 1
ATOM 2774 C C . LEU A 1 369 ? -23.471 12.122 5.204 1.00 76.25 369 LEU A C 1
ATOM 2776 O O . LEU A 1 369 ? -23.518 10.911 5.054 1.00 76.25 369 LEU A O 1
ATOM 2780 N N . GLN A 1 370 ? -24.123 12.718 6.207 1.00 84.69 370 GLN A N 1
ATOM 2781 C CA . GLN A 1 370 ? -24.854 11.938 7.208 1.00 84.69 370 GLN A CA 1
ATOM 2782 C C . GLN A 1 370 ? -26.182 11.413 6.655 1.00 84.69 370 GLN A C 1
ATOM 2784 O O . GLN A 1 370 ? -26.911 12.129 5.968 1.00 84.69 370 GLN A O 1
ATOM 2789 N N . LYS A 1 371 ? -26.530 10.176 7.009 1.00 84.56 371 LYS A N 1
ATOM 2790 C CA . LYS A 1 371 ? -27.803 9.541 6.665 1.00 84.56 371 LYS A CA 1
ATOM 2791 C C . LYS A 1 371 ? -28.943 10.065 7.538 1.00 84.56 371 LYS A C 1
ATOM 2793 O O . LYS A 1 371 ? -28.811 10.267 8.751 1.00 84.56 371 LYS A O 1
ATOM 2798 N N . PHE A 1 372 ? -30.104 10.228 6.908 1.00 84.69 372 PHE A N 1
ATOM 2799 C CA . PHE A 1 372 ? -31.346 10.638 7.556 1.00 84.69 372 PHE A CA 1
ATOM 2800 C C . PHE A 1 372 ? -32.482 9.683 7.180 1.00 84.69 372 PHE A C 1
ATOM 2802 O O . PHE A 1 372 ? -32.661 9.360 6.010 1.00 84.69 372 PHE A O 1
ATOM 2809 N N . ASN A 1 373 ? -33.292 9.283 8.160 1.00 80.19 373 ASN A N 1
ATOM 2810 C CA . ASN A 1 373 ? -34.494 8.474 7.966 1.00 80.19 373 ASN A CA 1
ATOM 2811 C C . ASN A 1 373 ? -35.731 9.253 8.428 1.00 80.19 373 ASN A C 1
ATOM 2813 O O . ASN A 1 373 ? -35.836 9.623 9.598 1.00 80.19 373 ASN A O 1
ATOM 2817 N N . LYS A 1 374 ? -36.680 9.525 7.521 1.00 78.44 374 LYS A N 1
ATOM 2818 C CA . LYS A 1 374 ? -37.894 10.325 7.808 1.00 78.44 374 LYS A CA 1
ATOM 2819 C C . LYS A 1 374 ? -37.583 11.652 8.533 1.00 78.44 374 LYS A C 1
ATOM 2821 O O . LYS A 1 374 ? -38.249 12.014 9.498 1.00 78.44 374 LYS A O 1
ATOM 2826 N N . GLY A 1 375 ? -36.519 12.343 8.113 1.00 73.94 375 GLY A N 1
ATOM 2827 C CA . GLY A 1 375 ? -36.062 13.605 8.718 1.00 73.94 375 GLY A CA 1
ATOM 2828 C C . GLY A 1 375 ? -35.283 13.464 10.035 1.00 73.94 375 GLY A C 1
ATOM 2829 O O . GLY A 1 375 ? -34.871 14.469 10.611 1.00 73.94 375 GLY A O 1
ATOM 2830 N N . ARG A 1 376 ? -35.042 12.238 10.514 1.00 78.25 376 ARG A N 1
ATOM 2831 C CA . ARG A 1 376 ? -34.273 11.943 11.732 1.00 78.25 376 ARG A CA 1
ATOM 2832 C C . ARG A 1 376 ? -32.849 11.545 11.366 1.00 78.25 376 ARG A C 1
ATOM 2834 O O . ARG A 1 376 ? -32.657 10.672 10.527 1.00 78.25 376 ARG A O 1
ATOM 2841 N N . ARG A 1 377 ? -31.846 12.179 11.982 1.00 84.06 377 ARG A N 1
ATOM 2842 C CA . ARG A 1 377 ? -30.431 11.811 11.781 1.00 84.06 377 ARG A CA 1
ATOM 2843 C C . ARG A 1 377 ? -30.185 10.417 12.351 1.00 84.06 377 ARG A C 1
ATOM 2845 O O . ARG A 1 377 ? -30.506 10.192 13.523 1.00 84.06 377 ARG A O 1
ATOM 2852 N N . LEU A 1 378 ? -29.573 9.554 11.544 1.00 88.25 378 LEU A N 1
ATOM 2853 C CA . LEU A 1 378 ? -29.131 8.233 11.967 1.00 88.25 378 LEU A CA 1
ATOM 2854 C C . LEU A 1 378 ? -27.804 8.347 12.717 1.00 88.25 378 LEU A C 1
ATOM 2856 O O . LEU A 1 378 ? -26.863 9.008 12.265 1.00 88.25 378 LEU A O 1
ATOM 2860 N N . VAL A 1 379 ? -27.770 7.753 13.903 1.00 90.56 379 VAL A N 1
ATOM 2861 C CA . VAL A 1 379 ? -26.605 7.718 14.783 1.00 90.56 379 VAL A CA 1
ATOM 2862 C C . VAL A 1 379 ? -26.209 6.269 14.988 1.00 90.56 379 VAL A C 1
ATOM 2864 O O . VAL A 1 379 ? -27.069 5.404 15.118 1.00 90.56 379 VAL A O 1
ATOM 2867 N N . VAL A 1 380 ? -24.914 6.008 15.031 1.00 92.56 380 VAL A N 1
ATOM 2868 C CA . VAL A 1 380 ? -24.385 4.666 15.238 1.00 92.56 380 VAL A CA 1
ATOM 2869 C C . VAL A 1 380 ? -23.294 4.722 16.295 1.00 92.56 380 VAL A C 1
ATOM 2871 O O . VAL A 1 380 ? -22.582 5.722 16.397 1.00 92.56 380 VAL A O 1
ATOM 2874 N N . GLY A 1 381 ? -23.195 3.687 17.122 1.00 94.56 381 GLY A N 1
ATOM 2875 C CA . GLY A 1 381 ? -22.169 3.596 18.151 1.00 94.56 381 GLY A CA 1
ATOM 2876 C C . GLY A 1 381 ? -21.963 2.187 18.675 1.00 94.56 381 GLY A C 1
ATOM 2877 O O . GLY A 1 381 ? -22.689 1.256 18.326 1.00 94.56 381 GLY A O 1
ATOM 2878 N N . CYS A 1 382 ? -20.984 2.044 19.562 1.00 96.12 382 CYS A N 1
ATOM 2879 C CA . CYS A 1 382 ? -20.710 0.776 20.229 1.00 96.12 382 CYS A CA 1
ATOM 2880 C C . CYS A 1 382 ? -20.857 0.884 21.742 1.00 96.12 382 CYS A C 1
ATOM 2882 O O . CYS A 1 382 ? -20.699 1.958 22.315 1.00 96.12 382 CYS A O 1
ATOM 2884 N N . ILE A 1 383 ? -21.075 -0.258 22.392 1.00 96.94 383 ILE A N 1
ATOM 2885 C CA . ILE A 1 383 ? -20.756 -0.476 23.803 1.00 96.94 383 ILE A CA 1
ATOM 2886 C C . ILE A 1 383 ? -19.444 -1.270 23.839 1.00 96.94 383 ILE A C 1
ATOM 2888 O O . ILE A 1 383 ? -19.472 -2.495 23.664 1.00 96.94 383 ILE A O 1
ATOM 2892 N N . PRO A 1 384 ? -18.284 -0.604 24.007 1.00 97.38 384 PRO A N 1
ATOM 2893 C CA . PRO A 1 384 ? -17.015 -1.303 24.096 1.00 97.38 384 PRO A CA 1
ATOM 2894 C C . PRO A 1 384 ? -16.925 -2.034 25.433 1.00 97.38 384 PRO A C 1
ATOM 2896 O O . PRO A 1 384 ? -17.202 -1.446 26.479 1.00 97.38 384 PRO A O 1
ATOM 2899 N N . TYR A 1 385 ? -16.529 -3.301 25.412 1.00 95.81 385 TYR A N 1
ATOM 2900 C CA . TYR A 1 385 ? -16.415 -4.124 26.610 1.00 95.81 385 TYR A CA 1
ATOM 2901 C C . TYR A 1 385 ? -15.149 -4.983 26.598 1.00 95.81 385 TYR A C 1
ATOM 2903 O O . TYR A 1 385 ? -14.575 -5.268 25.542 1.00 95.81 385 TYR A O 1
ATOM 2911 N N . ARG A 1 386 ? -14.711 -5.400 27.788 1.00 93.38 386 ARG A N 1
ATOM 2912 C CA . ARG A 1 386 ? -13.597 -6.334 27.987 1.00 93.38 386 ARG A CA 1
ATOM 2913 C C . ARG A 1 386 ? -13.825 -7.220 29.207 1.00 93.38 386 ARG A C 1
ATOM 2915 O O . ARG A 1 386 ? -14.636 -6.907 30.076 1.00 93.38 386 ARG A O 1
ATOM 2922 N N . TYR A 1 387 ? -13.059 -8.301 29.284 1.00 87.44 387 TYR A N 1
ATOM 2923 C CA . TYR A 1 387 ? -12.987 -9.153 30.466 1.00 87.44 387 TYR A CA 1
ATOM 2924 C C . TYR A 1 387 ? -11.695 -8.866 31.218 1.00 87.44 387 TYR A C 1
ATOM 2926 O O . TYR A 1 387 ? -10.613 -8.867 30.629 1.00 87.44 387 TYR A O 1
ATOM 2934 N N . LYS A 1 388 ? -11.803 -8.608 32.516 1.00 77.38 388 LYS A N 1
ATOM 2935 C CA . LYS A 1 388 ? -10.643 -8.420 33.380 1.00 77.38 388 LYS A CA 1
ATOM 2936 C C . LYS A 1 388 ? -10.127 -9.787 33.821 1.00 77.38 388 LYS A C 1
ATOM 2938 O O . LYS A 1 388 ? -10.873 -10.576 34.397 1.00 77.38 388 LYS A O 1
ATOM 2943 N N . ASN A 1 389 ? -8.854 -10.067 33.555 1.00 60.47 389 ASN A N 1
ATOM 2944 C CA . ASN A 1 389 ? -8.189 -11.209 34.172 1.00 60.47 389 ASN A CA 1
ATOM 2945 C C . ASN A 1 389 ? -7.910 -10.871 35.640 1.00 60.47 389 ASN A C 1
ATOM 2947 O O . ASN A 1 389 ? -7.408 -9.783 35.941 1.00 60.47 389 ASN A O 1
ATOM 2951 N N . GLY A 1 390 ? -8.236 -11.801 36.540 1.00 52.09 390 GLY A N 1
ATOM 2952 C CA . GLY A 1 390 ? -7.780 -11.743 37.926 1.00 52.09 390 GLY A CA 1
ATOM 2953 C C . GLY A 1 390 ? -6.268 -11.518 37.964 1.00 52.09 390 GLY A C 1
ATOM 2954 O O . GLY A 1 390 ? -5.540 -11.984 37.086 1.00 52.09 390 GLY A O 1
ATOM 2955 N N . LYS A 1 391 ? -5.807 -10.715 38.926 1.00 41.34 391 LYS A N 1
ATOM 2956 C CA . LYS A 1 391 ? -4.383 -10.421 39.101 1.00 41.34 391 LYS A CA 1
ATOM 2957 C C . LYS A 1 391 ? -3.613 -11.739 39.239 1.00 41.34 391 LYS A C 1
ATOM 2959 O O . LYS A 1 391 ? -4.052 -12.613 39.973 1.00 41.34 391 LYS A O 1
ATOM 2964 N N . ASP A 1 392 ? -2.480 -11.795 38.545 1.00 39.91 392 ASP A N 1
ATOM 2965 C CA . ASP A 1 392 ? -1.533 -12.908 38.401 1.00 39.91 392 ASP A CA 1
ATOM 2966 C C . ASP A 1 392 ? -1.832 -13.813 37.201 1.00 39.91 392 ASP A C 1
ATOM 2968 O O . ASP A 1 392 ? -2.701 -14.676 37.217 1.00 39.91 392 ASP A O 1
ATOM 2972 N N . GLY A 1 393 ? -1.079 -13.576 36.120 1.00 40.09 393 GLY A N 1
ATOM 2973 C CA . GLY A 1 393 ? -1.160 -14.274 34.838 1.00 40.09 393 GLY A CA 1
ATOM 2974 C C . GLY A 1 393 ? -0.736 -15.741 34.888 1.00 40.09 393 GLY A C 1
ATOM 2975 O O . GLY A 1 393 ? 0.187 -16.128 34.179 1.00 40.09 393 GLY A O 1
ATOM 2976 N N . ASN A 1 394 ? -1.443 -16.552 35.670 1.00 33.25 394 ASN A N 1
ATOM 2977 C CA . ASN A 1 394 ? -1.439 -18.000 35.565 1.00 33.25 394 ASN A CA 1
ATOM 2978 C C . ASN A 1 394 ? -2.815 -18.489 35.116 1.00 33.25 394 ASN A C 1
ATOM 2980 O O . ASN A 1 394 ? -3.851 -18.160 35.688 1.00 33.25 394 ASN A O 1
ATOM 2984 N N . MET A 1 395 ? -2.792 -19.329 34.085 1.00 38.00 395 MET A N 1
ATOM 2985 C CA . MET A 1 395 ? -3.900 -20.185 33.694 1.00 38.00 395 MET A CA 1
ATOM 2986 C C . MET A 1 395 ? -4.074 -21.253 34.781 1.00 38.00 395 MET A C 1
ATOM 2988 O O . MET A 1 395 ? -3.495 -22.330 34.687 1.00 38.00 395 MET A O 1
ATOM 2992 N N . LEU A 1 396 ? -4.822 -20.940 35.839 1.00 32.09 396 LEU A N 1
ATOM 2993 C CA . LEU A 1 396 ? -5.352 -21.949 36.750 1.00 32.09 396 LEU A CA 1
ATOM 2994 C C . LEU A 1 396 ? -6.840 -22.109 36.462 1.00 32.09 396 LEU A C 1
ATOM 2996 O O . LEU A 1 396 ? -7.659 -21.232 36.728 1.00 32.09 396 LEU A O 1
ATOM 3000 N N . ILE A 1 397 ? -7.144 -23.250 35.853 1.00 46.19 397 ILE A N 1
ATOM 3001 C CA . ILE A 1 397 ? -8.462 -23.864 35.880 1.00 46.19 397 ILE A CA 1
ATOM 3002 C C . ILE A 1 397 ? -8.688 -24.262 37.338 1.00 46.19 397 ILE A C 1
ATOM 3004 O O . ILE A 1 397 ? -8.244 -25.325 37.752 1.00 46.19 397 ILE A O 1
ATOM 3008 N N . GLU A 1 398 ? -9.337 -23.403 38.114 1.00 34.78 398 GLU A N 1
ATOM 3009 C CA . GLU A 1 398 ? -10.002 -23.812 39.348 1.00 34.78 398 GLU A CA 1
ATOM 3010 C C . GLU A 1 398 ? -11.399 -23.188 39.397 1.00 34.78 398 GLU A C 1
ATOM 3012 O O . GLU A 1 398 ? -11.631 -22.052 38.969 1.00 34.78 398 GLU A O 1
ATOM 3017 N N . ASP A 1 399 ? -12.338 -24.022 39.830 1.00 45.03 399 ASP A N 1
ATOM 3018 C CA . ASP A 1 399 ? -13.780 -23.822 39.855 1.00 45.03 399 ASP A CA 1
ATOM 3019 C C . ASP A 1 399 ? -14.202 -22.414 40.317 1.00 45.03 399 ASP A C 1
ATOM 3021 O O . ASP A 1 399 ? -13.802 -21.937 41.374 1.00 45.03 399 ASP A O 1
ATOM 3025 N N . ASN A 1 400 ? -15.109 -21.797 39.548 1.00 47.09 400 ASN A N 1
ATOM 3026 C CA . ASN A 1 400 ? -15.845 -20.550 39.839 1.00 47.09 400 ASN A CA 1
ATOM 3027 C C . ASN A 1 400 ? -15.161 -19.185 39.598 1.00 47.09 400 ASN A C 1
ATOM 3029 O O . ASN A 1 400 ? -15.654 -18.170 40.088 1.00 47.09 400 ASN A O 1
ATOM 3033 N N . GLY A 1 401 ? -14.117 -19.094 38.770 1.00 43.62 401 GLY A N 1
ATOM 3034 C CA . GLY A 1 401 ? -13.556 -17.798 38.347 1.00 43.62 401 GLY A CA 1
ATOM 3035 C C . GLY A 1 401 ? -14.490 -16.976 37.436 1.00 43.62 401 GLY A C 1
ATOM 3036 O O . GLY A 1 401 ? -14.465 -17.121 36.211 1.00 43.62 401 GLY A O 1
ATOM 3037 N N . GLU A 1 402 ? -15.323 -16.099 38.002 1.00 53.50 402 GLU A N 1
ATOM 3038 C CA . GLU A 1 402 ? -16.105 -15.116 37.240 1.00 53.50 402 GLU A CA 1
ATOM 3039 C C . GLU A 1 402 ? -15.190 -14.031 36.652 1.00 53.50 402 GLU A C 1
ATOM 3041 O O . GLU A 1 402 ? -14.652 -13.184 37.359 1.00 53.50 402 GLU A O 1
ATOM 3046 N N . TYR A 1 403 ? -15.022 -14.030 35.327 1.00 59.03 403 TYR A N 1
ATOM 3047 C CA . TYR A 1 403 ? -14.430 -12.895 34.619 1.00 59.03 403 TYR A CA 1
ATOM 3048 C C . TYR A 1 403 ? -15.306 -11.651 34.804 1.00 59.03 403 TYR A C 1
ATOM 3050 O O . TYR A 1 403 ? -16.425 -11.604 34.272 1.00 59.03 403 TYR A O 1
ATOM 3058 N N . GLU A 1 404 ? -14.773 -10.649 35.501 1.00 77.31 404 GLU A N 1
ATOM 3059 C CA . GLU A 1 404 ? -15.419 -9.354 35.723 1.00 77.31 404 GLU A CA 1
ATOM 3060 C C . GLU A 1 404 ? -15.547 -8.611 34.377 1.00 77.31 404 GLU A C 1
ATOM 3062 O O . GLU A 1 404 ? -14.555 -8.364 33.680 1.00 77.31 404 GLU A O 1
ATOM 3067 N N . LEU A 1 405 ? -16.791 -8.336 33.967 1.00 88.12 405 LEU A N 1
ATOM 3068 C CA . LEU A 1 405 ? -17.124 -7.625 32.731 1.00 88.12 405 LEU A CA 1
ATOM 3069 C C . LEU A 1 405 ? -17.013 -6.116 32.970 1.00 88.12 405 LEU A C 1
ATOM 3071 O O . LEU A 1 405 ? -17.773 -5.556 33.758 1.00 88.12 405 LEU A O 1
ATOM 3075 N N . GLU A 1 406 ? -16.115 -5.462 32.240 1.00 94.00 406 GLU A N 1
ATOM 3076 C CA . GLU A 1 406 ? -15.985 -4.005 32.232 1.00 94.00 406 GLU A CA 1
ATOM 3077 C C . GLU A 1 406 ? -16.481 -3.448 30.894 1.00 94.00 406 GLU A C 1
ATOM 3079 O O . GLU A 1 406 ? -16.229 -4.024 29.830 1.00 94.00 406 GLU A O 1
ATOM 3084 N N . VAL A 1 407 ? -17.155 -2.303 30.946 1.00 95.81 407 VAL A N 1
ATOM 3085 C CA . VAL A 1 407 ? -17.595 -1.535 29.778 1.00 95.81 407 VAL A CA 1
ATOM 3086 C C . VAL A 1 407 ? -16.921 -0.168 29.767 1.00 95.81 407 VAL A C 1
ATOM 3088 O O . VAL A 1 407 ? -16.565 0.382 30.812 1.00 95.81 407 VAL A O 1
ATOM 3091 N N . LEU A 1 408 ? -16.724 0.385 28.575 1.00 96.56 408 LEU A N 1
ATOM 3092 C CA . LEU A 1 408 ? -16.106 1.689 28.393 1.00 96.56 408 LEU A CA 1
ATOM 3093 C C . LEU A 1 408 ? -17.152 2.740 28.040 1.00 96.56 408 LEU A C 1
ATOM 3095 O O . LEU A 1 408 ? -17.963 2.576 27.129 1.00 96.56 408 LEU A O 1
ATOM 3099 N N . VAL A 1 409 ? -17.066 3.869 28.730 1.00 95.38 409 VAL A N 1
ATOM 3100 C CA . VAL A 1 409 ? -17.863 5.065 28.464 1.00 95.38 409 VAL A CA 1
ATOM 3101 C C . VAL A 1 409 ? -16.951 6.264 28.239 1.00 95.38 409 VAL A C 1
ATOM 3103 O O . VAL A 1 409 ? -15.805 6.303 28.696 1.00 95.38 409 VAL A O 1
ATOM 3106 N N . VAL A 1 410 ? -17.475 7.270 27.548 1.00 94.44 410 VAL A N 1
ATOM 3107 C CA . VAL A 1 410 ? -16.799 8.541 27.293 1.00 94.44 410 VAL A CA 1
ATOM 3108 C C . VAL A 1 410 ? -17.607 9.711 27.831 1.00 94.44 410 VAL A C 1
ATOM 3110 O O . VAL A 1 410 ? -18.840 9.692 27.854 1.00 94.44 410 VAL A O 1
ATOM 3113 N N . SER A 1 411 ? -16.919 10.769 28.246 1.00 92.00 411 SER A N 1
ATOM 3114 C CA . SER A 1 411 ? -17.575 12.031 28.564 1.00 92.00 411 SER A CA 1
ATOM 3115 C C . SER A 1 411 ? -18.109 12.685 27.289 1.00 92.00 411 SER A C 1
ATOM 3117 O O . SER A 1 411 ? -17.470 12.657 26.238 1.00 92.00 411 SER A O 1
ATOM 3119 N N . SER A 1 412 ? -19.236 13.386 27.384 1.00 86.75 412 SER A N 1
ATOM 3120 C CA . SER A 1 412 ? -19.651 14.321 26.334 1.00 86.75 412 SER A CA 1
ATOM 3121 C C . SER A 1 412 ? -18.566 15.384 26.093 1.00 86.75 412 SER A C 1
ATOM 3123 O O . SER A 1 412 ? -17.853 15.730 27.031 1.00 86.75 412 SER A O 1
ATOM 3125 N N . GLN A 1 413 ? -18.515 15.996 24.905 1.00 78.62 413 GLN A N 1
ATOM 3126 C CA . GLN A 1 413 ? -17.530 17.047 24.568 1.00 78.62 413 GLN A CA 1
ATOM 3127 C C . GLN A 1 413 ? -17.525 18.262 25.523 1.00 78.62 413 GLN A C 1
ATOM 3129 O O . GLN A 1 413 ? -16.552 19.000 25.592 1.00 78.62 413 GLN A O 1
ATOM 3134 N N . LYS A 1 414 ? -18.617 18.494 26.272 1.00 76.44 414 LYS A N 1
ATOM 3135 C CA . LYS A 1 414 ? -18.713 19.548 27.303 1.00 76.44 414 LYS A CA 1
ATOM 3136 C C . LYS A 1 414 ? -18.469 19.035 28.733 1.00 76.44 414 LYS A C 1
ATOM 3138 O O . LYS A 1 414 ? -18.734 19.756 29.687 1.00 76.44 414 LYS A O 1
ATOM 3143 N N . GLY A 1 415 ? -18.053 17.778 28.896 1.00 68.19 415 GLY A N 1
ATOM 3144 C CA . GLY A 1 415 ? -17.664 17.159 30.170 1.00 68.19 415 GLY A CA 1
ATOM 3145 C C . GLY A 1 415 ? -18.787 16.817 31.159 1.00 68.19 415 GLY A C 1
ATOM 3146 O O . GLY A 1 415 ? -18.508 16.268 32.212 1.00 68.19 415 GLY A O 1
ATOM 3147 N N . GLN A 1 416 ? -20.056 17.113 30.858 1.00 71.19 416 GLN A N 1
ATOM 3148 C CA . GLN A 1 416 ? -21.129 17.059 31.867 1.00 71.19 416 GLN A CA 1
ATOM 3149 C C . GLN A 1 416 ? -21.816 15.696 32.052 1.00 71.19 416 GLN A C 1
ATOM 3151 O O . GLN A 1 416 ? -22.540 15.526 33.026 1.00 71.19 416 GLN A O 1
ATOM 3156 N N . LYS A 1 417 ? -21.698 14.761 31.100 1.00 86.12 417 LYS A N 1
ATOM 3157 C CA . LYS A 1 417 ? -22.424 13.474 31.121 1.00 86.12 417 LYS A CA 1
ATOM 3158 C C . LYS A 1 417 ? -21.583 12.360 30.511 1.00 86.12 417 LYS A C 1
ATOM 3160 O O . LYS A 1 417 ? -20.896 12.623 29.522 1.00 86.12 417 LYS A O 1
ATOM 3165 N N . MET A 1 418 ? -21.705 11.151 31.052 1.00 90.31 418 MET A N 1
ATOM 3166 C CA . MET A 1 418 ? -21.127 9.937 30.474 1.00 90.31 418 MET A CA 1
ATOM 3167 C C . MET A 1 418 ? -22.082 9.327 29.448 1.00 90.31 418 MET A C 1
ATOM 3169 O O . MET A 1 418 ? -23.303 9.477 29.549 1.00 90.31 418 MET A O 1
ATOM 3173 N N . MET A 1 419 ? -21.517 8.710 28.416 1.00 92.56 419 MET A N 1
ATOM 3174 C CA . MET A 1 419 ? -22.256 8.081 27.325 1.00 92.56 419 MET A CA 1
ATOM 3175 C C . MET A 1 419 ? -21.382 7.073 26.580 1.00 92.56 419 MET A C 1
ATOM 3177 O O . MET A 1 419 ? -20.157 7.111 26.668 1.00 92.56 419 MET A O 1
ATOM 3181 N N . PHE A 1 420 ? -22.016 6.204 25.802 1.00 94.44 420 PHE A N 1
ATOM 3182 C CA . PHE A 1 420 ? -21.312 5.342 24.858 1.00 94.44 420 PHE A CA 1
ATOM 3183 C C . PHE A 1 420 ? -20.798 6.124 23.640 1.00 94.44 420 PHE A C 1
ATOM 3185 O O . PHE A 1 420 ? -21.465 7.088 23.232 1.00 94.44 420 PHE A O 1
ATOM 3192 N N . PRO A 1 421 ? -19.638 5.731 23.072 1.00 94.44 421 PRO A N 1
ATOM 3193 C CA . PRO A 1 421 ? -19.103 6.352 21.869 1.00 94.44 421 PRO A CA 1
ATOM 3194 C C . PRO A 1 421 ? -20.069 6.157 20.700 1.00 94.44 421 PRO A C 1
ATOM 3196 O O . PRO A 1 421 ? -20.477 5.028 20.407 1.00 94.44 421 PRO A O 1
ATOM 3199 N N . LYS A 1 422 ? -20.490 7.262 20.079 1.00 92.75 422 LYS A N 1
ATOM 3200 C CA . LYS A 1 422 ? -21.473 7.245 18.989 1.00 92.75 422 LYS A CA 1
ATOM 3201 C C . LYS A 1 422 ? -21.481 8.551 18.193 1.00 92.75 422 LYS A C 1
ATOM 3203 O O . LYS A 1 422 ? -21.489 9.637 18.781 1.00 92.75 422 LYS A O 1
ATOM 3208 N N . GLY A 1 423 ? -21.738 8.457 16.895 1.00 89.69 423 GLY A N 1
ATOM 3209 C CA . GLY A 1 423 ? -21.836 9.627 16.024 1.00 89.69 423 GLY A CA 1
ATOM 3210 C C . GLY A 1 423 ? -22.627 9.382 14.747 1.00 89.69 423 GLY A C 1
ATOM 3211 O O . GLY A 1 423 ? -23.502 8.522 14.695 1.00 89.69 423 GLY A O 1
ATOM 3212 N N . GLY A 1 424 ? -22.465 10.268 13.766 1.00 88.12 424 GLY A N 1
ATOM 3213 C CA . GLY A 1 424 ? -23.328 10.255 12.580 1.00 88.12 424 GLY A CA 1
ATOM 3214 C C . GLY A 1 424 ? -22.974 9.096 11.665 1.00 88.12 424 GLY A C 1
ATOM 3215 O O . GLY A 1 424 ? -21.800 8.919 11.379 1.00 88.12 424 GLY A O 1
ATOM 3216 N N . TRP A 1 425 ? -23.980 8.369 11.184 1.00 88.56 425 TRP A N 1
ATOM 3217 C CA . TRP A 1 425 ? -23.762 7.388 10.123 1.00 88.56 425 TRP A CA 1
ATOM 3218 C C . TRP A 1 425 ? -23.628 8.097 8.782 1.00 88.56 425 TRP A C 1
ATOM 3220 O O . TRP A 1 425 ? -24.546 8.832 8.402 1.00 88.56 425 TRP A O 1
ATOM 3230 N N . GLU A 1 426 ? -22.521 7.897 8.078 1.00 85.25 426 GLU A N 1
ATOM 3231 C CA . GLU A 1 426 ? -22.259 8.530 6.787 1.00 85.25 426 GLU A CA 1
ATOM 3232 C C . GLU A 1 426 ? -22.663 7.654 5.577 1.00 85.25 426 GLU A C 1
ATOM 3234 O O . GLU A 1 426 ? -23.067 6.492 5.704 1.00 85.25 426 GLU A O 1
ATOM 3239 N N . LEU A 1 427 ? -22.698 8.263 4.387 1.00 77.00 427 LEU A N 1
ATOM 3240 C CA . LEU A 1 427 ? -23.142 7.642 3.130 1.00 77.00 427 LEU A CA 1
ATOM 3241 C C . LEU A 1 427 ? -22.139 6.636 2.557 1.00 77.00 427 LEU A C 1
ATOM 3243 O O . LEU A 1 427 ? -22.558 5.704 1.874 1.00 77.00 427 LEU A O 1
ATOM 3247 N N . ASP A 1 428 ? -20.861 6.822 2.860 1.00 81.81 428 ASP A N 1
ATOM 3248 C CA . ASP A 1 428 ? -19.703 6.078 2.359 1.00 81.81 428 ASP A CA 1
ATOM 3249 C C . ASP A 1 428 ? -19.310 4.873 3.232 1.00 81.81 428 ASP A C 1
ATOM 3251 O O . ASP A 1 428 ? -18.307 4.228 2.956 1.00 81.81 428 ASP A O 1
ATOM 3255 N N . GLU A 1 429 ? -20.091 4.553 4.267 1.00 79.56 429 GLU A N 1
ATOM 3256 C CA . GLU A 1 429 ? -19.774 3.489 5.228 1.00 79.56 429 GLU A CA 1
ATOM 3257 C C . GLU A 1 429 ? -20.985 2.588 5.548 1.00 79.56 429 GLU A C 1
ATOM 3259 O O . GLU A 1 429 ? -22.161 3.003 5.516 1.00 79.56 429 GLU A O 1
ATOM 3264 N N . SER A 1 430 ? -20.697 1.332 5.890 1.00 85.25 430 SER A N 1
ATOM 3265 C CA . SER A 1 430 ? -21.632 0.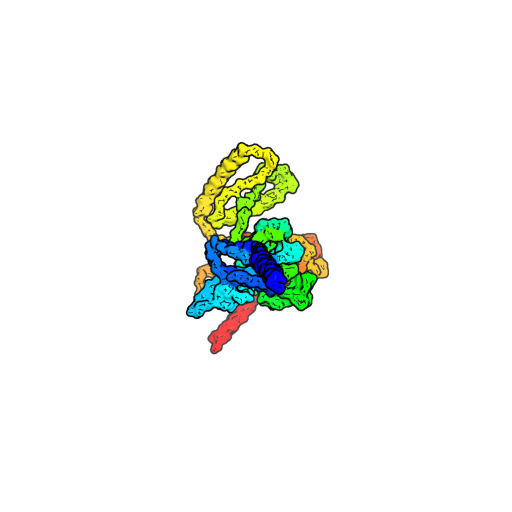408 6.539 1.00 85.25 430 SER A CA 1
ATOM 3266 C C . SER A 1 430 ? -21.936 0.849 7.972 1.00 85.25 430 SER A C 1
ATOM 3268 O O . SER A 1 430 ? -21.313 1.760 8.524 1.00 85.25 430 SER A O 1
ATOM 3270 N N . VAL A 1 431 ? -22.948 0.232 8.579 1.00 88.25 431 VAL A N 1
ATOM 3271 C CA . VAL A 1 431 ? -23.338 0.571 9.950 1.00 88.25 431 VAL A CA 1
ATOM 3272 C C . VAL A 1 431 ? -22.266 0.095 10.942 1.00 88.25 431 VAL A C 1
ATOM 3274 O O . VAL A 1 431 ? -21.923 0.812 11.876 1.00 88.25 431 VAL A O 1
ATOM 3277 N N . GLU A 1 432 ? -21.644 -1.056 10.704 1.00 87.19 432 GLU A N 1
ATOM 3278 C CA . GLU A 1 432 ? -20.583 -1.606 11.548 1.00 87.19 432 GLU A CA 1
ATOM 3279 C C . GLU A 1 432 ? -19.289 -0.783 11.455 1.00 87.19 432 GLU A C 1
ATOM 3281 O O . GLU A 1 432 ? -18.652 -0.516 12.478 1.00 87.19 432 GLU A O 1
ATOM 3286 N N . GLU A 1 433 ? -18.923 -0.325 10.253 1.00 83.19 433 GLU A N 1
ATOM 3287 C CA . GLU A 1 433 ? -17.775 0.570 10.046 1.00 83.19 433 GLU A CA 1
ATOM 3288 C C . GLU A 1 433 ? -17.969 1.899 10.772 1.00 83.19 433 GLU A C 1
ATOM 3290 O O . GLU A 1 433 ? -17.063 2.340 11.483 1.00 83.19 433 GLU A O 1
ATOM 3295 N N . ALA A 1 434 ? -19.169 2.483 10.682 1.00 87.50 434 ALA A N 1
ATOM 3296 C CA . ALA A 1 434 ? -19.519 3.688 11.427 1.00 87.50 434 ALA A CA 1
ATOM 3297 C C . ALA A 1 434 ? -19.365 3.465 12.939 1.00 87.50 434 ALA A C 1
ATOM 3299 O O . ALA A 1 434 ? -18.755 4.273 13.639 1.00 87.50 434 ALA A O 1
ATOM 3300 N N . ALA A 1 435 ? -19.863 2.338 13.457 1.00 91.38 435 ALA A N 1
ATOM 3301 C CA . ALA A 1 435 ? -19.775 1.995 14.876 1.00 91.38 435 ALA A CA 1
ATOM 3302 C C . ALA A 1 435 ? -18.316 1.863 15.355 1.00 91.38 435 ALA A C 1
ATOM 3304 O O . ALA A 1 435 ? -17.962 2.333 16.447 1.00 91.38 435 ALA A O 1
ATOM 3305 N N . SER A 1 436 ? -17.469 1.239 14.532 1.00 88.81 436 SER A N 1
ATOM 3306 C CA . SER A 1 436 ? -16.040 1.052 14.796 1.00 88.81 436 SER A CA 1
ATOM 3307 C C . SER A 1 436 ? -15.278 2.382 14.756 1.00 88.81 436 SER A C 1
ATOM 3309 O O . SER A 1 436 ? -14.558 2.718 15.701 1.00 88.81 436 SER A O 1
ATOM 3311 N N . ARG A 1 437 ? -15.509 3.197 13.719 1.00 90.38 437 ARG A N 1
ATOM 3312 C CA . ARG A 1 437 ? -14.917 4.531 13.553 1.00 90.38 437 ARG A CA 1
ATOM 3313 C C . ARG A 1 437 ? -15.231 5.445 14.734 1.00 90.38 437 ARG A C 1
ATOM 3315 O O . ARG A 1 437 ? -14.321 6.054 15.288 1.00 90.38 437 ARG A O 1
ATOM 3322 N N . GLU A 1 438 ? -16.485 5.506 15.173 1.00 92.31 438 GLU A N 1
ATOM 3323 C CA . GLU A 1 438 ? -16.894 6.342 16.314 1.00 92.31 438 GLU A CA 1
ATOM 3324 C C . GLU A 1 438 ? -16.234 5.893 17.630 1.00 92.31 438 GLU A C 1
ATOM 3326 O O . GLU A 1 438 ? -15.848 6.714 18.464 1.00 92.31 438 GLU A O 1
ATOM 3331 N N . SER A 1 439 ? -16.025 4.586 17.806 1.00 93.19 439 SER A N 1
ATOM 3332 C CA . SER A 1 439 ? -15.301 4.040 18.964 1.00 93.19 439 SER A CA 1
ATOM 3333 C C . SER A 1 439 ? -13.815 4.407 18.943 1.00 93.19 439 SER A C 1
ATOM 3335 O O . SER A 1 439 ? -13.230 4.719 19.985 1.00 93.19 439 SER A O 1
ATOM 3337 N N . LEU A 1 440 ? -13.200 4.445 17.763 1.00 83.50 440 LEU A N 1
ATOM 3338 C CA . LEU A 1 440 ? -11.831 4.918 17.595 1.00 83.50 440 LEU A CA 1
ATOM 3339 C C . LEU A 1 440 ? -11.722 6.428 17.852 1.00 83.50 440 LEU A C 1
ATOM 3341 O O . LEU A 1 440 ? -10.859 6.866 18.613 1.00 83.50 440 LEU A O 1
ATOM 3345 N N . GLU A 1 441 ? -12.587 7.226 17.230 1.00 83.25 441 GLU A N 1
ATOM 3346 C CA . GLU A 1 441 ? -12.527 8.687 17.284 1.00 83.25 441 GLU A CA 1
ATOM 3347 C C . GLU A 1 441 ? -12.828 9.226 18.683 1.00 83.25 441 GLU A C 1
ATOM 3349 O O . GLU A 1 441 ? -12.055 10.040 19.198 1.00 83.25 441 GLU A O 1
ATOM 3354 N N . GLU A 1 442 ? -13.901 8.750 19.321 1.00 92.00 442 GLU A N 1
ATOM 3355 C CA . GLU A 1 442 ? -14.370 9.278 20.605 1.00 92.00 442 GLU A CA 1
ATOM 3356 C C . GLU A 1 442 ? -13.681 8.622 21.813 1.00 92.00 442 GLU A C 1
ATOM 3358 O O . GLU A 1 442 ? -13.439 9.291 22.823 1.00 92.00 442 GLU A O 1
ATOM 3363 N N . ALA A 1 443 ? -13.360 7.325 21.725 1.00 90.69 443 ALA A N 1
ATOM 3364 C CA . ALA A 1 443 ? -12.841 6.529 22.843 1.00 90.69 443 ALA A CA 1
ATOM 3365 C C . ALA A 1 443 ? -11.408 6.002 22.647 1.00 90.69 443 ALA A C 1
ATOM 3367 O O . ALA A 1 443 ? -10.768 5.582 23.620 1.00 90.69 443 ALA A O 1
ATOM 3368 N N . GLY A 1 444 ? -10.871 6.022 21.426 1.00 85.75 444 GLY A N 1
ATOM 3369 C CA . GLY A 1 444 ? -9.537 5.497 21.143 1.00 85.75 444 GLY A CA 1
ATOM 3370 C C . GLY A 1 444 ? -9.424 3.996 21.381 1.00 85.75 444 GLY A C 1
ATOM 3371 O O . GLY A 1 444 ? -8.410 3.555 21.926 1.00 85.75 444 GLY A O 1
ATOM 3372 N N . VAL A 1 445 ? -10.466 3.231 21.055 1.00 88.25 445 VAL A N 1
ATOM 3373 C CA . VAL A 1 445 ? -10.472 1.767 21.173 1.00 88.25 445 VAL A CA 1
ATOM 3374 C C . VAL A 1 445 ? -10.787 1.113 19.836 1.00 88.25 445 VAL A C 1
ATOM 3376 O O . VAL A 1 445 ? -11.610 1.611 19.072 1.00 88.25 445 VAL A O 1
ATOM 3379 N N . LEU A 1 446 ? -10.128 -0.014 19.582 1.00 83.75 446 LEU A N 1
ATOM 3380 C CA . LEU A 1 446 ? -10.361 -0.890 18.438 1.00 83.75 446 LEU A CA 1
ATOM 3381 C C . LEU A 1 446 ? -10.805 -2.259 18.949 1.00 83.75 446 LEU A C 1
ATOM 3383 O O . LEU A 1 446 ? -10.443 -2.681 20.055 1.00 83.75 446 LEU A O 1
ATOM 3387 N N . GLY A 1 447 ? -11.599 -2.959 18.150 1.00 87.19 447 GLY A N 1
ATOM 3388 C CA . GLY A 1 447 ? -12.135 -4.246 18.551 1.00 87.19 447 GLY A CA 1
ATOM 3389 C C . GLY A 1 447 ? -13.031 -4.884 17.511 1.00 87.19 447 GLY A C 1
ATOM 3390 O O . GLY A 1 447 ? -13.240 -4.351 16.423 1.00 87.19 447 GLY A O 1
ATOM 3391 N N . HIS A 1 448 ? -13.571 -6.040 17.876 1.00 86.44 448 HIS A N 1
ATOM 3392 C CA . HIS A 1 448 ? -14.512 -6.766 17.040 1.00 86.44 448 HIS A CA 1
ATOM 3393 C C . HIS A 1 448 ? -15.940 -6.287 17.318 1.00 86.44 448 HIS A C 1
ATOM 3395 O O . HIS A 1 448 ? -16.466 -6.503 18.415 1.00 86.44 448 HIS A O 1
ATOM 3401 N N . VAL A 1 449 ? -16.549 -5.634 16.326 1.00 91.19 449 VAL A N 1
ATOM 3402 C CA . VAL A 1 449 ? -17.968 -5.257 16.340 1.00 91.19 449 VAL A CA 1
ATOM 3403 C C . VAL A 1 449 ? -18.807 -6.517 16.131 1.00 91.19 449 VAL A C 1
ATOM 3405 O O . VAL A 1 449 ? -18.610 -7.247 15.163 1.00 91.19 449 VAL A O 1
ATOM 3408 N N . GLN A 1 450 ? -19.719 -6.790 17.057 1.00 91.19 450 GLN A N 1
ATOM 3409 C CA . GLN A 1 450 ? -20.639 -7.928 16.999 1.00 91.19 450 GLN A CA 1
ATOM 3410 C C . GLN A 1 450 ? -22.013 -7.492 16.484 1.00 91.19 450 GLN A C 1
ATOM 3412 O O . GLN A 1 450 ? -22.280 -6.303 16.370 1.00 91.19 450 GLN A O 1
ATOM 3417 N N . ASN A 1 451 ? -22.913 -8.451 16.247 1.00 89.69 451 ASN A N 1
ATOM 3418 C CA . ASN A 1 451 ? -24.277 -8.194 15.771 1.00 89.69 451 ASN A CA 1
ATOM 3419 C C . ASN A 1 451 ? -25.022 -7.132 16.599 1.00 89.69 451 ASN A C 1
ATOM 3421 O O . ASN A 1 451 ? -24.871 -7.075 17.823 1.00 89.69 451 ASN A O 1
ATOM 3425 N N . GLU A 1 452 ? -25.889 -6.359 15.938 1.00 93.88 452 GLU A N 1
ATOM 3426 C CA . GLU A 1 452 ? -26.670 -5.257 16.521 1.00 93.88 452 GLU A CA 1
ATOM 3427 C C . GLU A 1 452 ? -27.326 -5.640 17.864 1.00 93.88 452 GLU A C 1
ATOM 3429 O O . GLU A 1 452 ? -27.908 -6.722 18.016 1.00 93.88 452 GLU A O 1
ATOM 3434 N N . LEU A 1 453 ? -27.210 -4.776 18.878 1.00 92.00 453 LEU A N 1
ATOM 3435 C CA . LEU A 1 453 ? -27.938 -4.911 20.149 1.00 92.00 453 LEU A CA 1
ATOM 3436 C C . LEU A 1 453 ? -29.401 -4.520 19.983 1.00 92.00 453 LEU A C 1
ATOM 3438 O O . LEU A 1 453 ? -30.284 -5.206 20.492 1.00 92.00 453 LEU A O 1
ATOM 3442 N N . GLY A 1 454 ? -29.625 -3.423 19.272 1.00 90.62 454 GLY A N 1
ATOM 3443 C CA . GLY A 1 454 ? -30.933 -2.915 18.920 1.00 90.62 454 GLY A CA 1
ATOM 3444 C C . GLY A 1 454 ? -30.858 -1.495 18.375 1.00 90.62 454 GLY A C 1
ATOM 3445 O O . GLY A 1 454 ? -29.781 -0.911 18.193 1.00 90.62 454 GLY A O 1
ATOM 3446 N N . THR A 1 455 ? -32.046 -0.934 18.180 1.00 90.12 455 THR A N 1
ATOM 3447 C CA . THR A 1 455 ? -32.251 0.419 17.677 1.00 90.12 455 THR A CA 1
ATOM 3448 C C . THR A 1 455 ? -33.092 1.217 18.668 1.00 90.12 455 THR A C 1
ATOM 3450 O O . THR A 1 455 ? -34.161 0.775 19.087 1.00 90.12 455 THR A O 1
ATOM 3453 N N . TRP A 1 456 ? -32.646 2.426 19.012 1.00 88.62 456 TRP A N 1
ATOM 3454 C CA . TRP A 1 456 ? -33.338 3.302 19.960 1.00 88.62 456 TRP A CA 1
ATOM 3455 C C . TRP A 1 456 ? -33.622 4.676 19.380 1.00 88.62 456 TRP A C 1
ATOM 3457 O O . TRP A 1 456 ? -32.760 5.319 18.784 1.00 88.62 456 TRP A O 1
ATOM 3467 N N . CYS A 1 457 ? -34.824 5.181 19.644 1.00 81.94 457 CYS A N 1
ATOM 3468 C CA . CYS A 1 457 ? -35.173 6.567 19.362 1.00 81.94 457 CYS A CA 1
ATOM 3469 C C . CYS A 1 457 ? -34.952 7.441 20.601 1.00 81.94 457 CYS A C 1
ATOM 3471 O O . CYS A 1 457 ? -35.550 7.196 21.646 1.00 81.94 457 CYS A O 1
ATOM 3473 N N . TYR A 1 458 ? -34.148 8.501 20.491 1.00 74.50 458 TYR A N 1
ATOM 3474 C CA . TYR A 1 458 ? -33.911 9.429 21.603 1.00 74.50 458 TYR A CA 1
ATOM 3475 C C . TYR A 1 458 ? -33.886 10.895 21.159 1.00 74.50 458 TYR A C 1
ATOM 3477 O O . TYR A 1 458 ? -33.544 11.224 20.025 1.00 74.50 458 TYR A O 1
ATOM 3485 N N . LYS A 1 459 ? -34.272 11.803 22.063 1.00 70.19 459 LYS A N 1
ATOM 3486 C CA . LYS A 1 459 ? -34.412 13.237 21.765 1.00 70.19 459 LYS A CA 1
ATOM 3487 C C . LYS A 1 459 ? -33.050 13.943 21.718 1.00 70.19 459 LYS A C 1
ATOM 3489 O O . LYS A 1 459 ? -32.185 13.710 22.566 1.00 70.19 459 LYS A O 1
ATOM 3494 N N . SER A 1 460 ? -32.865 14.825 20.737 1.00 60.12 460 SER A N 1
ATOM 3495 C CA . SER A 1 460 ? -31.702 15.712 20.639 1.00 60.12 460 SER A CA 1
ATOM 3496 C C . SER A 1 460 ? -31.652 16.721 21.797 1.00 60.12 460 SER A C 1
ATOM 3498 O O . SER A 1 460 ? -32.683 17.180 22.279 1.00 60.12 460 SER A O 1
ATOM 3500 N N . LYS A 1 461 ? -30.446 17.127 22.227 1.00 56.44 461 LYS A N 1
ATOM 3501 C CA . LYS A 1 461 ? -30.261 18.133 23.296 1.00 56.44 461 LYS A CA 1
ATOM 3502 C C . LYS A 1 461 ? -30.620 19.564 22.865 1.00 56.44 461 LYS A C 1
ATOM 3504 O O . LYS A 1 461 ? -30.818 20.408 23.730 1.00 56.44 461 LYS A O 1
ATOM 3509 N N . SER A 1 462 ? -30.646 19.852 21.561 1.00 52.00 462 SER A N 1
ATOM 3510 C CA . SER A 1 462 ? -30.773 21.217 21.018 1.00 52.00 462 SER A CA 1
ATOM 3511 C C . SER A 1 462 ? -31.996 21.431 20.124 1.00 52.00 462 SER A C 1
ATOM 3513 O O . SER A 1 462 ? -32.137 22.500 19.542 1.00 52.00 462 SER A O 1
ATOM 3515 N N . SER A 1 463 ? -32.848 20.420 19.948 1.00 51.62 463 SER A N 1
ATOM 3516 C CA . SER A 1 463 ? -34.033 20.508 19.087 1.00 51.62 463 SER A CA 1
ATOM 3517 C C . SER A 1 463 ? -35.079 19.463 19.482 1.00 51.62 463 SER A C 1
ATOM 3519 O O . SER A 1 463 ? -34.750 18.461 20.112 1.00 51.62 463 SER A O 1
ATOM 3521 N N . GLU A 1 464 ? -36.331 19.658 19.063 1.00 52.59 464 GLU A N 1
ATOM 3522 C CA . GLU A 1 464 ? -37.418 18.662 19.159 1.00 52.59 464 GLU A CA 1
ATOM 3523 C C . GLU A 1 464 ? -37.226 17.454 18.211 1.00 52.59 464 GLU A C 1
ATOM 3525 O O . GLU A 1 464 ? -38.147 16.680 17.974 1.00 52.59 464 GLU A O 1
ATOM 3530 N N . ILE A 1 465 ? -36.027 17.283 17.647 1.00 61.84 465 ILE A N 1
ATOM 3531 C CA . ILE A 1 465 ? -35.715 16.250 16.662 1.00 61.84 465 ILE A CA 1
ATOM 3532 C C . ILE A 1 465 ? -35.307 14.965 17.387 1.00 61.84 465 ILE A C 1
ATOM 3534 O O . ILE A 1 465 ? -34.479 14.972 18.304 1.00 61.84 465 ILE A O 1
ATOM 3538 N N . TYR A 1 466 ? -35.883 13.851 16.948 1.00 71.06 466 TYR A N 1
ATOM 3539 C CA . TYR A 1 466 ? -35.537 12.511 17.408 1.00 71.06 466 TYR A CA 1
ATOM 3540 C C . TYR A 1 466 ? -34.377 11.960 16.573 1.00 71.06 466 TYR A C 1
ATOM 3542 O O . TYR A 1 466 ? -34.361 12.107 15.353 1.00 71.06 466 TYR A O 1
ATOM 3550 N N . HIS A 1 467 ? -33.414 11.324 17.228 1.00 75.62 467 HIS A N 1
ATOM 3551 C CA . HIS A 1 467 ? -32.362 10.531 16.600 1.00 75.62 467 HIS A CA 1
ATOM 3552 C C . HIS A 1 467 ? -32.727 9.056 16.670 1.00 75.62 467 HIS A C 1
ATOM 3554 O O . HIS A 1 467 ? -33.311 8.624 17.661 1.00 75.62 467 HIS A O 1
ATOM 3560 N N . GLU A 1 468 ? -32.363 8.305 15.638 1.00 84.56 468 GLU A N 1
ATOM 3561 C CA . GLU A 1 468 ? -32.460 6.846 15.604 1.00 84.56 468 GLU A CA 1
ATOM 3562 C C . GLU A 1 468 ? -31.037 6.295 15.727 1.00 84.56 468 GLU A C 1
ATOM 3564 O O . GLU A 1 468 ? -30.181 6.596 14.894 1.00 84.56 468 GLU A O 1
ATOM 3569 N N . GLY A 1 469 ? -30.766 5.626 16.845 1.00 88.06 469 GLY A N 1
ATOM 3570 C CA . GLY A 1 469 ? -29.451 5.151 17.250 1.00 88.06 469 GLY A CA 1
ATOM 3571 C C . GLY A 1 469 ? -29.333 3.638 17.142 1.00 88.06 469 GLY A C 1
ATOM 3572 O O . GLY A 1 469 ? -30.060 2.951 17.854 1.00 88.06 469 GLY A O 1
ATOM 3573 N N . TYR A 1 470 ? -28.401 3.147 16.332 1.00 93.00 470 TYR A N 1
ATOM 3574 C CA . TYR A 1 470 ? -28.032 1.731 16.256 1.00 93.00 470 TYR A CA 1
ATOM 3575 C C . TYR A 1 470 ? -26.825 1.482 17.159 1.00 93.00 470 TYR A C 1
ATOM 3577 O O . TYR A 1 470 ? -25.829 2.205 17.059 1.00 93.00 470 TYR A O 1
ATOM 3585 N N . MET A 1 471 ? -26.907 0.491 18.049 1.00 95.38 471 MET A N 1
ATOM 3586 C CA . MET A 1 471 ? -25.801 0.169 18.957 1.00 95.38 471 MET A CA 1
ATOM 3587 C C . MET A 1 471 ? -25.323 -1.261 18.781 1.00 95.38 471 MET A C 1
ATOM 3589 O O . MET A 1 471 ? -26.124 -2.188 18.675 1.00 95.38 471 MET A O 1
ATOM 3593 N N . PHE A 1 472 ? -24.009 -1.433 18.846 1.00 96.19 472 PHE A N 1
ATOM 3594 C CA . PHE A 1 472 ? -23.347 -2.718 18.664 1.00 96.19 472 PHE A CA 1
ATOM 3595 C C . PHE A 1 472 ? -22.462 -3.043 19.873 1.00 96.19 472 PHE A C 1
ATOM 3597 O O . PHE A 1 472 ? -21.916 -2.133 20.500 1.00 96.19 472 PHE A O 1
ATOM 3604 N N . PRO A 1 473 ? -22.279 -4.317 20.245 1.00 96.44 473 PRO A N 1
ATOM 3605 C CA . PRO A 1 473 ? -21.213 -4.699 21.160 1.00 96.44 473 PRO A CA 1
ATOM 3606 C C . PRO A 1 473 ? -19.868 -4.563 20.447 1.00 96.44 473 PRO A C 1
ATOM 3608 O O . PRO A 1 473 ? -19.735 -5.014 19.310 1.00 96.44 473 PRO A O 1
ATOM 3611 N N . LEU A 1 474 ? -18.858 -4.020 21.124 1.00 95.69 474 LEU A N 1
ATOM 3612 C CA . LEU A 1 474 ? -17.484 -4.030 20.623 1.00 95.69 474 LEU A CA 1
ATOM 3613 C C . LEU A 1 474 ? -16.579 -4.716 21.641 1.00 95.69 474 LEU A C 1
ATOM 3615 O O . LEU A 1 474 ? -16.328 -4.184 22.721 1.00 95.69 474 LEU A O 1
ATOM 3619 N N . LEU A 1 475 ? -16.087 -5.908 21.305 1.00 93.75 475 LEU A N 1
ATOM 3620 C CA . LEU A 1 475 ? -15.088 -6.588 22.125 1.00 93.75 475 LEU A CA 1
ATOM 3621 C C . LEU A 1 475 ? -13.738 -5.911 21.891 1.00 93.75 475 LEU A C 1
ATOM 3623 O O . LEU A 1 475 ? -13.150 -6.071 20.820 1.00 93.75 475 LEU A O 1
ATOM 3627 N N . VAL A 1 476 ? -13.261 -5.147 22.874 1.00 90.81 476 VAL A N 1
ATOM 3628 C CA . VAL A 1 476 ? -12.036 -4.350 22.732 1.00 90.81 476 VAL A CA 1
ATOM 3629 C C . VAL A 1 476 ? -10.817 -5.262 22.664 1.00 90.81 476 VAL A C 1
ATOM 3631 O O . VAL A 1 476 ? -10.554 -6.035 23.585 1.00 90.81 476 VAL A O 1
ATOM 3634 N N . THR A 1 477 ? -10.053 -5.128 21.584 1.00 82.88 477 THR A N 1
ATOM 3635 C CA . THR A 1 477 ? -8.778 -5.826 21.373 1.00 82.88 477 THR A CA 1
ATOM 3636 C C . THR A 1 477 ? -7.586 -4.904 21.600 1.00 82.88 477 THR A C 1
ATOM 3638 O O . THR A 1 477 ? -6.523 -5.370 22.002 1.00 82.88 477 THR A O 1
ATOM 3641 N N . GLU A 1 478 ? -7.751 -3.596 21.379 1.00 81.75 478 GLU A N 1
ATOM 3642 C CA . GLU A 1 478 ? -6.688 -2.604 21.543 1.00 81.75 478 GLU A CA 1
ATOM 3643 C C . GLU A 1 478 ? -7.230 -1.283 22.112 1.00 81.75 478 GLU A C 1
ATOM 3645 O O . GLU A 1 478 ? -8.307 -0.811 21.744 1.00 81.75 478 GLU A O 1
ATOM 3650 N N . GLN A 1 479 ? -6.455 -0.665 23.007 1.00 84.12 479 GLN A N 1
ATOM 3651 C CA . GLN A 1 479 ? -6.725 0.655 23.575 1.00 84.12 479 GLN A CA 1
ATOM 3652 C C . GLN A 1 479 ? -5.541 1.587 23.294 1.00 84.12 479 GLN A C 1
ATOM 3654 O O . GLN A 1 479 ? -4.434 1.356 23.776 1.00 84.12 479 GLN A O 1
ATOM 3659 N N . LEU A 1 480 ? -5.787 2.679 22.572 1.00 68.69 480 LEU A N 1
ATOM 3660 C CA . LEU A 1 480 ? -4.753 3.599 22.094 1.00 68.69 480 LEU A CA 1
ATOM 3661 C C . LEU A 1 480 ? -4.437 4.690 23.115 1.00 68.69 480 LEU A C 1
ATOM 3663 O O . LEU A 1 480 ? -5.350 5.332 23.626 1.00 68.69 480 LEU A O 1
ATOM 3667 N N . GLU A 1 481 ? -3.166 4.990 23.385 1.00 70.06 481 GLU A N 1
ATOM 3668 C CA . GLU A 1 481 ? -2.793 6.087 24.298 1.00 70.06 481 GLU A CA 1
ATOM 3669 C C . GLU A 1 481 ? -3.131 7.483 23.750 1.00 70.06 481 GLU A C 1
ATOM 3671 O O . GLU A 1 481 ? -3.402 8.404 24.528 1.00 70.06 481 GLU A O 1
ATOM 3676 N N . LEU A 1 482 ? -3.132 7.646 22.427 1.00 56.38 482 LEU A N 1
ATOM 3677 C CA . LEU A 1 482 ? -3.490 8.870 21.710 1.00 56.38 482 LEU A CA 1
ATOM 3678 C C . LEU A 1 482 ? -4.620 8.559 20.726 1.00 56.38 482 LEU A C 1
ATOM 3680 O O . LEU A 1 482 ? -4.547 7.560 20.018 1.00 56.38 482 LEU A O 1
ATOM 3684 N N . TRP A 1 483 ? -5.649 9.405 20.686 1.00 73.69 483 TRP A N 1
ATOM 3685 C CA . TRP A 1 483 ? -6.807 9.233 19.806 1.00 73.69 483 TRP A CA 1
ATOM 3686 C C . TRP A 1 483 ? -7.410 10.592 19.409 1.00 73.69 483 TRP A C 1
ATOM 3688 O O . TRP A 1 483 ? -7.105 11.593 20.071 1.00 73.69 483 TRP A O 1
ATOM 3698 N N . PRO A 1 484 ? -8.230 10.651 18.343 1.00 70.75 484 PRO A N 1
ATOM 3699 C CA . PRO A 1 484 ? -8.643 11.907 17.711 1.00 70.75 484 PRO A CA 1
ATOM 3700 C C . PRO A 1 484 ? -9.333 12.899 18.657 1.00 70.75 484 PRO A C 1
ATOM 3702 O O . PRO A 1 484 ? -8.977 14.077 18.667 1.00 70.75 484 PRO A O 1
ATOM 3705 N N . GLU A 1 485 ? -10.260 12.436 19.502 1.00 80.31 485 GLU A N 1
ATOM 3706 C CA . GLU A 1 485 ? -10.978 13.293 20.455 1.00 80.31 485 GLU A CA 1
ATOM 3707 C C . GLU A 1 485 ? -10.399 13.276 21.883 1.00 80.31 485 GLU A C 1
ATOM 3709 O O . GLU A 1 485 ? -11.088 13.670 22.825 1.00 80.31 485 GLU A O 1
ATOM 3714 N N . LYS A 1 486 ? -9.135 12.870 22.087 1.00 78.94 486 LYS A N 1
ATOM 3715 C CA . LYS A 1 486 ? -8.523 12.772 23.432 1.00 78.94 486 LYS A CA 1
ATOM 3716 C C . LYS A 1 486 ? -8.614 14.051 24.259 1.00 78.94 486 LYS A C 1
ATOM 3718 O O . LYS A 1 486 ? -8.855 14.002 25.462 1.00 78.94 486 LYS A O 1
ATOM 3723 N N . ASP A 1 487 ? -8.425 15.193 23.611 1.00 79.94 487 ASP A N 1
ATOM 3724 C CA . ASP A 1 487 ? -8.461 16.494 24.281 1.00 79.94 487 ASP A CA 1
ATOM 3725 C C . ASP A 1 487 ? -9.901 17.004 24.495 1.00 79.94 487 ASP A C 1
ATOM 3727 O O . ASP A 1 487 ? -10.117 17.985 25.205 1.00 79.94 487 ASP A O 1
ATOM 3731 N N . LEU A 1 488 ? -10.896 16.337 23.898 1.00 81.06 488 LEU A N 1
ATOM 3732 C CA . LEU A 1 488 ? -12.318 16.686 23.978 1.00 81.06 488 LEU A CA 1
ATOM 3733 C C . LEU A 1 488 ? -13.104 15.747 24.900 1.00 81.06 488 LEU A C 1
ATOM 3735 O O . LEU A 1 488 ? -14.159 16.131 25.412 1.00 81.06 488 LEU A O 1
ATOM 3739 N N . ARG A 1 489 ? -12.624 14.514 25.096 1.00 85.75 489 ARG A N 1
ATOM 3740 C CA . ARG A 1 489 ? -13.325 13.471 25.847 1.00 85.75 489 ARG A CA 1
ATOM 3741 C C . ARG A 1 489 ? -12.407 12.710 26.783 1.00 85.75 489 ARG A C 1
ATOM 3743 O O . ARG A 1 489 ? -11.278 12.370 26.453 1.00 85.75 489 ARG A O 1
ATOM 3750 N N . GLN A 1 490 ? -12.951 12.371 27.943 1.00 90.06 490 GLN A N 1
ATOM 3751 C CA . GLN A 1 490 ? -12.350 11.437 28.883 1.00 90.06 490 GLN A CA 1
ATOM 3752 C C . GLN A 1 490 ? -12.994 10.068 28.700 1.00 90.06 490 GLN A C 1
ATOM 3754 O O . GLN A 1 490 ? -14.220 9.971 28.703 1.00 90.06 490 GLN A O 1
ATOM 3759 N N . ARG A 1 491 ? -12.181 9.018 28.561 1.00 93.56 491 ARG A N 1
ATOM 3760 C CA . ARG A 1 491 ? -12.657 7.629 28.560 1.00 93.56 491 ARG A CA 1
ATOM 3761 C C . ARG A 1 491 ? -12.472 7.005 29.933 1.00 93.56 491 ARG A C 1
ATOM 3763 O O . ARG A 1 491 ? -11.442 7.222 30.572 1.00 93.56 491 ARG A O 1
ATOM 3770 N N . VAL A 1 492 ? -13.438 6.203 30.355 1.00 94.44 492 VAL A N 1
ATOM 3771 C CA . VAL A 1 492 ? -13.426 5.524 31.651 1.00 94.44 492 VAL A CA 1
ATOM 3772 C C . VAL A 1 492 ? -13.920 4.096 31.457 1.00 94.44 492 VAL A C 1
ATOM 3774 O O . VAL A 1 492 ? -14.967 3.880 30.848 1.00 94.44 492 VAL A O 1
ATOM 3777 N N . TRP A 1 493 ? -13.151 3.134 31.965 1.00 94.44 493 TRP A N 1
ATOM 3778 C CA . TRP A 1 493 ? -13.603 1.757 32.148 1.00 94.44 493 TRP A CA 1
ATOM 3779 C C . TRP A 1 493 ? -14.319 1.649 33.482 1.00 94.44 493 TRP A C 1
ATOM 3781 O O . TRP A 1 493 ? -13.817 2.164 34.481 1.00 94.44 493 TRP A O 1
ATOM 3791 N N . MET A 1 494 ? -15.464 0.988 33.490 1.00 93.69 494 MET A N 1
ATOM 3792 C CA . MET A 1 494 ? -16.270 0.799 34.688 1.00 93.69 494 MET A CA 1
ATOM 3793 C C . MET A 1 494 ? -17.030 -0.521 34.616 1.00 93.69 494 MET A C 1
ATOM 3795 O O . MET A 1 494 ? -17.202 -1.099 33.537 1.00 93.69 494 MET A O 1
ATOM 3799 N N . SER A 1 495 ? -17.463 -1.013 35.769 1.00 92.56 495 SER A N 1
ATOM 3800 C CA . SER A 1 495 ? -18.370 -2.155 35.853 1.00 92.56 495 SER A CA 1
ATOM 3801 C C . SER A 1 495 ? -19.712 -1.837 35.185 1.00 92.56 495 SER A C 1
ATOM 3803 O O . SER A 1 495 ? -20.064 -0.680 34.932 1.00 92.56 495 SER A O 1
ATOM 3805 N N . VAL A 1 496 ? -20.488 -2.878 34.887 1.00 90.75 496 VAL A N 1
ATOM 3806 C CA . VAL A 1 496 ? -21.833 -2.719 34.314 1.00 90.75 496 VAL A CA 1
ATOM 3807 C C . VAL A 1 496 ? -22.729 -1.868 35.218 1.00 90.75 496 VAL A C 1
ATOM 3809 O O . VAL A 1 496 ? -23.472 -1.026 34.713 1.00 90.75 496 VAL A O 1
ATOM 3812 N N . ASP A 1 497 ? -22.658 -2.063 36.534 1.00 89.69 497 ASP A N 1
ATOM 3813 C CA . ASP A 1 497 ? -23.508 -1.351 37.490 1.00 89.69 497 ASP A CA 1
ATOM 3814 C C . ASP A 1 497 ? -23.117 0.128 37.590 1.00 89.69 497 ASP A C 1
ATOM 3816 O O . ASP A 1 497 ? -23.973 1.003 37.456 1.00 89.69 497 ASP A O 1
ATOM 3820 N N . GLU A 1 498 ? -21.817 0.424 37.661 1.00 92.19 498 GLU A N 1
ATOM 3821 C CA . GLU A 1 498 ? -21.309 1.801 37.592 1.00 92.19 498 GLU A CA 1
ATOM 3822 C C . GLU A 1 498 ? -21.695 2.485 36.271 1.00 92.19 498 GLU A C 1
ATOM 3824 O O . GLU A 1 498 ? -22.059 3.662 36.262 1.00 92.19 498 GLU A O 1
ATOM 3829 N N . ALA A 1 499 ? -21.680 1.761 35.145 1.00 91.25 499 ALA A N 1
ATOM 3830 C CA . ALA A 1 499 ? -22.112 2.300 33.855 1.00 91.25 499 ALA A CA 1
ATOM 3831 C C . ALA A 1 499 ? -23.603 2.637 33.826 1.00 91.25 499 ALA A C 1
ATOM 3833 O O . ALA A 1 499 ? -23.990 3.662 33.252 1.00 91.25 499 ALA A O 1
ATOM 3834 N N . LYS A 1 500 ? -24.444 1.814 34.462 1.00 90.12 500 LYS A N 1
ATOM 3835 C CA . LYS A 1 500 ? -25.882 2.079 34.601 1.00 90.12 500 LYS A CA 1
ATOM 3836 C C . LYS A 1 500 ? -26.145 3.330 35.433 1.00 90.12 500 LYS A C 1
ATOM 3838 O O . LYS A 1 500 ? -27.040 4.101 35.078 1.00 90.12 500 LYS A O 1
ATOM 3843 N N . GLU A 1 501 ? -25.375 3.551 36.493 1.00 90.00 501 GLU A N 1
ATOM 3844 C CA . GLU A 1 501 ? -25.453 4.760 37.320 1.00 90.00 501 GLU A CA 1
ATOM 3845 C C . GLU A 1 501 ? -24.939 5.994 36.565 1.00 90.00 501 GLU A C 1
ATOM 3847 O O . GLU A 1 501 ? -25.643 6.997 36.442 1.00 90.00 501 GLU A O 1
ATOM 3852 N N . ALA A 1 502 ? -23.758 5.909 35.948 1.00 86.56 502 ALA A N 1
ATOM 3853 C CA . ALA A 1 502 ? -23.153 7.014 35.201 1.00 86.56 502 ALA A CA 1
ATOM 3854 C C . ALA A 1 502 ? -24.001 7.463 33.993 1.00 86.56 502 ALA A C 1
ATOM 3856 O O . ALA A 1 502 ? -23.973 8.634 33.597 1.00 86.56 502 ALA A O 1
ATOM 3857 N N . CYS A 1 503 ? -24.774 6.540 33.413 1.00 81.00 503 CYS A N 1
ATOM 3858 C CA . CYS A 1 503 ? -25.672 6.784 32.285 1.00 81.00 503 CYS A CA 1
ATOM 3859 C C . CYS A 1 503 ? -27.138 7.008 32.705 1.00 81.00 503 CYS A C 1
ATOM 3861 O O . CYS A 1 503 ? -28.028 6.965 31.849 1.00 81.00 503 CYS A O 1
ATOM 3863 N N . GLU A 1 504 ? -27.417 7.284 33.987 1.00 73.69 504 GLU A N 1
ATOM 3864 C CA . GLU A 1 504 ? -28.779 7.330 34.542 1.00 73.69 504 GLU A CA 1
ATOM 3865 C C . GLU A 1 504 ? -29.740 8.256 33.784 1.00 73.69 504 GLU A C 1
ATOM 3867 O O . GLU A 1 504 ? -30.932 7.978 33.653 1.00 73.69 504 GLU A O 1
ATOM 3872 N N . HIS A 1 505 ? -29.211 9.326 33.199 1.00 72.81 505 HIS A N 1
ATOM 3873 C CA . HIS A 1 505 ? -29.983 10.308 32.449 1.00 72.81 505 HIS A CA 1
ATOM 3874 C C . HIS A 1 505 ? -30.572 9.799 31.119 1.00 72.81 505 HIS A C 1
ATOM 3876 O O . HIS A 1 505 ? -31.193 10.588 30.402 1.00 72.81 505 HIS A O 1
ATOM 3882 N N . SER A 1 506 ? -30.340 8.550 30.704 1.00 76.75 506 SER A N 1
ATOM 3883 C CA . SER A 1 506 ? -30.895 7.999 29.460 1.00 76.75 506 SER A CA 1
ATOM 3884 C C . SER A 1 506 ? -31.326 6.545 29.620 1.00 76.75 506 SER A C 1
ATOM 3886 O O . SER A 1 506 ? -30.503 5.636 29.576 1.00 76.75 506 SER A O 1
ATOM 3888 N N . SER A 1 507 ? -32.643 6.333 29.720 1.00 83.56 507 SER A N 1
ATOM 3889 C CA . SER A 1 507 ? -33.263 5.007 29.892 1.00 83.56 507 SER A CA 1
ATOM 3890 C C . SER A 1 507 ? -32.779 3.970 28.872 1.00 83.56 507 SER A C 1
ATOM 3892 O O . SER A 1 507 ? -32.554 2.821 29.232 1.00 83.56 507 SER A O 1
ATOM 3894 N N . TRP A 1 508 ? -32.556 4.384 27.621 1.00 87.88 508 TRP A N 1
ATOM 3895 C CA . TRP A 1 508 ? -32.108 3.487 26.554 1.00 87.88 508 TRP A CA 1
ATOM 3896 C C . TRP A 1 508 ? -30.698 2.919 26.790 1.00 87.88 508 TRP A C 1
ATOM 3898 O O . TRP A 1 508 ? -30.421 1.798 26.385 1.00 87.88 508 TRP A O 1
ATOM 3908 N N . MET A 1 509 ? -29.801 3.656 27.463 1.00 88.88 509 MET A N 1
ATOM 3909 C CA . MET A 1 509 ? -28.437 3.175 27.733 1.00 88.88 509 MET A CA 1
ATOM 3910 C C . MET A 1 509 ? -28.441 2.040 28.761 1.00 88.88 509 MET A C 1
ATOM 3912 O O . MET A 1 509 ? -27.680 1.087 28.615 1.00 88.88 509 MET A O 1
ATOM 3916 N N . LYS A 1 510 ? -29.325 2.119 29.768 1.00 90.44 510 LYS A N 1
ATOM 3917 C CA . LYS A 1 510 ? -29.525 1.039 30.747 1.00 90.44 510 LYS A CA 1
ATOM 3918 C C . LYS A 1 510 ? -30.070 -0.215 30.064 1.00 90.44 510 LYS A C 1
ATOM 3920 O O . LYS A 1 510 ? -29.510 -1.289 30.235 1.00 90.44 510 LYS A O 1
ATOM 3925 N N . GLU A 1 511 ? -31.088 -0.045 29.222 1.00 91.19 511 GLU A N 1
ATOM 3926 C CA . GLU A 1 511 ? -31.675 -1.138 28.443 1.00 91.19 511 GLU A CA 1
ATOM 3927 C C . GLU A 1 511 ? -30.644 -1.798 27.514 1.00 91.19 511 GLU A C 1
ATOM 3929 O O . GLU A 1 511 ? -30.526 -3.020 27.484 1.00 91.19 511 GLU A O 1
ATOM 3934 N N . ALA A 1 512 ? -29.835 -1.006 26.804 1.00 92.38 512 ALA A N 1
ATOM 3935 C CA . ALA A 1 512 ? -28.791 -1.532 25.928 1.00 92.38 512 ALA A CA 1
ATOM 3936 C C . ALA A 1 512 ? -27.723 -2.333 26.700 1.00 92.38 512 ALA A C 1
ATOM 3938 O O . ALA A 1 512 ? -27.270 -3.375 26.217 1.00 92.38 512 ALA A O 1
ATOM 3939 N N . LEU A 1 513 ? -27.355 -1.892 27.911 1.00 92.19 513 LEU A N 1
ATOM 3940 C CA . LEU A 1 513 ? -26.476 -2.651 28.808 1.00 92.19 513 LEU A CA 1
ATOM 3941 C C . LEU A 1 513 ? -27.115 -3.965 29.263 1.00 92.19 513 LEU A C 1
ATOM 3943 O O . LEU A 1 513 ? -26.442 -4.994 29.257 1.00 92.19 513 LEU A O 1
ATOM 3947 N N . ASP A 1 514 ? -28.399 -3.959 29.619 1.00 92.19 514 ASP A N 1
ATOM 3948 C CA . ASP A 1 514 ? -29.109 -5.176 30.022 1.00 92.19 514 ASP A CA 1
ATOM 3949 C C . ASP A 1 514 ? -29.165 -6.200 28.879 1.00 92.19 514 ASP A C 1
ATOM 3951 O O . ASP A 1 514 ? -28.887 -7.384 29.090 1.00 92.19 514 ASP A O 1
ATOM 3955 N N . ILE A 1 515 ? -29.439 -5.757 27.646 1.00 93.44 515 ILE A N 1
ATOM 3956 C CA . ILE A 1 515 ? -29.411 -6.624 26.457 1.00 93.44 515 ILE A CA 1
ATOM 3957 C C . ILE A 1 515 ? -28.007 -7.194 26.233 1.00 93.44 515 ILE A C 1
ATOM 3959 O O . ILE A 1 515 ? -27.872 -8.393 25.972 1.00 93.44 515 ILE A O 1
ATOM 3963 N N . LEU A 1 516 ? -26.963 -6.368 26.357 1.00 92.75 516 LEU A N 1
ATOM 3964 C CA . LEU A 1 516 ? -25.577 -6.810 26.207 1.00 92.75 516 LEU A CA 1
ATOM 3965 C C . LEU A 1 516 ? -25.227 -7.899 27.226 1.00 92.75 516 LEU A C 1
ATOM 3967 O O . LEU A 1 516 ? -24.747 -8.967 26.846 1.00 92.75 516 LEU A O 1
ATOM 3971 N N . VAL A 1 517 ? -25.492 -7.654 28.508 1.00 91.31 517 VAL A N 1
ATOM 3972 C CA . VAL A 1 517 ? -25.184 -8.598 29.592 1.00 91.31 517 VAL A CA 1
ATOM 3973 C C . VAL A 1 517 ? -25.927 -9.912 29.392 1.00 91.31 517 VAL A C 1
ATOM 3975 O O . VAL A 1 517 ? -25.312 -10.980 29.449 1.00 91.31 517 VAL A O 1
ATOM 3978 N N . ASN A 1 518 ? -27.222 -9.845 29.078 1.00 90.00 518 ASN A N 1
ATOM 3979 C CA . ASN A 1 518 ? -28.023 -11.032 28.800 1.00 90.00 518 ASN A CA 1
ATOM 3980 C C . ASN A 1 518 ? -27.444 -11.828 27.623 1.00 90.00 518 ASN A C 1
ATOM 3982 O O . ASN A 1 518 ? -27.229 -13.035 27.753 1.00 90.00 518 ASN A O 1
ATOM 3986 N N . ARG A 1 519 ? -27.095 -11.164 26.514 1.00 90.94 519 ARG A N 1
ATOM 3987 C CA . ARG A 1 519 ? -26.499 -11.808 25.333 1.00 90.94 519 ARG A CA 1
ATOM 3988 C C . ARG A 1 519 ? -25.174 -12.497 25.659 1.00 90.94 519 ARG A C 1
ATOM 3990 O O . ARG A 1 519 ? -25.004 -13.671 25.337 1.00 90.94 519 ARG A O 1
ATOM 3997 N N . LEU A 1 520 ? -24.267 -11.807 26.350 1.00 86.62 520 LEU A N 1
ATOM 3998 C CA . LEU A 1 520 ? -22.969 -12.364 26.741 1.00 86.62 520 LEU A CA 1
ATOM 3999 C C . LEU A 1 520 ? -23.115 -13.534 27.728 1.00 86.62 520 LEU A C 1
ATOM 4001 O O . LEU A 1 520 ? -22.342 -14.492 27.667 1.00 86.62 520 LEU A O 1
ATOM 4005 N N . SER A 1 521 ? -24.115 -13.492 28.614 1.00 83.75 521 SER A N 1
ATOM 4006 C CA . SER A 1 521 ? -24.404 -14.584 29.552 1.00 83.75 521 SER A CA 1
ATOM 4007 C C . SER A 1 521 ? -24.901 -15.853 28.842 1.00 83.75 521 SER A C 1
ATOM 4009 O O . SER A 1 521 ? -24.470 -16.955 29.187 1.00 83.75 521 SER A O 1
ATOM 4011 N N . LEU A 1 522 ? -25.740 -15.709 27.809 1.00 81.88 522 LEU A N 1
ATOM 4012 C CA . LEU A 1 522 ? -26.265 -16.824 27.017 1.00 81.88 522 LEU A CA 1
ATOM 4013 C C . LEU A 1 522 ? -25.166 -17.480 26.178 1.00 81.88 522 LEU A C 1
ATOM 4015 O O . LEU A 1 522 ? -25.013 -18.700 26.224 1.00 81.88 522 LEU A O 1
ATOM 4019 N N . SER A 1 523 ? -24.330 -16.686 25.500 1.00 74.94 523 SER A N 1
ATOM 4020 C CA . SER A 1 523 ? -23.196 -17.213 24.727 1.00 74.94 523 SER A CA 1
ATOM 4021 C C . SER A 1 523 ? -22.193 -17.986 25.594 1.00 74.94 523 SER A C 1
ATOM 4023 O O . SER A 1 523 ? -21.576 -18.942 25.126 1.00 74.94 523 SER A O 1
ATOM 4025 N N . ARG A 1 524 ? -22.033 -17.606 26.871 1.00 71.81 524 ARG A N 1
ATOM 4026 C CA . ARG A 1 524 ? -21.201 -18.348 27.835 1.00 71.81 524 ARG A CA 1
ATOM 4027 C C . ARG A 1 524 ? -21.820 -19.688 28.231 1.00 71.81 524 ARG A C 1
ATOM 4029 O O . ARG A 1 524 ? -21.082 -20.664 28.331 1.00 71.81 524 ARG A O 1
ATOM 4036 N N . LYS A 1 525 ? -23.138 -19.745 28.457 1.00 71.00 525 LYS A N 1
ATOM 4037 C CA . LYS A 1 525 ? -23.838 -21.003 28.777 1.00 71.00 525 LYS A CA 1
ATOM 4038 C C . LYS A 1 525 ? -23.727 -22.000 27.624 1.00 71.00 525 LYS A C 1
ATOM 4040 O O . LYS A 1 525 ? -23.306 -23.125 27.853 1.00 71.00 525 LYS A O 1
ATOM 4045 N N . GLN A 1 526 ? -23.954 -21.541 26.395 1.00 68.12 526 GLN A N 1
ATOM 4046 C CA . GLN A 1 526 ? -23.858 -22.380 25.199 1.00 68.12 526 GLN A CA 1
ATOM 4047 C C . GLN A 1 526 ? -22.435 -22.922 24.974 1.00 68.12 526 GLN A C 1
ATOM 4049 O O . GLN A 1 526 ? -22.257 -24.114 24.756 1.00 68.12 526 GLN A O 1
ATOM 4054 N N . LYS A 1 527 ? -21.395 -22.090 25.160 1.00 62.31 527 LYS A N 1
ATOM 4055 C CA . LYS A 1 527 ? -19.997 -22.560 25.112 1.00 62.31 527 LYS A CA 1
ATOM 4056 C C . LYS A 1 527 ? -19.649 -23.578 26.203 1.00 62.31 527 LYS A C 1
ATOM 4058 O O . LYS A 1 527 ? -18.790 -24.418 25.972 1.00 62.31 527 LYS A O 1
ATOM 4063 N N . ARG A 1 528 ? -20.261 -23.505 27.392 1.00 60.50 528 ARG A N 1
ATOM 4064 C CA . ARG A 1 528 ? -20.045 -24.503 28.458 1.00 60.50 528 ARG A CA 1
ATOM 4065 C C . ARG A 1 528 ? -20.723 -25.837 28.137 1.00 60.50 528 ARG A C 1
ATOM 4067 O O . ARG A 1 528 ? -20.161 -26.874 28.469 1.00 60.50 528 ARG A O 1
ATOM 4074 N N . GLU A 1 529 ? -21.882 -25.808 27.484 1.00 60.00 529 GLU A N 1
ATOM 4075 C CA . GLU A 1 529 ? -22.608 -27.008 27.045 1.00 60.00 529 GLU A CA 1
ATOM 4076 C C . GLU A 1 529 ? -21.919 -27.704 25.856 1.00 60.00 529 GLU A C 1
ATOM 4078 O O . GLU A 1 529 ? -21.764 -28.921 25.870 1.00 60.00 529 GLU A O 1
ATOM 4083 N N . ASP A 1 530 ? -21.392 -26.961 24.879 1.00 53.53 530 ASP A N 1
ATOM 4084 C CA . ASP A 1 530 ? -20.653 -27.563 23.753 1.00 53.53 530 ASP A CA 1
ATOM 4085 C C . ASP A 1 530 ? -19.332 -28.222 24.195 1.00 53.53 530 ASP A C 1
ATOM 4087 O O . ASP A 1 530 ? -18.932 -29.265 23.668 1.00 53.53 530 ASP A O 1
ATOM 4091 N N . VAL A 1 531 ? -18.661 -27.641 25.199 1.00 55.56 531 VAL A N 1
ATOM 4092 C CA . VAL A 1 531 ? -17.433 -28.200 25.791 1.00 55.56 531 VAL A CA 1
ATOM 4093 C C . VAL A 1 531 ? -17.730 -29.441 26.640 1.00 55.56 531 VAL A C 1
ATOM 4095 O O . VAL A 1 531 ? -16.947 -30.386 26.629 1.00 55.56 531 VAL A O 1
ATOM 4098 N N . SER A 1 532 ? -18.860 -29.498 27.352 1.00 54.59 532 SER A N 1
ATOM 4099 C CA . SER A 1 532 ? -19.209 -30.691 28.136 1.00 54.59 532 SER A CA 1
ATOM 4100 C C . SER A 1 532 ? -19.616 -31.878 27.254 1.00 54.59 532 SER A C 1
ATOM 4102 O O . SER A 1 532 ? -19.298 -33.019 27.591 1.00 54.59 532 SER A O 1
ATOM 4104 N N . VAL A 1 533 ? -20.233 -31.639 26.093 1.00 55.56 533 VAL A N 1
ATOM 4105 C CA . VAL A 1 533 ? -20.584 -32.694 25.122 1.00 55.56 533 VAL A CA 1
ATOM 4106 C C . VAL A 1 533 ? -19.342 -33.268 24.425 1.00 55.56 533 VAL A C 1
ATOM 4108 O O . VAL A 1 533 ? -19.243 -34.483 24.255 1.00 55.56 533 VAL A O 1
ATOM 4111 N N . THR A 1 534 ? -18.354 -32.434 24.089 1.00 51.97 534 THR A N 1
ATOM 4112 C CA . THR A 1 534 ? -17.101 -32.882 23.445 1.00 51.97 534 THR A CA 1
ATOM 4113 C C . THR A 1 534 ? -16.147 -33.626 24.379 1.00 51.97 534 THR A C 1
ATOM 4115 O O . THR A 1 534 ? -15.337 -34.408 23.900 1.00 51.97 534 THR A O 1
ATOM 4118 N N . VAL A 1 535 ? -16.249 -33.432 25.697 1.00 52.06 535 VAL A N 1
ATOM 4119 C CA . VAL A 1 535 ? -15.463 -34.185 26.698 1.00 52.06 535 VAL A CA 1
ATOM 4120 C C . VAL A 1 535 ? -16.136 -35.515 27.083 1.00 52.06 535 VAL A C 1
ATOM 4122 O O . VAL A 1 535 ? -15.492 -36.399 27.640 1.00 52.06 535 VAL A O 1
ATOM 4125 N N . SER A 1 536 ? -17.425 -35.676 26.769 1.00 46.94 536 SER A N 1
ATOM 4126 C CA . SER A 1 536 ? -18.222 -36.875 27.086 1.00 46.94 536 SER A CA 1
ATOM 4127 C C . SER A 1 536 ? -18.354 -37.866 25.916 1.00 46.94 536 SER A C 1
ATOM 4129 O O . SER A 1 536 ? -19.065 -38.863 26.051 1.00 46.94 536 SER A O 1
ATOM 4131 N N . SER A 1 537 ? -17.712 -37.577 24.778 1.00 42.50 537 SER A N 1
ATOM 4132 C CA . SER A 1 537 ? -17.687 -38.384 23.544 1.00 42.50 537 SER A CA 1
ATOM 4133 C C . SER A 1 537 ? -16.283 -38.922 23.310 1.00 42.50 537 SER A C 1
ATOM 4135 O O . SER A 1 537 ? -16.166 -40.069 22.824 1.00 42.50 537 SER A O 1
#

InterPro domains:
  IPR000086 NUDIX hydrolase domain [PF00293] (400-502)
  IPR000086 NUDIX hydrolase domain [PS51462] (375-517)
  IPR001938 Thaumatin family [PF00314] (46-263)
  IPR001938 Thaumatin family [PR00347] (41-53)
  IPR001938 Thaumatin family [PR00347] (89-100)
  IPR001938 Thaumatin family [PR00347] (141-157)
  IPR001938 Thaumatin family [PR00347] (253-262)
  IPR001938 Thaumatin family [PS51367] (39-263)
  IPR001938 Thaumatin family [PTHR31048] (30-263)
  IPR001938 Thaumatin family [SM00205] (42-263)
  IPR015797 NUDIX hydrolase-like domain superfamily [SSF55811] (374-520)
  IPR020084 NUDIX hydrolase, conserved site [PS00893] (423-444)
  IPR037176 Osmotin/thaumatin-like superfamily [G3DSA:2.60.110.10] (40-259)
  IPR037176 Osmotin/thaumatin-like superfamily [SSF49870] (40-264)
  IPR047198 Diphosphoinositol polyphosphate phosphohydrolase-like, NUDIX domain [cd04666] (378-514)

Secondary structure (DSSP, 8-state):
-HHHHHHHHHHHHHHHHHHHHHHHHHSSSSS-------EEEEEEEE-SSS-BEEEEEEPTTSPPPS-SB--B-TT-EEEEEEETT-EEEEEEEEEEEE-TT--EEEEES--SSSSSS-TTPPP-SS--EEEEETT-GGG-EEEEEE-TT-BSS-EEEEEES--SSB---EEE-S--TTTS-GGGEEE-STT--SEEEE--HHHHH--HHHHT-GGG-STTT----HHHHHHHHH-TBSB-STT--TTT-EEESS-EEEEEES-------------GGGSSSSTTTHHHHHHHHHHHHHHHHHHHHTT---------PPS---HHHHHHHHHHHHHHHHHHHHHHHHHSS--------B--PPPP--STTB-EETTEEEEEEEEEEEEEPPSS------TT---EEEEEEEE-TTSS-EE--EEEPBTTS-HHHHHHHHIIIII-EEEEEPS--EEEEEE-SSSSPEEEEEEEEEEEEEE-SB-TTTTT--EEEEEHHHHHHHTTT-HHHHHHHHHHHHHHHHHHHHHHHHHHHHH--